Protein AF-0000000086684488 (afdb_homodimer)

Secondary structure (DSSP, 8-state):
-------------------------EEETTEEE--TT---S--S-TTSHHHHS-----TTBPPGGGSGGG--SEEEEEEESSHHHHHHHHHHHH-PEE-GGG-EE-TTS-EEEEEEEETTEEEEEEEPPTTPPPBPPEEEEEBS-HHHHHHHHHTTT-EEEEEEEEETTTEEEEEEE-TTS-EEEEEEE-TTPPPPPPGGGT---HHHHHHHHHHHHH-/--------------------------EETTEE---TT---S--S-TTTHHHHS-----TTBPPGGGSGGG--SEEEEEEESSHHHHHHHHHHHH-PEE-GGG-EE-TTS-EEEEEEEETTEEEEEEEPPTTPPPB--EEEEEBS-HHHHHHHHHTTT-EEEEEEEEETTTEEEEEEE-TTS-EEEEEEE-TTPPPPPPGGGT---HHHHHHHHHHHHH-

Organism: NCBI:txid175570

Nearest PDB structures (foldseek):
  3itw-assembly1_A-2  TM=7.359E-01  e=4.565E-08  Micromonospora sp. ML1
  3itw-assembly1_B-2  TM=7.477E-01  e=3.648E-07  Micromonospora sp. ML1
  2i7r-assembly1_B  TM=7.520E-01  e=1.519E-05  Streptococcus pneumoniae
  2zw7-assembly1_B  TM=7.590E-01  e=3.574E-05  Streptomyces verticillus
  3oxh-assembly1_A  TM=4.473E-01  e=1.862E-04  Mycobacterium tuberculosis

InterPro domains:
  IPR004360 Glyoxalase/fosfomycin resistance/dioxygenase domain [PF00903] (78-185)
  IPR029068 Glyoxalase/Bleomycin resistance protein/Dihydroxybiphenyl dioxygenase [G3DSA:3.10.180.10] (68-190)
  IPR029068 Glyoxalase/Bleomycin resistance protein/Dihydroxybiphenyl dioxygenase [SSF54593] (75-188)

Sequence (438 aa):
MRVLGECLEDGNDRPVPQGSRQYATISVLGFDIQPPGTAAVLGQELTAVDGMILSMTSDILLSPEAVPFGGAVLNPFVIVDDAARFVDFVAEVFGAAETVEARTPMPDGKLIHAQLRLGTVDLMVADRLDGWPARPGLLQVWVTDAGAVLERAGAVGATTVTEPTPFYGETTLARMLDPWQNIWWLYQLAPGQADPVPSWEGGSDTVFATLDKALKSLGMRVLGECLEDGNDRPVPQGSRQYATISVLGFDIQPPGTAAVLGQELTAVDGMILSMTSDILLSPEAVPFGGAVLNPFVIVDDAARFVDFVAEVFGAAETVEARTPMPDGKLIHAQLRLGTVDLMVADRLDGWPARPGLLQVWVTDAGAVLERAGAVGATTVTEPTPFYGETTLARMLDPWQNIWWLYQLAPGQADPVPSWEGGSDTVFATLDKALKSLG

Structure (mmCIF, N/CA/C/O backbone):
data_AF-0000000086684488-model_v1
#
loop_
_entity.id
_entity.type
_entity.pdbx_description
1 polymer 'Glyoxalase/fosfomycin resistance/dioxygenase domain-containing protein'
#
loop_
_atom_site.group_PDB
_atom_site.id
_atom_site.type_symbol
_atom_site.label_atom_id
_atom_site.label_alt_id
_atom_site.label_comp_id
_atom_site.label_asym_id
_atom_site.label_entity_id
_atom_site.label_seq_id
_atom_site.pdbx_PDB_ins_code
_atom_site.Cartn_x
_atom_site.Cartn_y
_atom_site.Cartn_z
_atom_site.occupancy
_atom_site.B_iso_or_equiv
_atom_site.auth_seq_id
_atom_site.auth_comp_id
_atom_site.auth_asym_id
_atom_site.auth_atom_id
_atom_site.pdbx_PDB_model_num
ATOM 1 N N . MET A 1 1 ? 34.719 -87.75 2.645 1 25.56 1 MET A N 1
ATOM 2 C CA . MET A 1 1 ? 35.594 -86.875 1.875 1 25.56 1 MET A CA 1
ATOM 3 C C . MET A 1 1 ? 34.844 -85.625 1.49 1 25.56 1 MET A C 1
ATOM 5 O O . MET A 1 1 ? 33.812 -85.625 0.798 1 25.56 1 MET A O 1
ATOM 9 N N . ARG A 1 2 ? 34.938 -84.5 2.428 1 23.89 2 ARG A N 1
ATOM 10 C CA . ARG A 1 2 ? 34.281 -83.25 2.889 1 23.89 2 ARG A CA 1
ATOM 11 C C . ARG A 1 2 ? 34.469 -82.125 1.888 1 23.89 2 ARG A C 1
ATOM 13 O O . ARG A 1 2 ? 35.562 -81.562 1.759 1 23.89 2 ARG A O 1
ATOM 20 N N . VAL A 1 3 ? 33.906 -82.25 0.681 1 25.3 3 VAL A N 1
ATOM 21 C CA . VAL A 1 3 ? 34.094 -81.375 -0.458 1 25.3 3 VAL A CA 1
ATOM 22 C C . VAL A 1 3 ? 33.719 -79.938 -0.068 1 25.3 3 VAL A C 1
ATOM 24 O O . VAL A 1 3 ? 32.562 -79.625 0.196 1 25.3 3 VAL A O 1
ATOM 27 N N . LEU A 1 4 ? 34.5 -79.188 0.877 1 24.42 4 LEU A N 1
ATOM 28 C CA . LEU A 1 4 ? 34.438 -77.875 1.457 1 24.42 4 LEU A CA 1
ATOM 29 C C . LEU A 1 4 ? 34.562 -76.812 0.377 1 24.42 4 LEU A C 1
ATOM 31 O O . LEU A 1 4 ? 35.594 -76.75 -0.32 1 24.42 4 LEU A O 1
ATOM 35 N N . GLY A 1 5 ? 33.438 -76.5 -0.332 1 23.94 5 GLY A N 1
ATOM 36 C CA . GLY A 1 5 ? 33.281 -75.562 -1.435 1 23.94 5 GLY A CA 1
ATOM 37 C C . GLY A 1 5 ? 33.812 -74.125 -1.112 1 23.94 5 GLY A C 1
ATOM 38 O O . GLY A 1 5 ? 33.469 -73.562 -0.059 1 23.94 5 GLY A O 1
ATOM 39 N N . GLU A 1 6 ? 35.062 -73.688 -1.475 1 24.44 6 GLU A N 1
ATOM 40 C CA . GLU A 1 6 ? 35.875 -72.5 -1.308 1 24.44 6 GLU A CA 1
ATOM 41 C C . GLU A 1 6 ? 35.219 -71.312 -1.965 1 24.44 6 GLU A C 1
ATOM 43 O O . GLU A 1 6 ? 35.031 -71.25 -3.186 1 24.44 6 GLU A O 1
ATOM 48 N N . CYS A 1 7 ? 34.062 -70.75 -1.425 1 26.58 7 CYS A N 1
ATOM 49 C CA . CYS A 1 7 ? 33.312 -69.625 -1.954 1 26.58 7 CYS A CA 1
ATOM 50 C C . CYS A 1 7 ? 34.188 -68.438 -2.111 1 26.58 7 CYS A C 1
ATOM 52 O O . CYS A 1 7 ? 34.875 -68 -1.161 1 26.58 7 CYS A O 1
ATOM 54 N N . LEU A 1 8 ? 34.719 -68.125 -3.326 1 23.73 8 LEU A N 1
ATOM 55 C CA . LEU A 1 8 ? 35.594 -67.062 -3.848 1 23.73 8 LEU A CA 1
ATOM 56 C C . LEU A 1 8 ? 35.031 -65.688 -3.537 1 23.73 8 LEU A C 1
ATOM 58 O O . LEU A 1 8 ? 33.875 -65.375 -3.855 1 23.73 8 LEU A O 1
ATOM 62 N N . GLU A 1 9 ? 35.531 -64.938 -2.451 1 24.44 9 GLU A N 1
ATOM 63 C CA . GLU A 1 9 ? 35.25 -63.625 -1.902 1 24.44 9 GLU A CA 1
ATOM 64 C C . GLU A 1 9 ? 35.688 -62.531 -2.871 1 24.44 9 GLU A C 1
ATO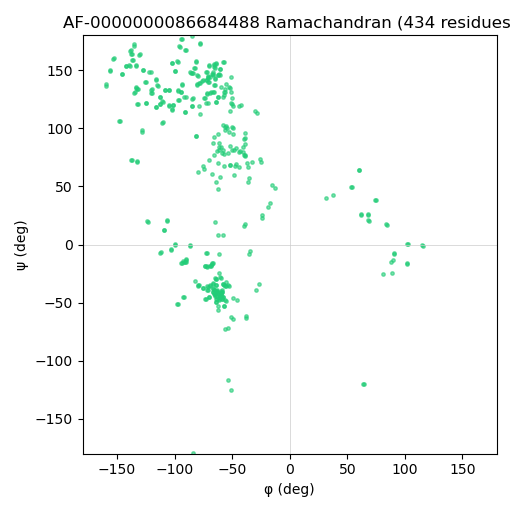M 66 O O . GLU A 1 9 ? 36.875 -62.312 -3.102 1 24.44 9 GLU A O 1
ATOM 71 N N . ASP A 1 10 ? 35.156 -62.438 -4.109 1 25.73 10 ASP A N 1
ATOM 72 C CA . ASP A 1 10 ? 35.625 -61.438 -5.066 1 25.73 10 ASP A CA 1
ATOM 73 C C . ASP A 1 10 ? 35.438 -60.031 -4.535 1 25.73 10 ASP A C 1
ATOM 75 O O . ASP A 1 10 ? 34.312 -59.594 -4.293 1 25.73 10 ASP A O 1
ATOM 79 N N . GLY A 1 11 ? 36.312 -59.406 -3.721 1 24.58 11 GLY A N 1
ATOM 80 C CA . GLY A 1 11 ? 36.375 -58.125 -3.018 1 24.58 11 GLY A CA 1
ATOM 81 C C . GLY A 1 11 ? 36.438 -56.938 -3.951 1 24.58 11 GLY A C 1
ATOM 82 O O . GLY A 1 11 ? 36.875 -55.875 -3.555 1 24.58 11 GLY A O 1
ATOM 83 N N . ASN A 1 12 ? 36.062 -57 -5.277 1 27.95 12 ASN A N 1
ATOM 84 C CA . ASN A 1 12 ? 36.531 -55.875 -6.082 1 27.95 12 ASN A CA 1
ATOM 85 C C . ASN A 1 12 ? 35.875 -54.562 -5.629 1 27.95 12 ASN A C 1
ATOM 87 O O . ASN A 1 12 ? 34.656 -54.344 -5.812 1 27.95 12 ASN A O 1
ATOM 91 N N . ASP A 1 13 ? 36.25 -53.906 -4.535 1 26.41 13 ASP A N 1
ATOM 92 C CA . ASP A 1 13 ? 35.781 -52.625 -3.973 1 26.41 13 ASP A CA 1
ATOM 93 C C . ASP A 1 13 ? 36.094 -51.469 -4.922 1 26.41 13 ASP A C 1
ATOM 95 O O . ASP A 1 13 ? 37.219 -51 -4.996 1 26.41 13 ASP A O 1
ATOM 99 N N . ARG A 1 14 ? 35.719 -51.469 -6.207 1 30.58 14 ARG A N 1
ATOM 100 C CA . ARG A 1 14 ? 36.062 -50.281 -7.016 1 30.58 14 ARG A CA 1
ATOM 101 C C . ARG A 1 14 ? 35.656 -49 -6.324 1 30.58 14 ARG A C 1
ATOM 103 O O . ARG A 1 14 ? 34.562 -48.906 -5.742 1 30.58 14 ARG A O 1
ATOM 110 N N . PRO A 1 15 ? 36.656 -48.156 -6.047 1 30.61 15 PRO A N 1
ATOM 111 C CA . PRO A 1 15 ? 36.375 -46.875 -5.402 1 30.61 15 PRO A CA 1
ATOM 112 C C . PRO A 1 15 ? 35.406 -46.031 -6.207 1 30.61 15 PRO A C 1
ATOM 114 O O . PRO A 1 15 ? 35.438 -46 -7.438 1 30.61 15 PRO A O 1
ATOM 117 N N . VAL A 1 16 ? 34.156 -45.969 -5.816 1 30.22 16 VAL A N 1
ATOM 118 C CA . VAL A 1 16 ? 33.156 -45.125 -6.414 1 30.22 16 VAL A CA 1
ATOM 119 C C . VAL A 1 16 ? 33.688 -43.688 -6.531 1 30.22 16 VAL A C 1
ATOM 121 O O . VAL A 1 16 ? 34.219 -43.156 -5.57 1 30.22 16 VAL A O 1
ATOM 124 N N . PRO A 1 17 ? 34.125 -43.375 -7.793 1 28.59 17 PRO A N 1
ATOM 125 C CA . PRO A 1 17 ? 34.594 -42.031 -8 1 28.59 17 PRO A CA 1
ATOM 126 C C . PRO A 1 17 ? 33.719 -40.969 -7.34 1 28.59 17 PRO A C 1
ATOM 128 O O . PRO A 1 17 ? 32.531 -41.188 -7.18 1 28.59 17 PRO A O 1
ATOM 131 N N . GLN A 1 18 ? 34.344 -40.219 -6.438 1 26.17 18 GLN A N 1
ATOM 132 C CA . GLN A 1 18 ? 33.812 -39.062 -5.777 1 26.17 18 GLN A CA 1
ATOM 133 C C . GLN A 1 18 ? 33.156 -38.125 -6.781 1 26.17 18 GLN A C 1
ATOM 135 O O . GLN A 1 18 ? 33.812 -37.531 -7.645 1 26.17 18 GLN A O 1
ATOM 140 N N . GLY A 1 19 ? 32.031 -38.562 -7.383 1 26.03 19 GLY A N 1
ATOM 141 C CA . GLY A 1 19 ? 31.281 -37.688 -8.273 1 26.03 19 GLY A CA 1
ATOM 142 C C . GLY A 1 19 ? 31.234 -36.25 -7.785 1 26.03 19 GLY A C 1
ATOM 143 O O . GLY A 1 19 ? 30.906 -35.969 -6.625 1 26.03 19 GLY A O 1
ATOM 144 N N . SER A 1 20 ? 32.156 -35.344 -8.281 1 27.22 20 SER A N 1
ATOM 145 C CA . SER A 1 20 ? 32.125 -33.906 -8.109 1 27.22 20 SER A CA 1
ATOM 146 C C . SER A 1 20 ? 30.703 -33.375 -8.227 1 27.22 20 SER A C 1
ATOM 148 O O . SER A 1 20 ? 30.031 -33.562 -9.234 1 27.22 20 SER A O 1
ATOM 150 N N . ARG A 1 21 ? 30.109 -33.344 -7.094 1 26.7 21 ARG A N 1
ATOM 151 C CA . ARG A 1 21 ? 28.828 -32.656 -7.008 1 26.7 21 ARG A CA 1
ATOM 152 C C . ARG A 1 21 ? 28.875 -31.328 -7.758 1 26.7 21 ARG A C 1
ATOM 154 O O . ARG A 1 21 ? 29.562 -30.406 -7.332 1 26.7 21 ARG A O 1
ATOM 161 N N . GLN A 1 22 ? 29.016 -31.484 -9.086 1 24.36 22 GLN A N 1
ATOM 162 C CA . GLN A 1 22 ? 28.75 -30.234 -9.781 1 24.36 22 GLN A CA 1
ATOM 163 C C . GLN A 1 22 ? 27.5 -29.547 -9.227 1 24.36 22 GLN A C 1
ATOM 165 O O . GLN A 1 22 ? 26.406 -30.125 -9.266 1 24.36 22 GLN A O 1
ATOM 170 N N . TYR A 1 23 ? 27.781 -28.938 -8.141 1 26.22 23 TYR A N 1
ATOM 171 C CA . TYR A 1 23 ? 26.703 -28.094 -7.641 1 26.22 23 TYR A CA 1
ATOM 172 C C . TYR A 1 23 ? 26.125 -27.234 -8.758 1 26.22 23 TYR A C 1
ATOM 174 O O . TYR A 1 23 ? 26.844 -26.516 -9.438 1 26.22 23 TYR A O 1
ATOM 182 N N . ALA A 1 24 ? 25.234 -27.859 -9.469 1 26.92 24 ALA A N 1
ATOM 183 C CA . ALA A 1 24 ? 24.438 -27 -10.328 1 26.92 24 ALA A CA 1
ATOM 184 C C . ALA A 1 24 ? 24.094 -25.688 -9.617 1 26.92 24 ALA A C 1
ATOM 186 O O . ALA A 1 24 ? 23.5 -25.703 -8.531 1 26.92 24 ALA A O 1
ATOM 187 N N . THR A 1 25 ? 25.047 -24.75 -9.75 1 26.66 25 THR A N 1
ATOM 188 C CA . THR A 1 25 ? 24.672 -23.375 -9.43 1 26.66 25 THR A CA 1
ATOM 189 C C . THR A 1 25 ? 23.266 -23.078 -9.906 1 26.66 25 THR A C 1
ATOM 191 O O . THR A 1 25 ? 22.953 -23.219 -11.094 1 26.66 25 THR A O 1
ATOM 194 N N . ILE A 1 26 ? 22.422 -23.562 -9.156 1 25.48 26 ILE A N 1
ATOM 195 C CA . ILE A 1 26 ? 21.047 -23.25 -9.492 1 25.48 26 ILE A CA 1
ATOM 196 C C . ILE A 1 26 ? 20.891 -21.734 -9.703 1 25.48 26 ILE A C 1
ATOM 198 O O . ILE A 1 26 ? 21.156 -20.953 -8.797 1 25.48 26 ILE A O 1
ATOM 202 N N . SER A 1 27 ? 21.312 -21.359 -10.992 1 25.38 27 SER A N 1
ATOM 203 C CA . SER A 1 27 ? 20.922 -20.031 -11.453 1 25.38 27 SER A CA 1
ATOM 204 C C . SER A 1 27 ? 19.422 -19.812 -11.289 1 25.38 27 SER A C 1
ATOM 206 O O . SER A 1 27 ? 18.609 -20.391 -12.023 1 25.38 27 SER A O 1
ATOM 208 N N . VAL A 1 28 ? 18.969 -19.734 -10.141 1 25.45 28 VAL A N 1
ATOM 209 C CA . VAL A 1 28 ? 17.578 -19.375 -9.906 1 25.45 28 VAL A CA 1
ATOM 210 C C . VAL A 1 28 ? 17.375 -17.891 -10.25 1 25.45 28 VAL A C 1
ATOM 212 O O . VAL A 1 28 ? 18.031 -17.016 -9.68 1 25.45 28 VAL A O 1
ATOM 215 N N . LEU A 1 29 ? 16.453 -17.406 -11.211 1 29.28 29 LEU A N 1
ATOM 216 C CA . LEU A 1 29 ? 16.312 -16.141 -11.922 1 29.28 29 LEU A CA 1
ATOM 217 C C . LEU A 1 29 ? 17.672 -15.562 -12.305 1 29.28 29 LEU A C 1
ATOM 219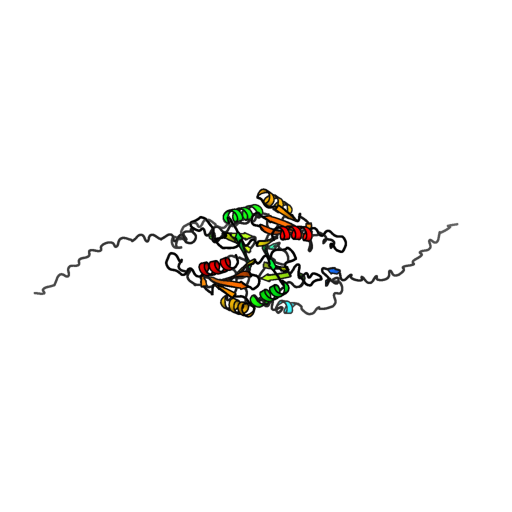 O O . LEU A 1 29 ? 17.922 -14.375 -12.109 1 29.28 29 LEU A O 1
ATOM 223 N N . GLY A 1 30 ? 18.75 -16.5 -12.859 1 28.25 30 GLY A N 1
ATOM 224 C CA . GLY A 1 30 ? 20.094 -16.453 -13.391 1 28.25 30 GLY A CA 1
ATOM 225 C C . GLY A 1 30 ? 21.172 -16.578 -12.328 1 28.25 30 GLY A C 1
ATOM 226 O O . GLY A 1 30 ? 22.359 -16.5 -12.625 1 28.25 30 GLY A O 1
ATOM 227 N N . PHE A 1 31 ? 20.875 -16.203 -11.016 1 27.48 31 PHE A N 1
ATOM 228 C CA . PHE A 1 31 ? 21.953 -16.297 -10.039 1 27.48 31 PHE A CA 1
ATOM 229 C C . PHE A 1 31 ? 22.156 -17.75 -9.586 1 27.48 31 PHE A C 1
ATOM 231 O O . PHE A 1 31 ? 21.188 -18.5 -9.484 1 27.48 31 PHE A O 1
ATOM 238 N N . ASP A 1 32 ? 23.359 -18.375 -9.797 1 29.22 32 ASP A N 1
ATOM 239 C CA . ASP A 1 32 ? 23.922 -19.641 -9.359 1 29.22 32 ASP A CA 1
ATOM 240 C C . ASP A 1 32 ? 23.922 -19.734 -7.832 1 29.22 32 ASP A C 1
ATOM 242 O O . ASP A 1 32 ? 24.641 -19 -7.156 1 29.22 32 ASP A O 1
ATOM 246 N N . ILE A 1 33 ? 22.859 -20 -7.18 1 29.12 33 ILE A N 1
ATOM 247 C CA . ILE A 1 33 ? 22.922 -20.266 -5.746 1 29.12 33 ILE A CA 1
ATOM 248 C C . ILE A 1 33 ? 23.688 -21.562 -5.492 1 29.12 33 ILE A C 1
ATOM 250 O O . ILE A 1 33 ? 23.328 -22.625 -6.031 1 29.12 33 ILE A O 1
ATOM 254 N N . GLN A 1 34 ? 25.016 -21.469 -5.266 1 29.25 34 GLN A N 1
ATOM 255 C CA . GLN A 1 34 ? 25.906 -22.562 -4.902 1 29.25 34 GLN A CA 1
ATOM 256 C C . GLN A 1 34 ? 25.469 -23.219 -3.598 1 29.25 34 GLN A C 1
ATOM 258 O O . GLN A 1 34 ? 24.875 -22.562 -2.736 1 29.25 34 GLN A O 1
ATOM 263 N N . PRO A 1 35 ? 25.469 -24.547 -3.566 1 27.09 35 PRO A N 1
ATOM 264 C CA . PRO A 1 35 ? 25.109 -25.344 -2.393 1 27.09 35 PRO A CA 1
ATOM 265 C C . PRO A 1 35 ? 25.938 -24.984 -1.163 1 27.09 35 PRO A C 1
ATOM 267 O O . PRO A 1 35 ? 27.078 -24.531 -1.297 1 27.09 35 PRO A O 1
ATOM 270 N N . PRO A 1 36 ? 25.406 -24.859 0.135 1 28.53 36 PRO A N 1
ATOM 271 C CA . PRO A 1 36 ? 26.109 -24.531 1.376 1 28.53 36 PRO A CA 1
ATOM 272 C C . PRO A 1 36 ? 27.234 -25.516 1.7 1 28.53 36 PRO A C 1
ATOM 274 O O . PRO A 1 36 ? 27.812 -25.469 2.791 1 28.53 36 PRO A O 1
ATOM 277 N N . GLY A 1 37 ? 27.703 -26.453 0.964 1 28.59 37 GLY A N 1
ATOM 278 C CA . GLY A 1 37 ? 28.703 -27.328 1.56 1 28.59 37 GLY A CA 1
ATOM 279 C C . GLY A 1 37 ? 29.891 -26.578 2.102 1 28.59 37 GLY A C 1
ATOM 280 O O . GLY A 1 37 ? 30.625 -27.094 2.949 1 28.59 37 GLY A O 1
ATOM 281 N N . THR A 1 38 ? 30.734 -26.062 1.295 1 25.92 38 THR A N 1
ATOM 282 C CA . THR A 1 38 ? 32.094 -25.781 1.741 1 25.92 38 THR A CA 1
ATOM 283 C C . THR A 1 38 ? 32.094 -24.75 2.871 1 25.92 38 THR A C 1
ATOM 285 O O . THR A 1 38 ? 31.703 -23.609 2.672 1 25.92 38 THR A O 1
ATOM 288 N N . ALA A 1 39 ? 32.125 -25.234 4.098 1 26.62 39 ALA A N 1
ATOM 289 C CA . ALA A 1 39 ? 32.219 -24.719 5.461 1 26.62 39 ALA A CA 1
ATOM 290 C C . ALA A 1 39 ? 33.375 -23.719 5.582 1 26.62 39 ALA A C 1
ATOM 292 O O . ALA A 1 39 ? 33.531 -23.062 6.617 1 26.62 39 ALA A O 1
ATOM 293 N N . ALA A 1 40 ? 34.531 -24.109 5.016 1 26.44 40 ALA A N 1
ATOM 294 C CA . ALA A 1 40 ? 35.656 -23.438 5.645 1 26.44 40 ALA A CA 1
ATOM 295 C C . ALA A 1 40 ? 35.5 -21.922 5.605 1 26.44 40 ALA A C 1
ATOM 297 O O . ALA A 1 40 ? 36.375 -21.172 6.035 1 26.44 40 ALA A O 1
ATOM 298 N N . VAL A 1 41 ? 34.938 -21.453 4.547 1 23 41 VAL A N 1
ATOM 299 C CA . VAL A 1 41 ? 35.469 -20.094 4.449 1 23 41 VAL A CA 1
ATOM 300 C C . VAL A 1 41 ? 35.219 -19.359 5.766 1 23 41 VAL A C 1
ATOM 302 O O . VAL A 1 41 ? 36.156 -18.797 6.344 1 23 41 VAL A O 1
ATOM 305 N N . LEU A 1 42 ? 34.281 -18.094 5.805 1 25.7 42 LEU A N 1
ATOM 306 C CA . LEU A 1 42 ? 34.5 -16.938 6.652 1 25.7 42 LEU A CA 1
ATOM 307 C C . LEU A 1 42 ? 34.125 -17.234 8.094 1 25.7 42 LEU A C 1
ATOM 309 O O . LEU A 1 42 ? 32.938 -17.438 8.398 1 25.7 42 LEU A O 1
ATOM 313 N N . GLY A 1 43 ? 34.719 -18.016 8.859 1 26.78 43 GLY A N 1
ATOM 314 C CA . GLY A 1 43 ? 34.781 -17.984 10.305 1 26.78 43 GLY A CA 1
ATOM 315 C C . GLY A 1 43 ? 34.656 -16.578 10.875 1 26.78 43 GLY A C 1
ATOM 316 O O . GLY A 1 43 ? 34.875 -16.375 12.07 1 26.78 43 GLY A O 1
ATOM 317 N N . GLN A 1 44 ? 35.344 -15.633 10.117 1 27.52 44 GLN A N 1
ATOM 318 C CA . GLN A 1 44 ? 35.469 -14.352 10.82 1 27.52 44 GLN A CA 1
ATOM 319 C C . GLN A 1 44 ? 34.125 -13.883 11.336 1 27.52 44 GLN A C 1
ATOM 321 O O . GLN A 1 44 ? 33.094 -14.172 10.727 1 27.52 44 GLN A O 1
ATOM 326 N N . GLU A 1 45 ? 34.125 -13.508 12.617 1 27.5 45 GLU A N 1
ATOM 327 C CA . GLU A 1 45 ? 33.062 -13.031 13.5 1 27.5 45 GLU A CA 1
ATOM 328 C C . GLU A 1 45 ? 32.062 -12.141 12.742 1 27.5 45 GLU A C 1
ATOM 330 O O . GLU A 1 45 ? 32.406 -11.023 12.352 1 27.5 45 GLU A O 1
ATOM 335 N N . LEU A 1 46 ? 31.344 -12.539 11.898 1 27.05 46 LEU A N 1
ATOM 336 C CA . LEU A 1 46 ? 30.141 -11.938 11.344 1 27.05 46 LEU A CA 1
ATOM 337 C C . LEU A 1 46 ? 29.359 -11.188 12.414 1 27.05 46 LEU A C 1
ATOM 339 O O . LEU A 1 46 ? 28.234 -10.742 12.18 1 27.05 46 LEU A O 1
ATOM 343 N N . THR A 1 47 ? 29.75 -11.305 13.672 1 29.09 47 THR A N 1
ATOM 344 C CA . THR A 1 47 ? 29.156 -10.633 14.812 1 29.09 47 THR A CA 1
ATOM 345 C C . THR A 1 47 ? 29.031 -9.133 14.555 1 29.09 47 THR A C 1
ATOM 347 O O . THR A 1 47 ? 28.031 -8.508 14.898 1 29.09 47 THR A O 1
ATOM 350 N N . ALA A 1 48 ? 30.297 -8.438 14.344 1 27.3 48 ALA A N 1
ATOM 351 C CA . ALA A 1 48 ? 30.422 -6.992 14.188 1 27.3 48 ALA A CA 1
ATOM 352 C C . ALA A 1 48 ? 29.766 -6.523 12.891 1 27.3 48 ALA A C 1
ATOM 354 O O . ALA A 1 48 ? 29.719 -5.32 12.609 1 27.3 48 ALA A O 1
ATOM 355 N N . VAL A 1 49 ? 29.812 -7.375 11.836 1 28.61 49 VAL A N 1
ATOM 356 C CA . VAL A 1 49 ? 29.062 -6.887 10.68 1 28.61 49 VAL A CA 1
ATOM 357 C C . VAL A 1 49 ? 27.578 -6.82 11.023 1 28.61 49 VAL A C 1
ATOM 359 O O . VAL A 1 49 ? 26.75 -6.516 10.164 1 28.61 49 VAL A O 1
ATOM 362 N N . ASP A 1 50 ? 27.125 -7.629 11.875 1 30.42 50 ASP A N 1
ATOM 363 C CA . ASP A 1 50 ? 25.781 -7.457 12.414 1 30.42 50 ASP A CA 1
ATOM 364 C C . ASP A 1 50 ? 25.453 -5.977 12.617 1 30.42 50 ASP A C 1
ATOM 366 O O . ASP A 1 50 ? 24.344 -5.531 12.32 1 30.42 50 ASP A O 1
ATOM 370 N N . GLY A 1 51 ? 26.266 -5.395 13.492 1 28.94 51 GLY A N 1
ATOM 371 C CA . GLY A 1 51 ? 26.094 -4.023 13.938 1 28.94 51 GLY A CA 1
ATOM 372 C C . GLY A 1 51 ? 26.219 -3.012 12.812 1 28.94 51 GLY A C 1
ATOM 373 O O . GLY A 1 51 ? 25.562 -1.975 12.828 1 28.94 51 GLY A O 1
ATOM 374 N N . MET A 1 52 ? 27.422 -3.111 12.023 1 28.97 52 MET A N 1
ATOM 375 C CA . MET A 1 52 ? 27.703 -2.094 11.016 1 28.97 52 MET A CA 1
ATOM 376 C C . MET A 1 52 ? 26.906 -2.355 9.742 1 28.97 52 MET A C 1
ATOM 378 O O . MET A 1 52 ? 27.156 -1.725 8.711 1 28.97 52 MET A O 1
ATOM 382 N N . ILE A 1 53 ? 26.703 -3.695 9.367 1 32.62 53 ILE A N 1
ATOM 383 C CA . ILE A 1 53 ? 25.734 -3.34 8.336 1 32.62 53 ILE A CA 1
ATOM 384 C C . ILE A 1 53 ? 24.891 -2.16 8.812 1 32.62 53 ILE A C 1
ATOM 386 O O . ILE A 1 53 ? 24.109 -2.289 9.758 1 32.62 53 ILE A O 1
ATOM 390 N N . LEU A 1 54 ? 25.547 -1.178 9.172 1 31.38 54 LEU A N 1
ATOM 391 C CA . LEU A 1 54 ? 24.844 0.097 9.289 1 31.38 54 LEU A CA 1
ATOM 392 C C . LEU A 1 54 ? 23.516 0.055 8.547 1 31.38 54 LEU A C 1
ATOM 394 O O . LEU A 1 54 ? 23.484 0.093 7.312 1 31.38 54 LEU A O 1
ATOM 398 N N . SER A 1 55 ? 22.875 -1.15 8.594 1 35.91 55 SER A N 1
ATOM 399 C CA . SER A 1 55 ? 21.469 -0.88 8.25 1 35.91 55 SER A CA 1
ATOM 400 C C . SER A 1 55 ? 21.172 0.615 8.281 1 35.91 55 SER A C 1
ATOM 402 O O . SER A 1 55 ? 21.141 1.219 9.359 1 35.91 55 SER A O 1
ATOM 404 N N . MET A 1 56 ? 22.031 1.303 7.637 1 37.38 56 MET A N 1
ATOM 405 C CA . MET A 1 56 ? 21.656 2.705 7.449 1 37.38 56 MET A CA 1
ATOM 406 C C . MET A 1 56 ? 20.156 2.893 7.523 1 37.38 56 MET A C 1
ATOM 408 O O . MET A 1 56 ? 19.484 2.953 6.492 1 37.38 56 MET A O 1
ATOM 412 N N . THR A 1 57 ? 19.531 1.961 8.172 1 47.72 57 THR A N 1
ATOM 413 C CA . THR A 1 57 ? 18.234 2.547 8.523 1 47.72 57 THR A CA 1
ATOM 414 C C . THR A 1 57 ? 18.328 4.066 8.586 1 47.72 57 THR A C 1
ATOM 416 O O . THR A 1 57 ? 19.141 4.613 9.344 1 47.72 57 THR A O 1
ATOM 419 N N . SER A 1 58 ? 18.469 4.582 7.438 1 59.38 58 SER A N 1
ATOM 420 C CA . SER A 1 58 ? 18.516 6.039 7.371 1 59.38 58 SER A CA 1
ATOM 421 C C . SER A 1 58 ? 17.734 6.672 8.508 1 59.38 58 SER A C 1
ATOM 423 O O . SER A 1 58 ? 16.812 6.051 9.062 1 59.38 58 SER A O 1
ATOM 425 N N . ASP A 1 59 ? 18.375 7.328 9.406 1 85 59 ASP A N 1
ATOM 426 C CA . ASP A 1 59 ? 17.719 8.203 10.383 1 85 59 ASP A CA 1
ATOM 427 C C . ASP A 1 59 ? 16.562 8.969 9.742 1 85 59 ASP A C 1
ATOM 429 O O . ASP A 1 59 ? 16.078 9.945 10.305 1 85 59 ASP A O 1
ATOM 433 N N . ILE A 1 60 ? 16.25 8.281 8.531 1 95.88 60 ILE A N 1
ATOM 434 C CA . ILE A 1 60 ? 15.227 9.039 7.82 1 95.88 60 ILE A CA 1
ATOM 435 C C . ILE A 1 60 ? 13.836 8.547 8.219 1 95.88 60 ILE A C 1
ATOM 437 O O . ILE A 1 60 ? 12.953 9.344 8.523 1 95.88 60 ILE A O 1
ATOM 441 N N . LEU A 1 61 ? 13.711 7.168 8.25 1 97.44 61 LEU A N 1
ATOM 442 C CA . LEU A 1 61 ? 12.438 6.562 8.648 1 97.44 61 LEU A CA 1
ATOM 443 C C . LEU A 1 61 ? 12.344 6.449 10.164 1 97.44 61 LEU A C 1
ATOM 445 O O . LEU A 1 61 ? 13.344 6.207 10.836 1 97.44 61 LEU A O 1
ATOM 449 N N . LEU A 1 62 ? 11.172 6.562 10.641 1 96.69 62 LEU A N 1
ATOM 450 C CA . LEU A 1 62 ? 10.969 6.207 12.039 1 96.69 62 LEU A CA 1
ATOM 451 C C . LEU A 1 62 ? 11.219 4.719 12.266 1 96.69 62 LEU A C 1
ATOM 453 O O . LEU A 1 62 ? 10.875 3.893 11.414 1 96.69 62 LEU A O 1
ATOM 457 N N . SER A 1 63 ? 11.805 4.465 13.398 1 93.31 63 SER A N 1
ATOM 458 C CA . SER A 1 63 ? 11.93 3.055 13.75 1 93.31 63 SER A CA 1
ATOM 459 C C . SER A 1 63 ? 10.57 2.426 14.008 1 93.31 63 SER A C 1
ATOM 461 O O . SER A 1 63 ? 9.648 3.094 14.5 1 93.31 63 SER A O 1
ATOM 463 N N . PRO A 1 64 ? 10.461 1.171 13.664 1 92.38 64 PRO A N 1
ATOM 464 C CA . PRO A 1 64 ? 9.164 0.52 13.844 1 92.38 64 PRO A CA 1
ATOM 465 C C . PRO A 1 64 ? 8.625 0.655 15.266 1 92.38 64 PRO A C 1
ATOM 467 O O . PRO A 1 64 ? 7.422 0.843 15.461 1 92.38 64 PRO A O 1
ATOM 470 N N . GLU A 1 65 ? 9.5 0.645 16.266 1 92.19 65 GLU A N 1
ATOM 471 C CA . GLU A 1 65 ? 9.086 0.705 17.672 1 92.19 65 GLU A CA 1
ATOM 472 C C . GLU A 1 65 ? 8.578 2.098 18.031 1 92.19 65 GLU A C 1
ATOM 474 O O . GLU A 1 65 ? 7.863 2.264 19.031 1 92.19 65 GLU A O 1
ATOM 479 N N . ALA A 1 66 ? 8.922 3.082 17.25 1 94.75 66 ALA A N 1
ATOM 480 C CA . ALA A 1 66 ? 8.57 4.465 17.547 1 94.75 66 ALA A CA 1
ATOM 481 C C . ALA A 1 66 ? 7.246 4.852 16.906 1 94.75 66 ALA A C 1
ATOM 483 O O . ALA A 1 66 ? 6.668 5.891 17.219 1 94.75 66 ALA A O 1
ATOM 484 N N . VAL A 1 67 ? 6.77 4.031 15.953 1 96.25 67 VAL A N 1
ATOM 485 C CA . VAL A 1 67 ? 5.516 4.34 15.273 1 96.25 67 VAL A CA 1
ATOM 486 C C . VAL A 1 67 ? 4.355 4.254 16.266 1 96.25 67 VAL A C 1
ATOM 488 O O . VAL A 1 67 ? 4.238 3.279 17.016 1 96.25 67 VAL A O 1
ATOM 491 N N . PRO A 1 68 ? 3.492 5.238 16.312 1 94.06 68 PRO A N 1
ATOM 492 C CA . PRO A 1 68 ? 2.402 5.25 17.297 1 94.06 68 PRO A CA 1
ATOM 493 C C . PRO A 1 68 ? 1.455 4.062 17.141 1 94.06 68 PRO A C 1
ATOM 495 O O . PRO A 1 68 ? 1.266 3.564 16.016 1 94.06 68 PRO A O 1
ATOM 498 N N . PHE A 1 69 ? 0.917 3.582 18.297 1 91.62 69 PHE A N 1
ATOM 499 C CA . PHE A 1 69 ? -0.162 2.605 18.375 1 91.62 69 PHE A CA 1
ATOM 500 C C . PHE A 1 69 ? 0.254 1.283 17.734 1 91.62 69 PHE A C 1
ATOM 502 O O . PHE A 1 69 ? -0.576 0.576 17.156 1 91.62 69 PHE A O 1
ATOM 509 N N . GLY A 1 70 ? 1.556 1.037 17.734 1 92.5 70 GLY A N 1
ATOM 510 C CA . GLY A 1 70 ? 2.035 -0.229 17.203 1 92.5 70 GLY A CA 1
ATOM 511 C C . GLY A 1 70 ? 1.83 -0.364 15.703 1 92.5 70 GLY A C 1
ATOM 512 O O . GLY A 1 70 ? 1.679 -1.475 15.188 1 92.5 70 GLY A O 1
ATOM 513 N N . GLY A 1 71 ? 1.773 0.743 14.984 1 96.25 71 GLY A N 1
ATOM 514 C CA . GLY A 1 71 ? 1.519 0.75 13.555 1 96.25 71 GLY A CA 1
ATOM 515 C C . GLY A 1 71 ? 2.771 0.537 12.727 1 96.25 71 GLY A C 1
ATOM 516 O O . GLY A 1 71 ? 3.857 0.335 13.266 1 96.25 71 GLY A O 1
ATOM 517 N N . ALA A 1 72 ? 2.611 0.522 11.453 1 98.06 72 ALA A N 1
ATOM 518 C CA . ALA A 1 72 ? 3.699 0.267 10.508 1 98.06 72 ALA A CA 1
ATOM 519 C C . ALA A 1 72 ? 4.273 1.572 9.969 1 98.06 72 ALA A C 1
ATOM 521 O O . ALA A 1 72 ? 3.58 2.59 9.914 1 98.06 72 ALA A O 1
ATOM 522 N N . VAL A 1 73 ? 5.473 1.501 9.523 1 98 73 VAL A N 1
ATOM 523 C CA . VAL A 1 73 ? 6.195 2.65 8.984 1 98 73 VAL A CA 1
ATOM 524 C C . VAL A 1 73 ? 5.598 3.055 7.641 1 98 73 VAL A C 1
ATOM 526 O O . VAL A 1 73 ? 5.57 4.238 7.297 1 98 73 VAL A O 1
ATOM 529 N N . LEU A 1 74 ? 5.191 2.135 6.898 1 98.75 74 LEU A N 1
ATOM 530 C CA . LEU A 1 74 ? 4.598 2.332 5.582 1 98.75 74 LEU A CA 1
ATOM 531 C C . LEU A 1 74 ? 3.18 1.776 5.535 1 98.75 74 LEU A C 1
ATOM 533 O O . LEU A 1 74 ? 2.934 0.653 5.98 1 98.75 74 LEU A O 1
ATOM 537 N N . ASN A 1 75 ? 2.27 2.609 5.051 1 98.88 75 ASN A N 1
ATOM 538 C CA . ASN A 1 75 ? 0.869 2.229 4.91 1 98.88 75 ASN A CA 1
ATOM 539 C C . ASN A 1 75 ? 0.317 2.619 3.541 1 98.88 75 ASN A C 1
ATOM 541 O O . ASN A 1 75 ? 0.582 3.719 3.051 1 98.88 75 ASN A O 1
ATOM 545 N N . PRO A 1 76 ? -0.412 1.727 2.92 1 98.94 76 PRO A N 1
ATOM 546 C CA . PRO A 1 76 ? -1.032 2.078 1.642 1 98.94 76 PRO A CA 1
ATOM 547 C C . PRO A 1 76 ? -2.35 2.832 1.812 1 98.94 76 PRO A C 1
ATOM 549 O O . PRO A 1 76 ? -3.035 2.662 2.824 1 98.94 76 PRO A O 1
ATOM 552 N N . PHE A 1 77 ? -2.633 3.641 0.839 1 98.56 77 PHE A N 1
ATOM 553 C CA . PHE A 1 77 ? -3.861 4.414 0.705 1 98.56 77 PHE A CA 1
ATOM 554 C C . PHE A 1 77 ? -4.535 4.133 -0.632 1 98.56 77 PHE A C 1
ATOM 556 O O . PHE A 1 77 ? -3.861 3.953 -1.648 1 98.56 77 PHE A O 1
ATOM 563 N N . VAL A 1 78 ? -5.879 4.027 -0.656 1 98.88 78 VAL A N 1
ATOM 564 C CA . VAL A 1 78 ? -6.598 3.914 -1.92 1 98.88 78 VAL A CA 1
ATOM 565 C C . VAL A 1 78 ? -7.699 4.969 -1.984 1 98.88 78 VAL A C 1
ATOM 567 O O . VAL A 1 78 ? -8.211 5.406 -0.95 1 98.88 78 VAL A O 1
ATOM 570 N N . ILE A 1 79 ? -8.039 5.418 -3.115 1 98.81 79 ILE A N 1
ATOM 571 C CA . ILE A 1 79 ? -9.18 6.277 -3.414 1 98.81 79 ILE A CA 1
ATOM 572 C C . ILE A 1 79 ? -10.148 5.539 -4.332 1 98.81 79 ILE A C 1
ATOM 574 O O . ILE A 1 79 ? -9.797 5.168 -5.453 1 98.81 79 ILE A O 1
ATOM 578 N N . VAL A 1 80 ? -11.336 5.32 -3.871 1 98.75 80 VAL A N 1
ATOM 579 C CA . VAL A 1 80 ? -12.32 4.512 -4.582 1 98.75 80 VAL A CA 1
ATOM 580 C C . VAL A 1 80 ? -13.688 5.172 -4.496 1 98.75 80 VAL A C 1
ATOM 582 O O . VAL A 1 80 ? -13.891 6.113 -3.725 1 98.75 80 VAL A O 1
ATOM 585 N N . ASP A 1 81 ? -14.609 4.664 -5.336 1 98.31 81 ASP A N 1
ATOM 586 C CA . ASP A 1 81 ? -16.016 5.043 -5.172 1 98.31 81 ASP A CA 1
ATOM 587 C C . ASP A 1 81 ? -16.672 4.227 -4.059 1 98.31 81 ASP A C 1
ATOM 589 O O . ASP A 1 81 ? -16.422 3.027 -3.934 1 98.31 81 ASP A O 1
ATOM 593 N N . ASP A 1 82 ? -17.469 4.918 -3.227 1 98.19 82 ASP A N 1
ATOM 594 C CA . ASP A 1 82 ? -18.188 4.254 -2.146 1 98.19 82 ASP A CA 1
ATOM 595 C C . ASP A 1 82 ? -17.234 3.584 -1.171 1 98.19 82 ASP A C 1
ATOM 597 O O . ASP A 1 82 ? -17.266 2.367 -0.989 1 98.19 82 ASP A O 1
ATOM 601 N N . ALA A 1 83 ? -16.422 4.398 -0.507 1 98.69 83 ALA A N 1
ATOM 602 C CA . ALA A 1 83 ? -15.383 3.941 0.42 1 98.69 83 ALA A CA 1
ATOM 603 C C . ALA A 1 83 ? -15.984 3.104 1.544 1 98.69 83 ALA A C 1
ATOM 605 O O . ALA A 1 83 ? -15.359 2.156 2.023 1 98.69 83 ALA A O 1
ATOM 606 N N . ALA A 1 84 ? -17.172 3.438 1.949 1 98.38 84 ALA A N 1
ATOM 607 C CA . ALA A 1 84 ? -17.828 2.691 3.02 1 98.38 84 ALA A CA 1
ATOM 608 C C . ALA A 1 84 ? -18.016 1.229 2.627 1 98.38 84 ALA A C 1
ATOM 610 O O . ALA A 1 84 ? -17.75 0.325 3.42 1 98.38 84 ALA A O 1
ATOM 611 N N . ARG A 1 85 ? -18.469 0.992 1.427 1 98.31 85 ARG A N 1
ATOM 612 C CA . ARG A 1 85 ? -18.672 -0.372 0.946 1 98.31 85 ARG A CA 1
ATOM 613 C C . ARG A 1 85 ? -17.344 -1.099 0.805 1 98.31 85 ARG A C 1
ATOM 615 O O . ARG A 1 85 ? -17.25 -2.305 1.047 1 98.31 85 ARG A O 1
ATOM 622 N N . PHE A 1 86 ? -16.312 -0.417 0.373 1 98.69 86 PHE A N 1
ATOM 623 C CA . PHE A 1 86 ? -14.984 -0.999 0.283 1 98.69 86 PHE A CA 1
ATOM 624 C C . PHE A 1 86 ? -14.492 -1.445 1.656 1 98.69 86 PHE A C 1
ATOM 626 O O . PHE A 1 86 ? -13.922 -2.527 1.795 1 98.69 86 PHE A O 1
ATOM 633 N N . VAL A 1 87 ? -14.695 -0.595 2.662 1 98.44 87 VAL A N 1
ATOM 634 C CA . VAL A 1 87 ? -14.32 -0.934 4.031 1 98.44 87 VAL A CA 1
ATOM 635 C C . VAL A 1 87 ? -15.039 -2.209 4.465 1 98.44 87 VAL A C 1
ATOM 637 O O . VAL A 1 87 ? -14.422 -3.117 5.027 1 98.44 87 VAL A O 1
ATOM 640 N N . ASP A 1 88 ? -16.328 -2.311 4.176 1 97.94 88 ASP A N 1
ATOM 641 C CA . ASP A 1 88 ? -17.109 -3.504 4.5 1 97.94 88 ASP A CA 1
ATOM 642 C C . ASP A 1 88 ? -16.547 -4.734 3.793 1 97.94 88 ASP A C 1
ATOM 644 O O . ASP A 1 88 ? -16.453 -5.812 4.387 1 97.94 88 ASP A O 1
ATOM 648 N N . PHE A 1 89 ? -16.219 -4.574 2.553 1 98.62 89 PHE A N 1
ATOM 649 C CA . PHE A 1 89 ? -15.641 -5.652 1.76 1 98.62 89 PHE A CA 1
ATOM 650 C C . PHE A 1 89 ? -14.367 -6.188 2.408 1 98.62 89 PHE A C 1
ATOM 652 O O . PHE A 1 89 ? -14.234 -7.395 2.621 1 98.62 89 PHE A O 1
ATOM 659 N N . VAL A 1 90 ? -13.422 -5.273 2.713 1 98.62 90 VAL A N 1
ATOM 660 C CA . VAL A 1 90 ? -12.133 -5.68 3.27 1 98.62 90 VAL A CA 1
ATOM 661 C C . VAL A 1 90 ? -12.344 -6.336 4.633 1 98.62 90 VAL A C 1
ATOM 663 O O . VAL A 1 90 ? -11.711 -7.352 4.941 1 98.62 90 VAL A O 1
ATOM 666 N N . ALA A 1 91 ? -13.234 -5.777 5.43 1 97.44 91 ALA A N 1
ATOM 667 C CA . ALA A 1 91 ? -13.547 -6.355 6.734 1 97.44 91 ALA A CA 1
ATOM 668 C C . ALA A 1 91 ? -14.086 -7.773 6.59 1 97.44 91 ALA A C 1
ATOM 670 O O . ALA A 1 91 ? -13.672 -8.68 7.312 1 97.44 91 ALA A O 1
ATOM 671 N N . GLU A 1 92 ? -14.953 -7.957 5.676 1 96.44 92 GLU A N 1
ATOM 672 C CA . GLU A 1 92 ? -15.602 -9.25 5.469 1 96.44 92 GLU A CA 1
ATOM 673 C C . GLU A 1 92 ? -14.617 -10.273 4.902 1 96.44 92 GLU A C 1
ATOM 675 O O . GLU A 1 92 ? -14.57 -11.422 5.355 1 96.44 92 GLU A O 1
ATOM 680 N N . VAL A 1 93 ? -13.859 -9.898 3.957 1 98.38 93 VAL A N 1
ATOM 681 C CA . VAL A 1 93 ? -13.008 -10.812 3.205 1 98.38 93 VAL A CA 1
ATOM 682 C C . VAL A 1 93 ? -11.797 -11.203 4.043 1 98.38 93 VAL A C 1
ATOM 684 O O . VAL A 1 93 ? -11.375 -12.359 4.047 1 98.38 93 VAL A O 1
ATOM 687 N N . PHE A 1 94 ? -11.281 -10.211 4.805 1 98.12 94 PHE A N 1
ATOM 688 C CA . PHE A 1 94 ? -10.008 -10.469 5.469 1 98.12 94 PHE A CA 1
ATOM 689 C C . PHE A 1 94 ? -10.195 -10.539 6.98 1 98.12 94 PHE A C 1
ATOM 691 O O . PHE A 1 94 ? -9.242 -10.828 7.715 1 98.12 94 PHE A O 1
ATOM 698 N N . GLY A 1 95 ? -11.359 -10.234 7.43 1 95.94 95 GLY A N 1
ATOM 699 C CA . GLY A 1 95 ? -11.578 -10.195 8.867 1 95.94 95 GLY A CA 1
ATOM 700 C C . GLY A 1 95 ? -10.844 -9.055 9.547 1 95.94 95 GLY A C 1
ATOM 701 O O . GLY A 1 95 ? -10.5 -9.148 10.727 1 95.94 95 GLY A O 1
ATOM 702 N N . ALA A 1 96 ? -10.492 -8.086 8.82 1 94.31 96 ALA A N 1
ATOM 703 C CA . ALA A 1 96 ? -9.781 -6.93 9.352 1 94.31 96 ALA A CA 1
ATOM 704 C C . ALA A 1 96 ? -10.742 -5.957 10.031 1 94.31 96 ALA A C 1
ATOM 706 O O . ALA A 1 96 ? -11.836 -5.711 9.531 1 94.31 96 ALA A O 1
ATOM 707 N N . ALA A 1 97 ? -10.281 -5.391 11 1 88.44 97 ALA A N 1
ATOM 708 C CA . ALA A 1 97 ? -11.102 -4.449 11.758 1 88.44 97 ALA A CA 1
ATOM 709 C C . ALA A 1 97 ? -10.891 -3.021 11.266 1 88.44 97 ALA A C 1
ATOM 711 O O . ALA A 1 97 ? -9.758 -2.602 11.023 1 88.44 97 ALA A O 1
ATOM 712 N N . GLU A 1 98 ? -12.023 -2.326 11.164 1 95.12 98 GLU A N 1
ATOM 713 C CA . GLU A 1 98 ? -11.922 -0.89 10.922 1 95.12 98 GLU A CA 1
ATOM 714 C C . GLU A 1 98 ? -11.508 -0.151 12.195 1 95.12 98 GLU A C 1
ATOM 716 O O . GLU A 1 98 ? -11.93 -0.508 13.297 1 95.12 98 GLU A O 1
ATOM 721 N N . THR A 1 99 ? -10.695 0.803 12 1 95.06 99 THR A N 1
ATOM 722 C CA . THR A 1 99 ? -10.453 1.761 13.07 1 95.06 99 THR A CA 1
ATOM 723 C C . THR A 1 99 ? -11.555 2.818 13.109 1 95.06 99 THR A C 1
ATOM 725 O O . THR A 1 99 ? -11.422 3.877 12.492 1 95.06 99 THR A O 1
ATOM 728 N N . VAL A 1 100 ? -12.508 2.602 13.875 1 92.94 100 VAL A N 1
ATOM 729 C CA . VAL A 1 100 ? -13.758 3.357 13.828 1 92.94 100 VAL A CA 1
ATOM 730 C C . VAL A 1 100 ? -13.484 4.82 14.18 1 92.94 100 VAL A C 1
ATOM 732 O O . VAL A 1 100 ? -14.086 5.723 13.594 1 92.94 100 VAL A O 1
ATOM 735 N N . GLU A 1 101 ? -12.57 5.043 15.047 1 90.44 101 GLU A N 1
ATOM 736 C CA . GLU A 1 101 ? -12.273 6.395 15.516 1 90.44 101 GLU A CA 1
ATOM 737 C C . GLU A 1 101 ? -11.648 7.238 14.406 1 90.44 101 GLU A C 1
ATOM 739 O O . GLU A 1 101 ? -11.656 8.469 14.477 1 90.44 101 GLU A O 1
ATOM 744 N N . ALA A 1 102 ? -11.141 6.594 13.414 1 92.81 102 ALA A N 1
ATOM 745 C CA . ALA A 1 102 ? -10.461 7.316 12.344 1 92.81 102 ALA A CA 1
ATOM 746 C C . ALA A 1 102 ? -11.438 7.676 11.219 1 92.81 102 ALA A C 1
ATOM 748 O O . ALA A 1 102 ? -11.117 8.484 10.352 1 92.81 102 ALA A O 1
ATOM 749 N N . ARG A 1 103 ? -12.609 7.074 11.18 1 95.25 103 ARG A N 1
ATOM 750 C CA . ARG A 1 103 ? -13.578 7.316 10.117 1 95.25 103 ARG A CA 1
ATOM 751 C C . ARG A 1 103 ? -14.023 8.773 10.102 1 95.25 103 ARG A C 1
ATOM 753 O O . ARG A 1 103 ? -14.453 9.312 11.125 1 95.25 103 ARG A O 1
ATOM 760 N N . THR A 1 104 ? -13.906 9.406 8.93 1 93.88 104 THR A N 1
ATOM 761 C CA . THR A 1 104 ? -14.188 10.836 8.812 1 93.88 104 THR A CA 1
ATOM 762 C C . THR A 1 104 ? -15.172 11.102 7.676 1 93.88 104 THR A C 1
ATOM 764 O O . THR A 1 104 ? -14.758 11.281 6.527 1 93.88 104 THR A O 1
ATOM 767 N N . PRO A 1 105 ? -16.406 11.234 7.973 1 94.25 105 PRO A N 1
ATOM 768 C CA . PRO A 1 105 ? -17.422 11.5 6.941 1 94.25 105 PRO A CA 1
ATOM 769 C C . PRO A 1 105 ? -17.562 12.992 6.633 1 94.25 105 PRO A C 1
ATOM 771 O O . PRO A 1 105 ? -17.375 13.828 7.516 1 94.25 105 PRO A O 1
ATOM 774 N N . MET A 1 106 ? -17.875 13.227 5.414 1 91.69 106 MET A N 1
ATOM 775 C CA . MET A 1 106 ? -18.328 14.547 4.984 1 91.69 106 MET A CA 1
ATOM 776 C C . MET A 1 106 ? -19.844 14.664 5.094 1 91.69 106 MET A C 1
ATOM 778 O O . MET A 1 106 ? -20.531 13.664 5.27 1 91.69 106 MET A O 1
ATOM 782 N N . PRO A 1 107 ? -20.281 15.844 4.984 1 89.94 107 PRO A N 1
ATOM 783 C CA . PRO A 1 107 ? -21.734 16.047 5.113 1 89.94 107 PRO A CA 1
ATOM 784 C C . PRO A 1 107 ? -22.531 15.273 4.062 1 89.94 107 PRO A C 1
ATOM 786 O O . PRO A 1 107 ? -23.656 14.859 4.32 1 89.94 107 PRO A O 1
ATOM 789 N N . ASP A 1 108 ? -21.984 15.031 2.941 1 93.06 108 ASP A N 1
ATOM 790 C CA . ASP A 1 108 ? -22.703 14.359 1.871 1 93.06 108 ASP A CA 1
ATOM 791 C C . ASP A 1 108 ? -22.594 12.836 1.999 1 93.06 108 ASP A C 1
ATOM 793 O O . ASP A 1 108 ? -23.047 12.102 1.127 1 93.06 108 ASP A O 1
ATOM 797 N N . GLY A 1 109 ? -21.875 12.43 2.998 1 94.44 109 GLY A N 1
ATOM 798 C CA . GLY A 1 109 ? -21.797 11 3.27 1 94.44 109 GLY A CA 1
ATOM 799 C C . GLY A 1 109 ? -20.5 10.367 2.775 1 94.44 109 GLY A C 1
ATOM 800 O O . GLY A 1 109 ? -20.172 9.25 3.164 1 94.44 109 GLY A O 1
ATOM 801 N N . LYS A 1 110 ? -19.844 11.055 1.944 1 97 110 LYS A N 1
ATOM 802 C CA . LYS A 1 110 ? -18.547 10.547 1.473 1 97 110 LYS A CA 1
ATOM 803 C C . LYS A 1 110 ? -17.516 10.523 2.6 1 97 110 LYS A C 1
ATOM 805 O O . LYS A 1 110 ? -17.594 11.32 3.535 1 97 110 LYS A O 1
ATOM 810 N N . LEU A 1 111 ? -16.641 9.609 2.555 1 97.38 111 LEU A N 1
ATOM 811 C CA . LEU A 1 111 ? -15.57 9.5 3.539 1 97.38 111 LEU A CA 1
ATOM 812 C C . LEU A 1 111 ? -14.289 10.133 3.02 1 97.38 111 LEU A C 1
ATOM 814 O O . LEU A 1 111 ? -13.789 9.758 1.956 1 97.38 111 LEU A O 1
ATOM 818 N N . ILE A 1 112 ? -13.766 11.07 3.793 1 95 112 ILE A N 1
ATOM 819 C CA . ILE A 1 112 ? -12.477 11.625 3.4 1 95 112 ILE A CA 1
ATOM 820 C C . ILE A 1 112 ? -11.352 10.82 4.039 1 95 112 ILE A C 1
ATOM 822 O O . ILE A 1 112 ? -10.18 10.992 3.695 1 95 112 ILE A O 1
ATOM 826 N N . HIS A 1 113 ? -11.734 9.945 5.035 1 96.75 113 HIS A N 1
ATOM 827 C CA . HIS A 1 113 ? -10.766 9.031 5.629 1 96.75 113 HIS A CA 1
ATOM 828 C C . HIS A 1 113 ? -11.461 7.855 6.309 1 96.75 113 HIS A C 1
ATOM 830 O O . HIS A 1 113 ? -12.469 8.031 6.992 1 96.75 113 HIS A O 1
ATOM 836 N N . ALA A 1 114 ? -10.969 6.73 6.145 1 98.12 114 ALA A N 1
ATOM 837 C CA . ALA A 1 114 ? -11.211 5.496 6.887 1 98.12 114 ALA A CA 1
ATOM 838 C C . ALA A 1 114 ? -10.008 4.566 6.816 1 98.12 114 ALA A C 1
ATOM 840 O O . ALA A 1 114 ? -9.117 4.75 5.984 1 98.12 114 ALA A O 1
ATOM 841 N N . GLN A 1 115 ? -9.938 3.658 7.734 1 97.88 115 GLN A N 1
ATOM 842 C CA . GLN A 1 115 ? -8.797 2.748 7.676 1 97.88 115 GLN A CA 1
ATOM 843 C C . GLN A 1 115 ? -9.109 1.428 8.375 1 97.88 115 GLN A C 1
ATOM 845 O O . GLN A 1 115 ? -9.961 1.377 9.266 1 97.88 115 GLN A O 1
ATOM 850 N N . LEU A 1 116 ? -8.492 0.407 7.898 1 98 116 LEU A N 1
ATOM 851 C CA . LEU A 1 116 ? -8.5 -0.93 8.484 1 98 116 LEU A CA 1
ATOM 852 C C . LEU A 1 116 ? -7.082 -1.393 8.789 1 98 116 LEU A C 1
ATOM 854 O O . LEU A 1 116 ? -6.145 -1.083 8.047 1 98 116 LEU A O 1
ATOM 858 N N . ARG A 1 117 ? -7.027 -2.168 9.82 1 96.44 117 ARG A N 1
ATOM 859 C CA . ARG A 1 117 ? -5.711 -2.668 10.211 1 96.44 117 ARG A CA 1
ATOM 860 C C . ARG A 1 117 ? -5.551 -4.137 9.828 1 96.44 117 ARG A C 1
ATOM 862 O O . ARG A 1 117 ? -6.336 -4.984 10.266 1 96.44 117 ARG A O 1
ATOM 869 N N . LEU A 1 118 ? -4.598 -4.457 9.016 1 97.38 118 LEU A N 1
ATOM 870 C CA . LEU A 1 118 ? -4.164 -5.809 8.688 1 97.38 118 LEU A CA 1
ATOM 871 C C . LEU A 1 118 ? -2.779 -6.094 9.258 1 97.38 118 LEU A C 1
ATOM 873 O O . LEU A 1 118 ? -1.773 -5.617 8.727 1 97.38 118 LEU A O 1
ATOM 877 N N . GLY A 1 119 ? -2.729 -6.883 10.352 1 95.5 119 GLY A N 1
ATOM 878 C CA . GLY A 1 119 ? -1.506 -6.918 11.133 1 95.5 119 GLY A CA 1
ATOM 879 C C . GLY A 1 119 ? -1.177 -5.59 11.781 1 95.5 119 GLY A C 1
ATOM 880 O O . GLY A 1 119 ? -1.988 -5.043 12.539 1 95.5 119 GLY A O 1
ATOM 881 N N . THR A 1 120 ? -0.034 -5.062 11.43 1 95.88 120 THR A N 1
ATOM 882 C CA . THR A 1 120 ? 0.342 -3.76 11.969 1 95.88 120 THR A CA 1
ATOM 883 C C . THR A 1 120 ? 0.138 -2.664 10.93 1 95.88 120 THR A C 1
ATOM 885 O O . THR A 1 120 ? 0.366 -1.484 11.203 1 95.88 120 THR A O 1
ATOM 888 N N . VAL A 1 121 ? -0.249 -3.025 9.727 1 98.12 121 VAL A N 1
ATOM 889 C CA . VAL A 1 1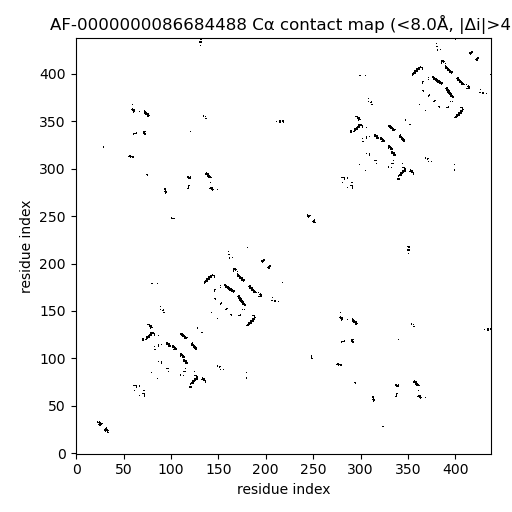21 ? -0.319 -2.098 8.602 1 98.12 121 VAL A CA 1
ATOM 890 C C . VAL A 1 121 ? -1.749 -1.588 8.445 1 98.12 121 VAL A C 1
ATOM 892 O O . VAL A 1 121 ? -2.701 -2.373 8.461 1 98.12 121 VAL A O 1
ATOM 895 N N . ASP A 1 122 ? -1.872 -0.306 8.289 1 98.06 122 ASP A N 1
ATOM 896 C CA . ASP A 1 122 ? -3.174 0.291 8.008 1 98.06 122 ASP A CA 1
ATOM 897 C C . ASP A 1 122 ? -3.412 0.403 6.504 1 98.06 122 ASP A C 1
ATOM 899 O O . ASP A 1 122 ? -2.551 0.893 5.77 1 98.06 122 ASP A O 1
ATOM 903 N N . LEU A 1 123 ? -4.523 -0.109 6.051 1 98.88 123 LEU A N 1
ATOM 904 C CA . LEU A 1 123 ? -5.055 0.252 4.738 1 98.88 123 LEU A CA 1
ATOM 905 C C . LEU A 1 123 ? -6.008 1.438 4.848 1 98.88 123 LEU A C 1
ATOM 907 O O . LEU A 1 123 ? -7.074 1.333 5.461 1 98.88 123 LEU A O 1
ATOM 911 N N . MET A 1 124 ? -5.609 2.527 4.27 1 98.75 124 MET A N 1
ATOM 912 C CA . MET A 1 124 ? -6.406 3.748 4.344 1 98.75 124 MET A CA 1
ATOM 913 C C . MET A 1 124 ? -7.215 3.951 3.066 1 98.75 124 MET A C 1
ATOM 915 O O . MET A 1 124 ? -6.801 3.516 1.99 1 98.75 124 MET A O 1
ATOM 919 N N . VAL A 1 125 ? -8.359 4.574 3.248 1 98.75 125 VAL A N 1
ATOM 920 C CA . VAL A 1 125 ? -9.234 4.719 2.092 1 98.75 125 VAL A CA 1
ATOM 921 C C . VAL A 1 125 ? -9.992 6.043 2.174 1 98.75 125 VAL A C 1
ATOM 923 O O . VAL A 1 125 ? -10.312 6.512 3.268 1 98.75 125 VAL A O 1
ATOM 926 N N . ALA A 1 126 ? -10.266 6.629 1.101 1 98.56 126 ALA A N 1
ATOM 927 C CA . ALA A 1 126 ? -11.164 7.77 0.948 1 98.56 126 ALA A CA 1
ATOM 928 C C . ALA A 1 126 ? -12.062 7.602 -0.272 1 98.56 126 ALA A C 1
ATOM 930 O O . ALA A 1 126 ? -11.727 6.867 -1.204 1 98.56 126 ALA A O 1
ATOM 931 N N . ASP A 1 127 ? -13.117 8.289 -0.25 1 98.75 127 ASP A N 1
ATOM 932 C CA . ASP A 1 127 ? -13.969 8.383 -1.433 1 98.75 127 ASP A CA 1
ATOM 933 C C . ASP A 1 127 ? -13.32 9.25 -2.508 1 98.75 127 ASP A C 1
ATOM 935 O O . ASP A 1 127 ? -12.688 10.266 -2.197 1 98.75 127 ASP A O 1
ATOM 939 N N . ARG A 1 128 ? -13.508 8.797 -3.711 1 98.31 128 ARG A N 1
ATOM 940 C CA . ARG A 1 128 ? -13.164 9.633 -4.855 1 98.31 128 ARG A CA 1
ATOM 941 C C . ARG A 1 128 ? -14.031 10.891 -4.895 1 98.31 128 ARG A C 1
ATOM 943 O O . ARG A 1 128 ? -15.258 10.805 -4.902 1 98.31 128 ARG A O 1
ATOM 950 N N . LEU A 1 129 ? -13.422 12.07 -4.887 1 97.44 129 LEU A N 1
ATOM 951 C CA . LEU A 1 129 ? -14.156 13.32 -5.004 1 97.44 129 LEU A CA 1
ATOM 952 C C . LEU A 1 129 ? -14.18 13.805 -6.449 1 97.44 129 LEU A C 1
ATOM 954 O O . LEU A 1 129 ? -13.531 13.211 -7.316 1 97.44 129 LEU A O 1
ATOM 958 N N . ASP A 1 130 ? -14.984 14.844 -6.723 1 96 130 ASP A N 1
ATOM 959 C CA . ASP A 1 130 ? -15.133 15.352 -8.078 1 96 130 ASP A CA 1
ATOM 960 C C . ASP A 1 130 ? -13.781 15.789 -8.656 1 96 130 ASP A C 1
ATOM 962 O O . ASP A 1 130 ? -13.047 16.547 -8.023 1 96 130 ASP A O 1
ATOM 966 N N . GLY A 1 131 ? -13.492 15.273 -9.789 1 97.44 131 GLY A N 1
ATOM 967 C CA . GLY A 1 131 ? -12.258 15.633 -10.469 1 97.44 131 GLY A CA 1
ATOM 968 C C . GLY A 1 131 ? -11.086 14.742 -10.086 1 97.44 131 GLY A C 1
ATOM 969 O O . GLY A 1 131 ? -10.047 14.766 -10.742 1 97.44 131 GLY A O 1
ATOM 970 N N . TRP A 1 132 ? -11.266 13.984 -9.023 1 98.06 132 TRP A N 1
ATOM 971 C CA . TRP A 1 132 ? -10.195 13.086 -8.586 1 98.06 132 TRP A CA 1
ATOM 972 C C . TRP A 1 132 ? -10.164 11.82 -9.445 1 98.06 132 TRP A C 1
ATOM 974 O O . TRP A 1 132 ? -11.211 11.281 -9.797 1 98.06 132 TRP A O 1
ATOM 984 N N . PRO A 1 133 ? -9.016 11.367 -9.797 1 97.81 133 PRO A N 1
ATOM 985 C CA . PRO A 1 133 ? -8.969 10.008 -10.352 1 97.81 133 PRO A CA 1
ATOM 986 C C . PRO A 1 133 ? -9.188 8.938 -9.289 1 97.81 133 PRO A C 1
ATOM 988 O O . PRO A 1 133 ? -8.859 9.141 -8.117 1 97.81 133 PRO A O 1
ATOM 991 N N . ALA A 1 134 ? -9.805 7.793 -9.68 1 97.94 134 ALA A N 1
ATOM 992 C CA . ALA A 1 134 ? -9.703 6.621 -8.812 1 97.94 134 ALA A CA 1
ATOM 993 C C . ALA A 1 134 ? -8.25 6.176 -8.672 1 97.94 134 ALA A C 1
ATOM 995 O O . ALA A 1 134 ? -7.465 6.281 -9.617 1 97.94 134 ALA A O 1
ATOM 996 N N . ARG A 1 135 ? -7.898 5.684 -7.527 1 98.38 135 ARG A N 1
ATOM 997 C CA . ARG A 1 135 ? -6.57 5.145 -7.25 1 98.38 135 ARG A CA 1
ATOM 998 C C . ARG A 1 135 ? -6.664 3.795 -6.551 1 98.38 135 ARG A C 1
ATOM 1000 O O . ARG A 1 135 ? -6.312 3.674 -5.375 1 98.38 135 ARG A O 1
ATOM 1007 N N . PRO A 1 136 ? -7.098 2.771 -7.344 1 98.5 136 PRO A N 1
ATOM 1008 C CA . PRO A 1 136 ? -7.102 1.43 -6.762 1 98.5 136 PRO A CA 1
ATOM 1009 C C . PRO A 1 136 ? -5.699 0.917 -6.445 1 98.5 136 PRO A C 1
ATOM 1011 O O . PRO A 1 136 ? -4.73 1.323 -7.09 1 98.5 136 PRO A O 1
ATOM 1014 N N . GLY A 1 137 ? -5.594 0.023 -5.504 1 98.62 137 GLY A N 1
ATOM 1015 C CA . GLY A 1 137 ? -4.301 -0.443 -5.031 1 98.62 137 GLY A CA 1
ATOM 1016 C C . GLY A 1 137 ? -3.918 -1.803 -5.582 1 98.62 137 GLY A C 1
ATOM 1017 O O . GLY A 1 137 ? -4.762 -2.521 -6.117 1 98.62 137 GLY A O 1
ATOM 1018 N N . LEU A 1 138 ? -2.68 -2.074 -5.625 1 98.88 138 LEU A N 1
ATOM 1019 C CA . LEU A 1 138 ? -2.086 -3.404 -5.684 1 98.88 138 LEU A CA 1
ATOM 1020 C C . LEU A 1 138 ? -1.552 -3.822 -4.316 1 98.88 138 LEU A C 1
ATOM 1022 O O . LEU A 1 138 ? -0.661 -3.168 -3.77 1 98.88 138 LEU A O 1
ATOM 1026 N N . LEU A 1 139 ? -2.141 -4.891 -3.77 1 98.94 139 LEU A N 1
ATOM 1027 C CA . LEU A 1 139 ? -1.938 -5.191 -2.357 1 98.94 139 LEU A CA 1
ATOM 1028 C C . LEU A 1 139 ? -1.596 -6.668 -2.16 1 98.94 139 LEU A C 1
ATOM 1030 O O . LEU A 1 139 ? -2.371 -7.543 -2.545 1 98.94 139 LEU A O 1
ATOM 1034 N N . GLN A 1 140 ? -0.465 -6.934 -1.591 1 98.81 140 GLN A N 1
ATOM 1035 C CA . GLN A 1 140 ? -0.095 -8.289 -1.192 1 98.81 140 GLN A CA 1
ATOM 1036 C C . GLN A 1 140 ? -0.449 -8.547 0.269 1 98.81 140 GLN A C 1
ATOM 1038 O O . GLN A 1 140 ? -0.147 -7.73 1.141 1 98.81 140 GLN A O 1
ATOM 1043 N N . VAL A 1 141 ? -1.094 -9.648 0.552 1 98.81 141 VAL A N 1
ATOM 1044 C CA . VAL A 1 141 ? -1.538 -9.977 1.902 1 98.81 141 VAL A CA 1
ATOM 1045 C C . VAL A 1 141 ? -1.162 -11.414 2.238 1 98.81 141 VAL A C 1
ATOM 1047 O O . VAL A 1 141 ? -1.379 -12.328 1.433 1 98.81 141 VAL A O 1
ATOM 1050 N N . TRP A 1 142 ? -0.621 -11.617 3.387 1 98.75 142 TRP A N 1
ATOM 1051 C CA . TRP A 1 142 ? -0.393 -12.961 3.91 1 98.75 142 TRP A CA 1
ATOM 1052 C C . TRP A 1 142 ? -1.645 -13.5 4.598 1 98.75 142 TRP A C 1
ATOM 1054 O O . TRP A 1 142 ? -2.156 -12.883 5.535 1 98.75 142 TRP A O 1
ATOM 1064 N N . VAL A 1 143 ? -2.09 -14.648 4.188 1 98.69 143 VAL A N 1
ATOM 1065 C CA . VAL A 1 143 ? -3.328 -15.227 4.699 1 98.69 143 VAL A CA 1
ATOM 1066 C C . VAL A 1 143 ? -3.088 -16.688 5.109 1 98.69 143 VAL A C 1
ATOM 1068 O O . VAL A 1 143 ? -2.092 -17.281 4.711 1 98.69 143 VAL A O 1
ATOM 1071 N N . THR A 1 144 ? -3.971 -17.219 5.883 1 98.25 144 THR A N 1
ATOM 1072 C CA . THR A 1 144 ? -3.85 -18.578 6.375 1 98.25 144 THR A CA 1
ATOM 1073 C C . THR A 1 144 ? -4.27 -19.578 5.301 1 98.25 144 THR A C 1
ATOM 1075 O O . THR A 1 144 ? -3.684 -20.656 5.184 1 98.25 144 THR A O 1
ATOM 1078 N N . ASP A 1 145 ? -5.285 -19.219 4.473 1 98.31 145 ASP A N 1
ATOM 1079 C CA . ASP A 1 145 ? -5.844 -20.078 3.434 1 98.31 145 ASP A CA 1
ATOM 1080 C C . ASP A 1 145 ? -6.316 -19.25 2.234 1 98.31 145 ASP A C 1
ATOM 1082 O O . ASP A 1 145 ? -7.41 -18.672 2.262 1 98.31 145 ASP A O 1
ATOM 1086 N N . ALA A 1 146 ? -5.578 -19.312 1.188 1 98.75 146 ALA A N 1
ATOM 1087 C CA . ALA A 1 146 ? -5.848 -18.484 0.014 1 98.75 146 ALA A CA 1
ATOM 1088 C C . ALA A 1 146 ? -7.16 -18.875 -0.653 1 98.75 146 ALA A C 1
ATOM 1090 O O . ALA A 1 146 ? -7.926 -18.016 -1.098 1 98.75 146 ALA A O 1
ATOM 1091 N N . GLY A 1 147 ? -7.359 -20.141 -0.706 1 98.75 147 GLY A N 1
ATOM 1092 C CA . GLY A 1 147 ? -8.602 -20.625 -1.294 1 98.75 147 GLY A CA 1
ATOM 1093 C C . GLY A 1 147 ? -9.836 -20.141 -0.554 1 98.75 147 GLY A C 1
ATOM 1094 O O . GLY A 1 147 ? -10.82 -19.734 -1.176 1 98.75 147 GLY A O 1
ATOM 1095 N N . ALA A 1 148 ? -9.789 -20.188 0.719 1 98.31 148 ALA A N 1
ATOM 1096 C CA . ALA A 1 148 ? -10.906 -19.719 1.54 1 98.31 148 ALA A CA 1
ATOM 1097 C C . ALA A 1 148 ? -11.148 -18.234 1.339 1 98.31 148 ALA A C 1
ATOM 1099 O O . ALA A 1 148 ? -12.297 -17.781 1.296 1 98.31 148 ALA A O 1
ATOM 1100 N N . VAL A 1 149 ? -10.117 -17.484 1.232 1 98.69 149 VAL A N 1
ATOM 1101 C CA . VAL A 1 149 ? -10.25 -16.047 1.021 1 98.69 149 VAL A CA 1
ATOM 1102 C C . VAL A 1 149 ? -10.891 -15.781 -0.342 1 98.69 149 VAL A C 1
ATOM 1104 O O . VAL A 1 149 ? -11.758 -14.914 -0.47 1 98.69 149 VAL A O 1
ATOM 1107 N N . LEU A 1 150 ? -10.445 -16.531 -1.344 1 98.88 150 LEU A N 1
ATOM 1108 C CA . LEU A 1 150 ? -11.031 -16.375 -2.668 1 98.88 150 LEU A CA 1
ATOM 1109 C C . LEU A 1 150 ? -12.531 -16.656 -2.631 1 98.88 150 LEU A C 1
ATOM 1111 O O . LEU A 1 150 ? -13.32 -15.961 -3.271 1 98.88 150 LEU A O 1
ATOM 1115 N N . GLU A 1 151 ? -12.883 -17.641 -1.908 1 98.5 151 GLU A N 1
ATOM 1116 C CA . GLU A 1 151 ? -14.297 -17.984 -1.79 1 98.5 151 GLU A CA 1
ATOM 1117 C C . GLU A 1 151 ? -15.086 -16.859 -1.11 1 98.5 151 GLU A C 1
ATOM 1119 O O . GLU A 1 151 ? -16.141 -16.453 -1.593 1 98.5 151 GLU A O 1
ATOM 1124 N N . ARG A 1 152 ? -14.609 -16.359 -0.066 1 97.94 152 ARG A N 1
ATOM 1125 C CA . ARG A 1 152 ? -15.242 -15.25 0.643 1 97.94 152 ARG A CA 1
ATOM 1126 C C . ARG A 1 152 ? -15.383 -14.031 -0.263 1 97.94 152 ARG A C 1
ATOM 1128 O O . ARG A 1 152 ? -16.438 -13.391 -0.289 1 97.94 152 ARG A O 1
ATOM 1135 N N . ALA A 1 153 ? -14.328 -13.742 -0.917 1 98.75 153 ALA A N 1
ATOM 1136 C CA . ALA A 1 153 ? -14.305 -12.562 -1.779 1 98.75 153 ALA A CA 1
ATOM 1137 C C . ALA A 1 153 ? -15.273 -12.711 -2.943 1 98.75 153 ALA A C 1
ATOM 1139 O O . ALA A 1 153 ? -15.938 -11.75 -3.338 1 98.75 153 ALA A O 1
ATOM 1140 N N . GLY A 1 154 ? -15.242 -13.898 -3.484 1 98.69 154 GLY A N 1
ATOM 1141 C CA . GLY A 1 154 ? -16.172 -14.164 -4.566 1 98.69 154 GLY A CA 1
ATOM 1142 C C . GLY A 1 154 ? -17.625 -13.938 -4.176 1 98.69 154 GLY A C 1
ATOM 1143 O O . GLY A 1 154 ? -18.422 -13.453 -4.98 1 98.69 154 GLY A O 1
ATOM 1144 N N . ALA A 1 155 ? -17.984 -14.203 -3.01 1 98.12 155 ALA A N 1
ATOM 1145 C CA . ALA A 1 155 ? -19.344 -14.078 -2.502 1 98.12 155 ALA A CA 1
ATOM 1146 C C . ALA A 1 155 ? -19.766 -12.617 -2.424 1 98.12 155 ALA A C 1
ATOM 1148 O O . ALA A 1 155 ? -20.953 -12.312 -2.357 1 98.12 155 ALA A O 1
ATOM 1149 N N . VAL A 1 156 ? -18.75 -11.773 -2.465 1 97.69 156 VAL A N 1
ATOM 1150 C CA . VAL A 1 156 ? -19.094 -10.367 -2.318 1 97.69 156 VAL A CA 1
ATOM 1151 C C . VAL A 1 156 ? -18.594 -9.578 -3.525 1 97.69 156 VAL A C 1
ATOM 1153 O O . VAL A 1 156 ? -18.359 -8.367 -3.436 1 97.69 156 VAL A O 1
ATOM 1156 N N . GLY A 1 157 ? -18.312 -10.203 -4.637 1 98.12 157 GLY A N 1
ATOM 1157 C CA . GLY A 1 157 ? -18.234 -9.5 -5.906 1 98.12 157 GLY A CA 1
ATOM 1158 C C . GLY A 1 157 ? -16.844 -9.492 -6.512 1 98.12 157 GLY A C 1
ATOM 1159 O O . GLY A 1 157 ? -16.656 -9 -7.625 1 98.12 157 GLY A O 1
ATOM 1160 N N . ALA A 1 158 ? -15.859 -10.102 -5.828 1 98.81 158 ALA A N 1
ATOM 1161 C CA . ALA A 1 158 ? -14.523 -10.18 -6.414 1 98.81 158 ALA A CA 1
ATOM 1162 C C . ALA A 1 158 ? -14.422 -11.336 -7.406 1 98.81 158 ALA A C 1
ATOM 1164 O O . ALA A 1 158 ? -15.219 -12.281 -7.348 1 98.81 158 ALA A O 1
ATOM 1165 N N . THR A 1 159 ? -13.477 -11.211 -8.305 1 98.75 159 THR A N 1
ATOM 1166 C CA . THR A 1 159 ? -13.195 -12.273 -9.258 1 98.75 159 THR A CA 1
ATOM 1167 C C . THR A 1 159 ? -11.789 -12.836 -9.047 1 98.75 159 THR A C 1
ATOM 1169 O O . THR A 1 159 ? -10.852 -12.086 -8.766 1 98.75 159 THR A O 1
ATOM 1172 N N . THR A 1 160 ? -11.711 -14.172 -9.203 1 98.88 160 THR A N 1
ATOM 1173 C CA . THR A 1 160 ? -10.398 -14.805 -9.102 1 98.88 160 THR A CA 1
ATOM 1174 C C . THR A 1 160 ? -9.547 -14.484 -10.328 1 98.88 160 THR A C 1
ATOM 1176 O O . THR A 1 160 ? -10.008 -14.625 -11.461 1 98.88 160 THR A O 1
ATOM 1179 N N . VAL A 1 161 ? -8.359 -14.047 -10.141 1 98.94 161 VAL A N 1
ATOM 1180 C CA . VAL A 1 161 ? -7.395 -13.773 -11.203 1 98.94 161 VAL A CA 1
ATOM 1181 C C . VAL A 1 161 ? -6.461 -14.969 -11.367 1 98.94 161 VAL A C 1
ATOM 1183 O O . VAL A 1 161 ? -6.242 -15.453 -12.484 1 98.94 161 VAL A O 1
ATOM 1186 N N . THR A 1 162 ? -5.887 -15.406 -10.266 1 98.88 162 THR A N 1
ATOM 1187 C CA . THR A 1 162 ? -5.023 -16.578 -10.195 1 98.88 162 THR A CA 1
ATOM 1188 C C . THR A 1 162 ? -5.535 -17.562 -9.148 1 98.88 162 THR A C 1
ATOM 1190 O O . THR A 1 162 ? -5.73 -17.203 -7.988 1 98.88 162 THR A O 1
ATOM 1193 N N . GLU A 1 163 ? -5.82 -18.766 -9.562 1 98.81 163 GLU A N 1
ATOM 1194 C CA . GLU A 1 163 ? -6.148 -19.812 -8.594 1 98.81 163 GLU A CA 1
ATOM 1195 C C . GLU A 1 163 ? -4.957 -20.125 -7.695 1 98.81 163 GLU A C 1
ATOM 1197 O O . GLU A 1 163 ? -3.811 -19.859 -8.062 1 98.81 163 GLU A O 1
ATOM 1202 N N . PRO A 1 164 ? -5.285 -20.656 -6.492 1 98.75 164 PRO A N 1
ATOM 1203 C CA . PRO A 1 164 ? -4.141 -21.047 -5.66 1 98.75 164 PRO A CA 1
ATOM 1204 C C . PRO A 1 164 ? -3.131 -21.906 -6.41 1 98.75 164 PRO A C 1
ATOM 1206 O O . PRO A 1 164 ? -3.486 -22.969 -6.93 1 98.75 164 PRO A O 1
ATOM 1209 N N . THR A 1 165 ? -1.887 -21.422 -6.477 1 98.5 165 THR A N 1
ATOM 1210 C CA . THR A 1 165 ? -0.823 -22.016 -7.277 1 98.5 165 THR A CA 1
ATOM 1211 C C . THR A 1 165 ? 0.473 -22.109 -6.477 1 98.5 165 THR A C 1
ATOM 1213 O O . THR A 1 165 ? 0.868 -21.141 -5.816 1 98.5 165 THR A O 1
ATOM 1216 N N . PRO A 1 166 ? 1.117 -23.359 -6.504 1 97.5 166 PRO A N 1
ATOM 1217 C CA . PRO A 1 166 ? 2.434 -23.406 -5.863 1 97.5 166 PRO A CA 1
ATOM 1218 C C . PRO A 1 166 ? 3.385 -22.328 -6.383 1 97.5 166 PRO A C 1
ATOM 1220 O O . PRO A 1 166 ? 3.465 -22.109 -7.594 1 97.5 166 PRO A O 1
ATOM 1223 N N . PHE A 1 167 ? 4.055 -21.703 -5.441 1 96.5 167 PHE A N 1
ATOM 1224 C CA . PHE A 1 167 ? 4.934 -20.578 -5.762 1 96.5 167 PHE A CA 1
ATOM 1225 C C . PHE A 1 167 ? 6.262 -20.719 -5.027 1 96.5 167 PHE A C 1
ATOM 1227 O O . PHE A 1 167 ? 6.461 -21.656 -4.254 1 96.5 167 PHE A O 1
ATOM 1234 N N . TYR A 1 168 ? 7.133 -19.859 -5.363 1 92.44 168 TYR A N 1
ATOM 1235 C CA . TYR A 1 168 ? 8.484 -19.953 -4.828 1 92.44 168 TYR A CA 1
ATOM 1236 C C . TYR A 1 168 ? 8.492 -19.719 -3.32 1 92.44 168 TYR A C 1
ATOM 1238 O O . TYR A 1 168 ? 7.621 -19.016 -2.791 1 92.44 168 TYR A O 1
ATOM 1246 N N . GLY A 1 169 ? 9.461 -20.297 -2.648 1 92.75 169 GLY A N 1
ATOM 1247 C CA . GLY A 1 169 ? 9.68 -20.016 -1.236 1 92.75 169 GLY A CA 1
ATOM 1248 C C . GLY A 1 169 ? 8.648 -20.672 -0.336 1 92.75 169 GLY A C 1
ATOM 1249 O O . GLY A 1 169 ? 8.195 -20.078 0.636 1 92.75 169 GLY A O 1
ATOM 1250 N N . GLU A 1 170 ? 8.289 -21.906 -0.734 1 96.81 170 GLU A N 1
ATOM 1251 C CA . GLU A 1 170 ? 7.344 -22.656 0.08 1 96.81 170 GLU A CA 1
ATOM 1252 C C . GLU A 1 170 ? 6.078 -21.844 0.35 1 96.81 170 GLU A C 1
ATOM 1254 O O . GLU A 1 170 ? 5.648 -21.719 1.499 1 96.81 170 GLU A O 1
ATOM 1259 N N . THR A 1 171 ? 5.527 -21.297 -0.7 1 97.94 171 THR A N 1
ATOM 1260 C CA . THR A 1 171 ? 4.277 -20.547 -0.598 1 97.94 171 THR A CA 1
ATOM 1261 C C . THR A 1 171 ? 3.305 -20.969 -1.695 1 97.94 171 THR A C 1
ATOM 1263 O O . THR A 1 171 ? 3.709 -21.562 -2.701 1 97.94 171 THR A O 1
ATOM 1266 N N . THR A 1 172 ? 2.121 -20.797 -1.434 1 98.56 172 THR A N 1
ATOM 1267 C CA . THR A 1 172 ? 1.046 -20.812 -2.42 1 98.56 172 THR A CA 1
ATOM 1268 C C . THR A 1 172 ? 0.558 -19.391 -2.701 1 98.56 172 THR A C 1
ATOM 1270 O O . THR A 1 172 ? 0.365 -18.594 -1.773 1 98.56 172 THR A O 1
ATOM 1273 N N . LEU A 1 173 ? 0.403 -19.031 -3.967 1 98.62 173 LEU A N 1
ATOM 1274 C CA . LEU A 1 173 ? -0.016 -17.703 -4.395 1 98.62 173 LEU A CA 1
ATOM 1275 C C . LEU A 1 173 ? -1.374 -17.766 -5.086 1 98.62 173 LEU A C 1
ATOM 1277 O O . LEU A 1 173 ? -1.629 -18.656 -5.895 1 98.62 173 LEU A O 1
ATOM 1281 N N . ALA A 1 174 ? -2.221 -16.875 -4.805 1 98.94 174 ALA A N 1
ATOM 1282 C CA . ALA A 1 174 ? -3.473 -16.609 -5.512 1 98.94 174 ALA A CA 1
ATOM 1283 C C . ALA A 1 174 ? -3.709 -15.109 -5.672 1 98.94 174 ALA A C 1
ATOM 1285 O O . ALA A 1 174 ? -3.039 -14.297 -5.027 1 98.94 174 ALA A O 1
ATOM 1286 N N . ARG A 1 175 ? -4.617 -14.766 -6.559 1 98.94 175 ARG A N 1
ATOM 1287 C CA . ARG A 1 175 ? -4.938 -13.352 -6.742 1 98.94 175 ARG A CA 1
ATOM 1288 C C . ARG A 1 175 ? -6.426 -13.156 -6.992 1 98.94 175 ARG A C 1
ATOM 1290 O O . ARG A 1 175 ? -7.078 -14.008 -7.602 1 98.94 175 ARG A O 1
ATOM 1297 N N . MET A 1 176 ? -6.898 -12.023 -6.652 1 98.94 176 MET A N 1
ATOM 1298 C CA . MET A 1 176 ? -8.273 -11.633 -6.941 1 98.94 176 MET A CA 1
ATOM 1299 C C . MET A 1 176 ? -8.336 -10.172 -7.367 1 98.94 176 MET A C 1
ATOM 1301 O O . MET A 1 176 ? -7.441 -9.383 -7.055 1 98.94 176 MET A O 1
ATOM 1305 N N . LEU A 1 177 ? -9.312 -9.836 -8.102 1 98.94 177 LEU A N 1
ATOM 1306 C CA . LEU A 1 177 ? -9.719 -8.492 -8.508 1 98.94 177 LEU A CA 1
ATOM 1307 C C . LEU A 1 177 ? -11.039 -8.102 -7.848 1 98.94 177 LEU A C 1
ATOM 1309 O O . LEU A 1 177 ? -12.039 -8.805 -7.992 1 98.94 177 LEU A O 1
ATOM 1313 N N . ASP A 1 178 ? -11.023 -7.004 -7.137 1 98.88 178 ASP A N 1
ATOM 1314 C CA . ASP A 1 178 ? -12.258 -6.613 -6.465 1 98.88 178 ASP A CA 1
ATOM 1315 C C . ASP A 1 178 ? -13.055 -5.633 -7.316 1 98.88 178 ASP A C 1
ATOM 1317 O O . ASP A 1 178 ? -12.609 -5.227 -8.391 1 98.88 178 ASP A O 1
ATOM 1321 N N . PRO A 1 179 ? -14.25 -5.18 -6.93 1 98.5 179 PRO A N 1
ATOM 1322 C CA . PRO A 1 179 ? -15.133 -4.336 -7.746 1 98.5 179 PRO A CA 1
ATOM 1323 C C . PRO A 1 179 ? -14.555 -2.941 -7.984 1 98.5 179 PRO A C 1
ATOM 1325 O O . PRO A 1 179 ? -15.047 -2.201 -8.836 1 98.5 179 PRO A O 1
ATOM 1328 N N . TRP A 1 180 ? -13.578 -2.525 -7.25 1 98.62 180 TRP A N 1
ATOM 1329 C CA . TRP A 1 180 ? -12.984 -1.197 -7.367 1 98.62 180 TRP A CA 1
ATOM 1330 C C . TRP A 1 180 ? -11.688 -1.245 -8.172 1 98.62 180 TRP A C 1
ATOM 1332 O O . TRP A 1 180 ? -10.945 -0.263 -8.219 1 98.62 180 TRP A O 1
ATOM 1342 N N . GLN A 1 181 ? -11.344 -2.436 -8.617 1 98.44 181 GLN A N 1
ATOM 1343 C CA . GLN A 1 181 ? -10.195 -2.668 -9.484 1 98.44 181 GLN A CA 1
ATOM 1344 C C . GLN A 1 181 ? -8.906 -2.785 -8.672 1 98.44 181 GLN A C 1
ATOM 1346 O O . GLN A 1 181 ? -7.812 -2.568 -9.195 1 98.44 181 GLN A O 1
ATOM 1351 N N . ASN A 1 182 ? -8.977 -3.016 -7.398 1 98.81 182 ASN A N 1
ATOM 1352 C CA . ASN A 1 182 ? -7.805 -3.48 -6.664 1 98.81 182 ASN A CA 1
ATOM 1353 C C . ASN A 1 182 ? -7.449 -4.918 -7.027 1 98.81 182 ASN A C 1
ATOM 1355 O O . ASN A 1 182 ? -8.328 -5.762 -7.18 1 98.81 182 ASN A O 1
ATOM 1359 N N . ILE A 1 183 ? -6.219 -5.148 -7.148 1 98.94 183 ILE A N 1
ATOM 1360 C CA . ILE A 1 183 ? -5.766 -6.531 -7.238 1 98.94 183 ILE A CA 1
ATOM 1361 C C . ILE A 1 183 ? -5.062 -6.926 -5.941 1 98.94 183 ILE A C 1
ATOM 1363 O O . ILE A 1 183 ? -4.25 -6.164 -5.41 1 98.94 183 ILE A O 1
ATOM 1367 N N . TRP A 1 184 ? -5.43 -8.047 -5.465 1 98.94 184 TRP A N 1
ATOM 1368 C CA . TRP A 1 184 ? -4.883 -8.578 -4.223 1 98.94 184 TRP A CA 1
ATOM 1369 C C . TRP A 1 184 ? -4.039 -9.82 -4.488 1 98.94 184 TRP A C 1
ATOM 1371 O O . TRP A 1 184 ? -4.512 -10.781 -5.109 1 98.94 184 TRP A O 1
ATOM 1381 N N . TRP A 1 185 ? -2.797 -9.781 -4.121 1 98.88 185 TRP A N 1
ATOM 1382 C CA . TRP A 1 185 ? -1.972 -10.977 -4.043 1 98.88 185 TRP A CA 1
ATOM 1383 C C . TRP A 1 185 ? -2.148 -11.672 -2.697 1 98.88 185 TRP A C 1
ATOM 1385 O O . TRP A 1 185 ? -1.844 -11.102 -1.65 1 98.88 185 TRP A O 1
ATOM 1395 N N . LEU A 1 186 ? -2.604 -12.867 -2.721 1 98.88 186 LEU A N 1
ATOM 1396 C CA . LEU A 1 186 ? -2.762 -13.68 -1.518 1 98.88 186 LEU A CA 1
ATOM 1397 C C . LEU A 1 186 ? -1.625 -14.688 -1.389 1 98.88 186 LEU A C 1
ATOM 1399 O O . LEU A 1 186 ? -1.425 -15.523 -2.273 1 98.88 186 LEU A O 1
ATOM 1403 N N . TYR A 1 187 ? -0.911 -14.586 -0.334 1 98.81 187 TYR A N 1
ATOM 1404 C CA . TYR A 1 187 ? 0.199 -15.492 -0.058 1 98.81 187 TYR A CA 1
ATOM 1405 C C . TYR A 1 187 ? -0.103 -16.375 1.148 1 98.81 187 TYR A C 1
ATOM 1407 O O . TYR A 1 187 ? -0.452 -15.867 2.221 1 98.81 187 TYR A O 1
ATOM 1415 N N . GLN A 1 188 ? 0.026 -17.594 0.946 1 98.69 188 GLN A N 1
ATOM 1416 C CA . GLN A 1 188 ? -0.145 -18.609 1.979 1 98.69 188 GLN A CA 1
ATOM 1417 C C . GLN A 1 188 ? 1.129 -19.422 2.162 1 98.69 188 GLN A C 1
ATOM 1419 O O . GLN A 1 188 ? 1.753 -19.844 1.184 1 98.69 188 GLN A O 1
ATOM 1424 N N . LEU A 1 189 ? 1.55 -19.625 3.438 1 98.44 189 LEU A N 1
ATOM 1425 C CA . LEU A 1 189 ? 2.68 -20.516 3.691 1 98.44 189 LEU A CA 1
ATOM 1426 C C . LEU A 1 189 ? 2.342 -21.953 3.307 1 98.44 189 LEU A C 1
ATOM 1428 O O . LEU A 1 189 ? 1.225 -22.422 3.545 1 98.44 189 LEU A O 1
ATOM 1432 N N . ALA A 1 190 ? 3.283 -22.578 2.68 1 98.25 190 ALA A N 1
ATOM 1433 C CA . ALA A 1 190 ? 3.168 -23.984 2.289 1 98.25 190 ALA A CA 1
ATOM 1434 C C . ALA A 1 190 ? 4.469 -24.734 2.555 1 98.25 190 ALA A C 1
ATOM 1436 O O . ALA A 1 190 ? 5.145 -25.172 1.618 1 98.25 190 ALA A O 1
ATOM 1437 N N . PRO A 1 191 ? 4.738 -24.984 3.832 1 97 191 PRO A N 1
ATOM 1438 C CA . PRO A 1 191 ? 6.012 -25.625 4.168 1 97 191 PRO A CA 1
ATOM 1439 C C . PRO A 1 191 ? 6.203 -26.969 3.467 1 97 191 PRO A C 1
ATOM 1441 O O . PRO A 1 191 ? 5.301 -27.797 3.48 1 97 191 PRO A O 1
ATOM 1444 N N . GLY A 1 192 ? 7.312 -27.172 2.863 1 96.88 192 GLY A N 1
ATOM 1445 C CA . GLY A 1 192 ? 7.66 -28.422 2.203 1 96.88 192 GLY A CA 1
ATOM 1446 C C . GLY A 1 192 ? 7.254 -28.453 0.742 1 96.88 192 GLY A C 1
ATOM 1447 O O . GLY A 1 192 ? 7.617 -29.375 0.015 1 96.88 192 GLY A O 1
ATOM 1448 N N . GLN A 1 193 ? 6.527 -27.453 0.385 1 97.5 193 GLN A N 1
ATOM 1449 C CA . GLN A 1 193 ? 6.102 -27.375 -1.009 1 97.5 193 GLN A CA 1
ATOM 1450 C C . GLN A 1 193 ? 7.285 -27.109 -1.934 1 97.5 193 GLN A C 1
ATOM 1452 O O . GLN A 1 193 ? 8.078 -26.203 -1.688 1 97.5 193 GLN A O 1
ATOM 1457 N N . ALA A 1 194 ? 7.375 -27.891 -2.977 1 95.44 194 ALA A N 1
ATOM 1458 C CA . ALA A 1 194 ? 8.445 -27.688 -3.953 1 95.44 194 ALA A CA 1
ATOM 1459 C C . ALA A 1 194 ? 8.219 -26.422 -4.762 1 95.44 194 ALA A C 1
ATOM 1461 O O . ALA A 1 194 ? 7.074 -26.047 -5.047 1 95.44 194 ALA A O 1
ATOM 1462 N N . ASP A 1 195 ? 9.273 -25.75 -5.102 1 94.12 195 ASP A N 1
ATOM 1463 C CA . ASP A 1 195 ? 9.172 -24.625 -6.016 1 94.12 195 ASP A CA 1
ATOM 1464 C C . ASP A 1 195 ? 8.617 -25.062 -7.367 1 94.12 195 ASP A C 1
ATOM 1466 O O . ASP A 1 195 ? 8.828 -26.188 -7.793 1 94.12 195 ASP A O 1
ATOM 1470 N N . PRO A 1 196 ? 7.957 -24.156 -8.016 1 94 196 PRO A N 1
ATOM 1471 C CA . PRO A 1 196 ? 7.434 -24.516 -9.336 1 94 196 PRO A CA 1
ATOM 1472 C C . PRO A 1 196 ? 8.531 -24.672 -10.383 1 94 196 PRO A C 1
ATOM 1474 O O . PRO A 1 196 ? 9.602 -24.062 -10.25 1 94 196 PRO A O 1
ATOM 1477 N N . VAL A 1 197 ? 8.219 -25.5 -11.391 1 92.38 197 VAL A N 1
ATOM 1478 C CA . VAL A 1 197 ? 9.086 -25.578 -12.562 1 92.38 197 VAL A CA 1
ATOM 1479 C C . VAL A 1 197 ? 8.906 -24.312 -13.414 1 92.38 197 VAL A C 1
ATOM 1481 O O . VAL A 1 197 ? 7.785 -23.938 -13.75 1 92.38 197 VAL A O 1
ATOM 1484 N N . PRO A 1 198 ? 10.023 -23.625 -13.711 1 88.44 198 PRO A N 1
ATOM 1485 C CA . PRO A 1 198 ? 9.883 -22.438 -14.547 1 88.44 198 PRO A CA 1
ATOM 1486 C C . PRO A 1 198 ? 9.227 -22.734 -15.891 1 88.44 198 PRO A C 1
ATOM 1488 O O . PRO A 1 198 ? 9.352 -23.844 -16.422 1 88.44 198 PRO A O 1
ATOM 1491 N N . SER A 1 199 ? 8.672 -21.734 -16.469 1 86.75 199 SER A N 1
ATOM 1492 C CA . SER A 1 199 ? 7.926 -21.922 -17.703 1 86.75 199 SER A CA 1
ATOM 1493 C C . SER A 1 199 ? 8.852 -22.281 -18.859 1 86.75 199 SER A C 1
ATOM 1495 O O . SER A 1 199 ? 8.469 -23.031 -19.766 1 86.75 199 SER A O 1
ATOM 1497 N N . TRP A 1 200 ? 10.07 -21.703 -18.891 1 84.88 200 TRP A N 1
ATOM 1498 C CA . TRP A 1 200 ? 11.008 -21.969 -19.984 1 84.88 200 TRP A CA 1
ATOM 1499 C C . TRP A 1 200 ? 11.586 -23.375 -19.891 1 84.88 200 TRP A C 1
ATOM 1501 O O . TRP A 1 200 ? 12.195 -23.859 -20.844 1 84.88 200 TRP A O 1
ATOM 1511 N N . GLU A 1 201 ? 11.289 -24.078 -18.781 1 91 201 GLU A N 1
ATOM 1512 C CA . GLU A 1 201 ? 11.68 -25.484 -18.625 1 91 201 GLU A CA 1
ATOM 1513 C C . GLU A 1 201 ? 10.469 -26.406 -18.703 1 91 201 GLU A C 1
ATOM 1515 O O . GLU A 1 201 ? 10.523 -27.547 -18.266 1 91 201 GLU A O 1
ATOM 1520 N N . GLY A 1 202 ? 9.352 -25.828 -19.141 1 91.62 202 GLY A N 1
ATOM 1521 C CA . GLY A 1 202 ? 8.164 -26.641 -19.359 1 91.62 202 GLY A CA 1
ATOM 1522 C C . GLY A 1 202 ? 7.129 -26.5 -18.25 1 91.62 202 GLY A C 1
ATOM 1523 O O . GLY A 1 202 ? 6.094 -27.156 -18.281 1 91.62 202 GLY A O 1
ATOM 1524 N N . GLY A 1 203 ? 7.449 -25.703 -17.328 1 92.12 203 GLY A N 1
ATOM 1525 C CA . GLY A 1 203 ? 6.488 -25.484 -16.25 1 92.12 203 GLY A CA 1
ATOM 1526 C C . GLY A 1 203 ? 5.359 -24.547 -16.656 1 92.12 203 GLY A C 1
ATOM 1527 O O . GLY A 1 203 ? 5.352 -24.016 -17.766 1 92.12 203 GLY A O 1
ATOM 1528 N N . SER A 1 204 ? 4.422 -24.438 -15.805 1 93.31 204 SER A N 1
ATOM 1529 C CA . SER A 1 204 ? 3.254 -23.594 -16.031 1 93.31 204 SER A CA 1
ATOM 1530 C C . SER A 1 204 ? 3.621 -22.125 -15.969 1 93.31 204 SER A C 1
ATOM 1532 O O . SER A 1 204 ? 4.441 -21.719 -15.148 1 93.31 204 SER A O 1
ATOM 1534 N N . ASP A 1 205 ? 3.018 -21.266 -16.797 1 94.5 205 ASP A N 1
ATOM 1535 C CA . ASP A 1 205 ? 3.172 -19.812 -16.734 1 94.5 205 ASP A CA 1
ATOM 1536 C C . ASP A 1 205 ? 1.917 -19.156 -16.172 1 94.5 205 ASP A C 1
ATOM 1538 O O . ASP A 1 205 ? 1.688 -17.969 -16.391 1 94.5 205 ASP A O 1
ATOM 1542 N N . THR A 1 206 ? 1.138 -19.906 -15.492 1 96.88 206 THR A N 1
ATOM 1543 C CA . THR A 1 206 ? -0.195 -19.484 -15.07 1 96.88 206 THR A CA 1
ATOM 1544 C C . THR A 1 206 ? -0.12 -18.234 -14.203 1 96.88 206 THR A C 1
ATOM 1546 O O . THR A 1 206 ? -0.97 -17.344 -14.312 1 96.88 206 THR A O 1
ATOM 1549 N N . VAL A 1 207 ? 0.843 -18.109 -13.344 1 96.81 207 VAL A N 1
ATOM 1550 C CA . VAL A 1 207 ? 0.97 -16.984 -12.438 1 96.81 207 VAL A CA 1
ATOM 1551 C C . VAL A 1 207 ? 1.141 -15.695 -13.242 1 96.81 207 VAL A C 1
ATOM 1553 O O . VAL A 1 207 ? 0.435 -14.711 -13.008 1 96.81 207 VAL A O 1
ATOM 1556 N N . PHE A 1 208 ? 2.008 -15.703 -14.188 1 95.69 208 PHE A N 1
ATOM 1557 C CA . PHE A 1 208 ? 2.232 -14.531 -15.023 1 95.69 208 PHE A CA 1
ATOM 1558 C C . PHE A 1 208 ? 1.068 -14.32 -15.984 1 95.69 208 PHE A C 1
ATOM 1560 O O . PHE A 1 208 ? 0.568 -13.203 -16.125 1 95.69 208 PHE A O 1
ATOM 1567 N N . ALA A 1 209 ? 0.626 -15.398 -16.672 1 97 209 ALA A N 1
ATOM 1568 C CA . ALA A 1 209 ? -0.378 -15.305 -17.734 1 97 209 ALA A CA 1
ATOM 1569 C C . ALA A 1 209 ? -1.686 -14.727 -17.188 1 97 209 ALA A C 1
ATOM 1571 O O . ALA A 1 209 ? -2.326 -13.914 -17.859 1 97 209 ALA A O 1
ATOM 1572 N N . THR A 1 210 ? -2.084 -15.125 -16.062 1 98.56 210 THR A N 1
ATOM 1573 C CA . THR A 1 210 ? -3.348 -14.648 -15.508 1 98.56 210 THR A CA 1
ATOM 1574 C C . THR A 1 210 ? -3.238 -13.188 -15.078 1 98.56 210 THR A C 1
ATOM 1576 O O . THR A 1 210 ? -4.18 -12.414 -15.25 1 98.56 210 THR A O 1
ATOM 1579 N N . LEU A 1 211 ? -2.111 -12.789 -14.508 1 98.19 211 LEU A N 1
ATOM 1580 C CA . LEU A 1 211 ? -1.908 -11.391 -14.148 1 98.19 211 LEU A CA 1
ATOM 1581 C C . LEU A 1 211 ? -1.88 -10.516 -15.391 1 98.19 211 LEU A C 1
ATOM 1583 O O . LEU A 1 211 ? -2.484 -9.438 -15.414 1 98.19 211 LEU A O 1
ATOM 1587 N N . ASP A 1 212 ? -1.16 -11.008 -16.359 1 97.62 212 ASP A N 1
ATOM 1588 C CA . ASP A 1 212 ? -1.059 -10.289 -17.625 1 97.62 212 ASP A CA 1
ATOM 1589 C C . ASP A 1 212 ? -2.441 -10.023 -18.219 1 97.62 212 ASP A C 1
ATOM 1591 O O . ASP A 1 212 ? -2.746 -8.898 -18.625 1 97.62 212 ASP A O 1
ATOM 1595 N N . LYS A 1 213 ? -3.23 -11.039 -18.266 1 98.31 213 LYS A N 1
ATOM 1596 C CA . LYS A 1 213 ? -4.59 -10.914 -18.781 1 98.31 213 LYS A CA 1
ATOM 1597 C C . LYS A 1 213 ? -5.395 -9.906 -17.969 1 98.31 213 LYS A C 1
ATOM 1599 O O . LYS A 1 213 ? -6.086 -9.055 -18.531 1 98.31 213 LYS A O 1
ATOM 1604 N N . ALA A 1 214 ? -5.301 -9.977 -16.672 1 98.62 214 ALA A N 1
ATOM 1605 C CA . ALA A 1 214 ? -6.051 -9.094 -15.789 1 98.62 214 ALA A CA 1
ATOM 1606 C C . ALA A 1 214 ? -5.629 -7.641 -15.977 1 98.62 214 ALA A C 1
ATOM 1608 O O . ALA A 1 214 ? -6.477 -6.758 -16.141 1 98.62 214 ALA A O 1
ATOM 1609 N N . LEU A 1 215 ? -4.336 -7.383 -15.961 1 98.25 215 LEU A N 1
ATOM 1610 C CA . LEU A 1 215 ? -3.842 -6.016 -16.062 1 98.25 215 LEU A CA 1
ATOM 1611 C C . LEU A 1 215 ? -4.164 -5.418 -17.438 1 98.25 215 LEU A C 1
ATOM 1613 O O . LEU A 1 215 ? -4.527 -4.246 -17.531 1 98.25 215 LEU A O 1
ATOM 1617 N N . LYS A 1 216 ? -4.051 -6.203 -18.484 1 98.06 216 LYS A N 1
ATOM 1618 C CA . LYS A 1 216 ? -4.379 -5.711 -19.828 1 98.06 216 LYS A CA 1
ATOM 1619 C C . LYS A 1 216 ? -5.859 -5.363 -19.938 1 98.06 216 LYS A C 1
ATOM 1621 O O . LYS A 1 216 ? -6.234 -4.449 -20.672 1 98.06 216 LYS A O 1
ATOM 1626 N N . SER A 1 217 ? -6.652 -6.031 -19.188 1 97.38 217 SER A N 1
ATOM 1627 C CA . SER A 1 217 ? -8.086 -5.758 -19.219 1 97.38 217 SER A CA 1
ATOM 1628 C C . SER A 1 217 ? -8.414 -4.453 -18.516 1 97.38 217 SER A C 1
ATOM 1630 O O . SER A 1 217 ? -9.508 -3.908 -18.672 1 97.38 217 SER A O 1
ATOM 1632 N N . LEU A 1 218 ? -7.551 -3.934 -17.688 1 95.5 218 LEU A N 1
ATOM 1633 C CA . LEU A 1 218 ? -7.77 -2.727 -16.906 1 95.5 218 LEU A CA 1
ATOM 1634 C C . LEU A 1 218 ? -7.227 -1.497 -17.625 1 95.5 218 LEU A C 1
ATOM 1636 O O . LEU A 1 218 ? -7.406 -0.37 -17.156 1 95.5 218 LEU A O 1
ATOM 1640 N N . GLY A 1 219 ? -6.41 -1.663 -18.609 1 83.38 219 GLY A N 1
ATOM 1641 C CA . GLY A 1 219 ? -5.836 -0.569 -19.375 1 83.38 219 GLY A CA 1
ATOM 1642 C C . GLY A 1 219 ? -6.684 -0.176 -20.578 1 83.38 219 GLY A C 1
ATOM 1643 O O . GLY A 1 219 ? -7.582 -0.918 -20.969 1 83.38 219 GLY A O 1
ATOM 1644 N N . MET B 1 1 ? -16.109 64.188 71.188 1 25.48 1 MET B N 1
ATOM 1645 C CA . MET B 1 1 ? -17.281 63.406 70.75 1 25.48 1 MET B CA 1
ATOM 1646 C C . MET B 1 1 ? -17.125 62.938 69.312 1 25.48 1 MET B C 1
ATOM 1648 O O . MET B 1 1 ? -17 63.781 68.375 1 25.48 1 MET B O 1
ATOM 1652 N N . ARG B 1 2 ? -16.406 61.688 69.125 1 24.19 2 ARG B N 1
ATOM 1653 C CA . ARG B 1 2 ? -15.656 60.875 68.188 1 24.19 2 ARG B CA 1
ATOM 1654 C C . ARG B 1 2 ? -16.562 60.281 67.062 1 24.19 2 ARG B C 1
ATOM 1656 O O . ARG B 1 2 ? -17.484 59.531 67.375 1 24.19 2 ARG B O 1
ATOM 1663 N N . VAL B 1 3 ? -17 61.125 66.125 1 25.62 3 VAL B N 1
ATOM 1664 C CA . VAL B 1 3 ? -17.938 60.844 65.062 1 25.62 3 VAL B CA 1
ATOM 1665 C C . VAL B 1 3 ? -17.484 59.625 64.312 1 25.62 3 VAL B C 1
ATOM 1667 O O . VAL B 1 3 ? -16.453 59.656 63.625 1 25.62 3 VAL B O 1
ATOM 1670 N N . LEU B 1 4 ? -17.516 58.344 64.938 1 23.92 4 LEU B N 1
ATOM 1671 C CA . LEU B 1 4 ? -17.188 56.969 64.5 1 23.92 4 LEU B CA 1
ATOM 1672 C C . LEU B 1 4 ? -18.031 56.562 63.312 1 23.92 4 LEU B C 1
ATOM 1674 O O . LEU B 1 4 ? -19.25 56.5 63.406 1 23.92 4 LEU B O 1
ATOM 1678 N N . GLY B 1 5 ? -17.625 57.062 62.125 1 24.66 5 GLY B N 1
ATOM 1679 C CA . GLY B 1 5 ? -18.25 56.812 60.812 1 24.66 5 GLY B CA 1
ATOM 1680 C C . GLY B 1 5 ? -18.5 55.344 60.531 1 24.66 5 GLY B C 1
ATOM 1681 O O . GLY B 1 5 ? -17.609 54.5 60.719 1 24.66 5 GLY B O 1
ATOM 1682 N N . GLU B 1 6 ? -19.688 54.75 60.781 1 24.12 6 GLU B N 1
ATOM 1683 C CA . GLU B 1 6 ? -20.281 53.406 60.688 1 24.12 6 GLU B CA 1
ATOM 1684 C C . GLU B 1 6 ? -20.203 52.875 59.25 1 24.12 6 GLU B C 1
ATOM 1686 O O . GLU B 1 6 ? -20.703 53.5 58.312 1 24.12 6 GLU B O 1
ATOM 1691 N N . CYS B 1 7 ? -19.031 52.312 58.812 1 26.14 7 CYS B N 1
ATOM 1692 C CA . CYS B 1 7 ? -18.656 51.656 57.562 1 26.14 7 CYS B CA 1
ATOM 1693 C C . CYS B 1 7 ? -19.656 50.562 57.219 1 26.14 7 CYS B C 1
ATOM 1695 O O . CYS B 1 7 ? -19.875 49.625 57.969 1 26.14 7 CYS B O 1
ATOM 1697 N N . LEU B 1 8 ? -20.766 50.906 56.562 1 24.02 8 LEU B N 1
ATOM 1698 C CA . LEU B 1 8 ? -21.859 50.031 56.156 1 24.02 8 LEU B CA 1
ATOM 1699 C C . LEU B 1 8 ? -21.344 48.875 55.312 1 24.02 8 LEU B C 1
ATOM 1701 O O . LEU B 1 8 ? -20.609 49.094 54.344 1 24.02 8 LEU B O 1
ATOM 1705 N N . GLU B 1 9 ? -21.188 47.625 55.844 1 24.56 9 GLU B N 1
ATOM 1706 C CA . GLU B 1 9 ? -20.766 46.312 55.438 1 24.56 9 GLU B CA 1
ATOM 1707 C C . GLU B 1 9 ? -21.688 45.75 54.344 1 24.56 9 GLU B C 1
ATOM 1709 O O . GLU B 1 9 ? -22.828 45.375 54.625 1 24.56 9 GLU B O 1
ATOM 1714 N N . ASP B 1 10 ? -22.031 46.469 53.281 1 26.52 10 ASP B N 1
ATOM 1715 C CA . ASP B 1 10 ? -23.047 45.906 52.406 1 26.52 10 ASP B CA 1
ATOM 1716 C C . ASP B 1 10 ? -22.578 44.562 51.812 1 26.52 10 ASP B C 1
ATOM 1718 O O . ASP B 1 10 ? -21.578 44.5 51.094 1 26.52 10 ASP B O 1
ATOM 1722 N N . GLY B 1 11 ? -22.703 43.375 52.469 1 24.52 11 GLY B N 1
ATOM 1723 C CA . GLY B 1 11 ? -22.312 42 52.25 1 24.52 11 GLY B CA 1
ATOM 1724 C C . GLY B 1 11 ? -22.938 41.375 51.031 1 24.52 11 GLY B C 1
ATOM 1725 O O . GLY B 1 11 ? -22.984 40.156 50.875 1 24.52 11 GLY B O 1
ATOM 1726 N N . ASN B 1 12 ? -23.672 42.094 50.125 1 28.73 12 ASN B N 1
ATOM 1727 C CA . ASN B 1 12 ? -24.547 41.281 49.281 1 28.73 12 ASN B CA 1
ATOM 1728 C C . ASN B 1 12 ? -23.75 40.312 48.406 1 28.73 12 ASN B C 1
ATOM 1730 O O . ASN B 1 12 ? -23.031 40.719 47.5 1 28.73 12 ASN B O 1
ATOM 1734 N N . ASP B 1 13 ? -23.281 39.156 48.906 1 28.2 13 ASP B N 1
ATOM 1735 C CA . ASP B 1 13 ? -22.547 38.062 48.281 1 28.2 13 ASP B CA 1
ATOM 1736 C C . ASP B 1 13 ? -23.375 37.438 47.156 1 28.2 13 ASP B C 1
ATOM 1738 O O . ASP B 1 13 ? -24.328 36.688 47.406 1 28.2 13 ASP B O 1
ATOM 1742 N N . ARG B 1 14 ? -23.828 38.094 46.125 1 31.61 14 ARG B N 1
ATOM 1743 C CA . ARG B 1 14 ? -24.609 37.406 45.125 1 31.61 14 ARG B CA 1
ATOM 1744 C C . ARG B 1 14 ? -23.891 36.156 44.625 1 31.61 14 ARG B C 1
ATOM 1746 O O . ARG B 1 14 ? -22.688 36.188 44.344 1 31.61 14 ARG B O 1
ATOM 1753 N N . PRO B 1 15 ? -24.453 34.938 44.875 1 31.17 15 PRO B N 1
ATOM 1754 C CA . PRO B 1 15 ? -23.844 33.688 44.438 1 31.17 15 PRO B CA 1
ATOM 1755 C C . PRO B 1 15 ? -23.609 33.656 42.938 1 31.17 15 PRO B C 1
ATOM 1757 O O . PRO B 1 15 ? -24.438 34.125 42.156 1 31.17 15 PRO B O 1
ATOM 1760 N N . VAL B 1 16 ? -22.406 33.875 42.469 1 30.23 16 VAL B N 1
ATOM 1761 C CA . VAL B 1 16 ? -22.047 33.719 41.062 1 30.23 16 VAL B CA 1
ATOM 1762 C C . VAL B 1 16 ? -22.547 32.375 40.562 1 30.23 16 VAL B C 1
ATOM 1764 O O . VAL B 1 16 ? -22.312 31.344 41.188 1 30.23 16 VAL B O 1
ATOM 1767 N N . PRO B 1 17 ? -23.703 32.438 39.844 1 28.47 17 PRO B N 1
ATOM 1768 C CA . PRO B 1 17 ? -24.203 31.156 39.312 1 28.47 17 PRO B CA 1
ATOM 1769 C C . PRO B 1 17 ? -23.094 30.312 38.688 1 28.47 17 PRO B C 1
ATOM 1771 O O . PRO B 1 17 ? -22.109 30.844 38.188 1 28.47 17 PRO B O 1
ATOM 1774 N N . GLN B 1 18 ? -22.891 29.109 39.25 1 26.59 18 GLN B N 1
ATOM 1775 C CA . GLN B 1 18 ? -22.016 28.047 38.75 1 26.59 18 GLN B CA 1
ATOM 1776 C C . GLN B 1 18 ? -22.219 27.828 37.25 1 26.59 18 GLN B C 1
ATOM 1778 O O . GLN B 1 18 ? -23.297 27.391 36.812 1 26.59 18 GLN B O 1
ATOM 1783 N N . GLY B 1 19 ? -21.797 28.797 36.406 1 26.23 19 GLY B N 1
ATOM 1784 C CA . GLY B 1 19 ? -21.875 28.578 34.969 1 26.23 19 GLY B CA 1
ATOM 1785 C C . GLY B 1 19 ? -21.516 27.156 34.562 1 26.23 19 GLY B C 1
ATOM 1786 O O . GLY B 1 19 ? -20.469 26.641 34.938 1 26.23 19 GLY B O 1
ATOM 1787 N N . SER B 1 20 ? -22.531 26.234 34.469 1 27.72 20 SER B N 1
ATOM 1788 C CA . SER B 1 20 ? -22.375 24.906 33.875 1 27.72 20 SER B CA 1
ATOM 1789 C C . SER B 1 20 ? -21.5 24.953 32.625 1 27.72 20 SER B C 1
ATOM 1791 O O . SER B 1 20 ? -21.844 25.609 31.656 1 27.72 20 SER B O 1
ATOM 1793 N N . ARG B 1 21 ? -20.25 25.047 32.906 1 26.42 21 ARG B N 1
ATOM 1794 C CA . ARG B 1 21 ? -19.375 24.828 31.75 1 26.42 21 ARG B CA 1
ATOM 1795 C C . ARG B 1 21 ? -19.906 23.719 30.859 1 26.42 21 ARG B C 1
ATOM 1797 O O . ARG B 1 21 ? -20 22.562 31.281 1 26.42 21 ARG B O 1
ATOM 1804 N N . GLN B 1 22 ? -20.953 24.062 30.094 1 25.84 22 GLN B N 1
ATOM 1805 C CA . GLN B 1 22 ? -21.281 23.125 29.016 1 25.84 22 GLN B CA 1
ATOM 1806 C C . GLN B 1 22 ? -20.016 22.594 28.344 1 25.84 22 GLN B C 1
ATOM 1808 O O . GLN B 1 22 ? -19.219 23.375 27.828 1 25.84 22 GLN B O 1
ATOM 1813 N N . TYR B 1 23 ? -19.469 21.641 29.047 1 25.44 23 TYR B N 1
ATOM 1814 C CA . TYR B 1 23 ? -18.406 20.906 28.344 1 25.44 23 TYR B CA 1
ATOM 1815 C C . TYR B 1 23 ? -18.812 20.609 26.906 1 25.44 23 TYR B C 1
ATOM 1817 O O . TYR B 1 23 ? -19.859 20 26.656 1 25.44 23 TYR B O 1
ATOM 1825 N N . ALA B 1 24 ? -18.625 21.641 26.125 1 26.36 24 ALA B N 1
ATOM 1826 C CA . ALA B 1 24 ? -18.703 21.266 24.719 1 26.36 24 ALA B CA 1
ATOM 1827 C C . ALA B 1 24 ? -18 19.922 24.484 1 26.36 24 ALA B C 1
ATOM 1829 O O . ALA B 1 24 ? -16.812 19.781 24.781 1 26.36 24 ALA B O 1
ATOM 1830 N N . THR B 1 25 ? -18.766 18.859 24.75 1 26.56 25 THR B N 1
ATOM 1831 C CA . THR B 1 25 ? -18.328 17.578 24.234 1 26.56 25 THR B CA 1
ATOM 1832 C C . THR B 1 25 ? -17.688 17.75 22.844 1 26.56 25 THR B C 1
ATOM 1834 O O . THR B 1 25 ? -18.344 18.234 21.922 1 26.56 25 THR B O 1
ATOM 1837 N N . ILE B 1 26 ? -16.594 18.328 22.938 1 25.09 26 ILE B N 1
ATOM 1838 C CA . ILE B 1 26 ? -15.914 18.375 21.656 1 25.09 26 ILE B CA 1
ATOM 1839 C C . ILE B 1 26 ? -15.914 17 21 1 25.09 26 ILE B C 1
ATOM 1841 O O . ILE B 1 26 ? -15.375 16.047 21.562 1 25.09 26 ILE B O 1
ATOM 1845 N N . SER B 1 27 ? -17.094 16.734 20.359 1 25.53 27 SER B N 1
ATOM 1846 C CA . SER B 1 27 ? -17.125 15.617 19.422 1 25.53 27 SER B CA 1
ATOM 1847 C C . SER B 1 27 ? -15.953 15.672 18.453 1 25.53 27 SER B C 1
ATOM 1849 O O . SER B 1 27 ? -15.945 16.469 17.516 1 25.53 27 SER B O 1
ATOM 1851 N N . VAL B 1 28 ? -14.812 15.641 18.969 1 25.36 28 VAL B N 1
ATOM 1852 C CA . VAL B 1 28 ? -13.68 15.539 18.062 1 25.36 28 VAL B CA 1
ATOM 1853 C C . VAL B 1 28 ? -13.609 14.133 17.469 1 25.36 28 VAL B C 1
ATOM 1855 O O . VAL B 1 28 ? -13.508 13.148 18.203 1 25.36 28 VAL B O 1
ATOM 1858 N N . LEU B 1 29 ? -13.656 13.93 16.109 1 28.83 29 LEU B N 1
ATOM 1859 C CA . LEU B 1 29 ? -13.93 12.734 15.32 1 28.83 29 LEU B CA 1
ATOM 1860 C C . LEU B 1 29 ? -14.898 11.812 16.047 1 28.83 29 LEU B C 1
ATOM 1862 O O . LEU B 1 29 ? -14.664 10.602 16.125 1 28.83 29 LEU B O 1
ATOM 1866 N N . GLY B 1 30 ? -16.078 12.414 16.797 1 27.72 30 GLY B N 1
ATOM 1867 C CA . GLY B 1 30 ? -17.312 12.016 17.469 1 27.72 30 GLY B CA 1
ATOM 1868 C C . GLY B 1 30 ? -17.094 11.523 18.875 1 27.72 30 GLY B C 1
ATOM 1869 O O . GLY B 1 30 ? -18.031 11.102 19.547 1 27.72 30 GLY B O 1
ATOM 1870 N N . PHE B 1 31 ? -15.844 10.984 19.234 1 27.75 31 PHE B N 1
ATOM 1871 C CA . PHE B 1 31 ? -15.734 10.492 20.594 1 27.75 31 PHE B CA 1
ATOM 1872 C C . PHE B 1 31 ? -15.547 11.648 21.578 1 27.75 31 PHE B C 1
ATOM 1874 O O . PHE B 1 31 ? -14.844 12.617 21.281 1 27.75 31 PHE B O 1
ATOM 1881 N N . ASP B 1 32 ? -16.484 11.945 22.438 1 28.47 32 ASP B N 1
ATOM 1882 C CA . ASP B 1 32 ? -16.469 12.812 23.625 1 28.47 32 ASP B CA 1
ATOM 1883 C C . ASP B 1 32 ? -15.344 12.43 24.578 1 28.47 32 ASP B C 1
ATOM 1885 O O . ASP B 1 32 ? -15.375 11.359 25.188 1 28.47 32 ASP B O 1
ATOM 1889 N N . ILE B 1 33 ? -14.141 12.789 24.359 1 28.84 33 ILE B N 1
ATOM 1890 C CA . ILE B 1 33 ? -13.117 12.547 25.375 1 28.84 33 ILE B CA 1
ATOM 1891 C C . ILE B 1 33 ? -13.391 13.398 26.609 1 28.84 33 ILE B C 1
ATOM 1893 O O . ILE B 1 33 ? -13.469 14.625 26.516 1 28.84 33 ILE B O 1
ATOM 1897 N N . GLN B 1 34 ? -14.188 12.914 27.547 1 28.8 34 GLN B N 1
ATOM 1898 C CA . GLN B 1 34 ? -14.445 13.508 28.859 1 28.8 34 GLN B CA 1
ATOM 1899 C C . GLN B 1 34 ? -13.141 13.727 29.641 1 28.8 34 GLN B C 1
ATOM 1901 O O . GLN B 1 34 ? -12.172 12.992 29.438 1 28.8 34 GLN B O 1
ATOM 1906 N N . PRO B 1 35 ? -12.961 14.875 30.234 1 26.11 35 PRO B N 1
ATOM 1907 C CA . PRO B 1 35 ? -11.789 15.188 31.062 1 26.11 35 PRO B CA 1
ATOM 1908 C C . PRO B 1 35 ? -11.523 14.133 32.125 1 26.11 35 PRO B C 1
ATOM 1910 O O . PRO B 1 35 ? -12.453 13.438 32.562 1 26.11 35 PRO B O 1
ATOM 1913 N N . PRO B 1 36 ? -10.258 13.719 32.562 1 28.41 36 PRO B N 1
ATOM 1914 C CA . PRO B 1 36 ? -9.875 12.711 33.531 1 28.41 36 PRO B CA 1
ATOM 1915 C C . PRO B 1 36 ? -10.406 13.016 34.938 1 28.41 36 PRO B C 1
ATOM 1917 O O . PRO B 1 36 ? -10.07 12.312 35.906 1 28.41 36 PRO B O 1
ATOM 1920 N N . GLY B 1 37 ? -10.984 14.07 35.375 1 28.47 37 GLY B N 1
ATOM 1921 C CA . GLY B 1 37 ? -11.195 14.18 36.812 1 28.47 37 GLY B CA 1
ATOM 1922 C C . GLY B 1 37 ? -11.922 12.984 37.406 1 28.47 37 GLY B C 1
ATOM 1923 O O . GLY B 1 37 ? -11.828 12.727 38.625 1 28.47 37 GLY B O 1
ATOM 1924 N N . THR B 1 38 ? -13.172 12.828 37.156 1 27.89 38 THR B N 1
ATOM 1925 C CA . THR B 1 38 ? -13.945 11.922 38 1 27.89 38 THR B CA 1
ATOM 1926 C C . THR B 1 38 ? -13.398 10.508 37.906 1 27.89 38 THR B C 1
ATOM 1928 O O . THR B 1 38 ? -13.477 9.867 36.875 1 27.89 38 THR B O 1
ATOM 1931 N N . ALA B 1 39 ? -12.391 10.109 38.719 1 27.92 39 ALA B N 1
ATOM 1932 C CA . ALA B 1 39 ? -11.555 8.961 39.062 1 27.92 39 ALA B CA 1
ATOM 1933 C C . ALA B 1 39 ? -12.398 7.699 39.219 1 27.92 39 ALA B C 1
ATOM 1935 O O . ALA B 1 39 ? -11.859 6.598 39.344 1 27.92 39 ALA B O 1
ATOM 1936 N N . ALA B 1 40 ? -13.477 7.832 39.969 1 25.62 40 ALA B N 1
ATOM 1937 C CA . ALA B 1 40 ? -13.992 6.625 40.594 1 25.62 40 ALA B CA 1
ATOM 1938 C C . ALA B 1 40 ? -14.273 5.535 39.562 1 25.62 40 ALA B C 1
ATOM 1940 O O . ALA B 1 40 ? -14.766 4.457 39.906 1 25.62 40 ALA B O 1
ATOM 1941 N N . VAL B 1 41 ? -14.625 5.984 38.469 1 23.02 41 VAL B N 1
ATOM 1942 C CA . VAL B 1 41 ? -15.445 4.949 37.844 1 23.02 41 VAL B CA 1
ATOM 1943 C C . VAL B 1 41 ? -14.688 3.621 37.875 1 23.02 41 VAL B C 1
ATOM 1945 O O . VAL B 1 41 ? -15.195 2.611 38.344 1 23.02 41 VAL B O 1
ATOM 1948 N N . LEU B 1 42 ? -14.508 2.936 36.562 1 24.83 42 LEU B N 1
ATOM 1949 C CA . LEU B 1 42 ? -14.57 1.514 36.25 1 24.83 42 LEU B CA 1
ATOM 1950 C C . LEU B 1 42 ? -13.266 0.812 36.625 1 24.83 42 LEU B C 1
ATOM 1952 O O . LEU B 1 42 ? -12.227 1.042 36 1 24.83 42 LEU B O 1
ATOM 1956 N N . GLY B 1 43 ? -12.82 0.747 37.812 1 27.19 43 GLY B N 1
ATOM 1957 C CA . GLY B 1 43 ? -11.922 -0.242 38.375 1 27.19 43 GLY B CA 1
ATOM 1958 C C . GLY B 1 43 ? -11.992 -1.59 37.688 1 27.19 43 GLY B C 1
ATOM 1959 O O . GLY B 1 43 ? -11.469 -2.584 38.188 1 27.19 43 GLY B O 1
ATOM 1960 N N . GLN B 1 44 ? -13.234 -1.909 37.25 1 26.98 44 GLN B N 1
ATOM 1961 C CA . GLN B 1 44 ? -13.336 -3.312 36.875 1 26.98 44 GLN B CA 1
ATOM 1962 C C . GLN B 1 44 ? -12.195 -3.707 35.938 1 26.98 44 GLN B C 1
ATOM 1964 O O . GLN B 1 44 ? -11.727 -2.889 35.125 1 26.98 44 GLN B O 1
ATOM 1969 N N . GLU B 1 45 ? -11.469 -4.766 36.312 1 27.33 45 GLU B N 1
ATOM 1970 C CA . GLU B 1 45 ? -10.352 -5.48 35.719 1 27.33 45 GLU B CA 1
ATOM 1971 C C . GLU B 1 45 ? -10.445 -5.465 34.188 1 27.33 45 GLU B C 1
ATOM 1973 O O . GLU B 1 45 ? -11.344 -6.082 33.625 1 27.33 45 GLU B O 1
ATOM 1978 N N . LEU B 1 46 ? -10.25 -4.457 33.531 1 26.7 46 LEU B N 1
ATOM 1979 C CA . LEU B 1 46 ? -9.891 -4.371 32.125 1 26.7 46 LEU B CA 1
ATOM 1980 C C . LEU B 1 46 ? -8.984 -5.531 31.719 1 26.7 46 LEU B C 1
ATOM 1982 O O . LEU B 1 46 ? -8.414 -5.527 30.625 1 26.7 46 LEU B O 1
ATOM 1986 N N . THR B 1 47 ? -8.555 -6.375 32.719 1 29.72 47 THR B N 1
ATOM 1987 C CA . THR B 1 47 ? -7.734 -7.543 32.438 1 29.72 47 THR B CA 1
ATOM 1988 C C . THR B 1 47 ? -8.328 -8.367 31.297 1 29.72 47 THR B C 1
ATOM 1990 O O . THR B 1 47 ? -7.602 -8.875 30.438 1 29.72 47 THR B O 1
ATOM 1993 N N . ALA B 1 48 ? -9.617 -8.945 31.594 1 27.61 48 ALA B N 1
ATOM 1994 C CA . ALA B 1 48 ? -10.266 -9.984 30.797 1 27.61 48 ALA B CA 1
ATOM 1995 C C . ALA B 1 48 ? -10.656 -9.469 29.422 1 27.61 48 ALA B C 1
ATOM 1997 O O . ALA B 1 48 ? -11.18 -10.211 28.594 1 27.61 48 ALA B O 1
ATOM 1998 N N . VAL B 1 49 ? -11.039 -8.18 29.359 1 28.42 49 VAL B N 1
ATOM 1999 C CA . VAL B 1 49 ? -11.344 -7.77 28 1 28.42 49 VAL B CA 1
ATOM 2000 C C . VAL B 1 49 ? -10.094 -7.906 27.125 1 28.42 49 VAL B C 1
ATOM 2002 O O . VAL B 1 49 ? -10.078 -7.48 25.969 1 28.42 49 VAL B O 1
ATOM 2005 N N . ASP B 1 50 ? -8.977 -7.863 27.734 1 31.28 50 ASP B N 1
ATOM 2006 C CA . ASP B 1 50 ? -7.754 -8.164 26.984 1 31.28 50 ASP B CA 1
ATOM 2007 C C . ASP B 1 50 ? -7.988 -9.297 25.984 1 31.28 50 ASP B C 1
ATOM 2009 O O . ASP B 1 50 ? -7.516 -9.227 24.844 1 31.28 50 ASP B O 1
ATOM 2013 N N . GLY B 1 51 ? -8.312 -10.461 26.609 1 29.7 51 GLY B N 1
ATOM 2014 C CA . GLY B 1 51 ? -8.383 -11.719 25.891 1 29.7 51 GLY B CA 1
ATOM 2015 C C . GLY B 1 51 ? -9.453 -11.727 24.812 1 29.7 51 GLY B C 1
ATOM 2016 O O . GLY B 1 51 ? -9.25 -12.289 23.734 1 29.7 51 GLY B O 1
ATOM 2017 N N . MET B 1 52 ? -10.797 -11.414 25.281 1 29.56 52 MET B N 1
ATOM 2018 C CA . MET B 1 52 ? -11.914 -11.617 24.344 1 29.56 52 MET B CA 1
ATOM 2019 C C . MET B 1 52 ? -12.055 -10.43 23.406 1 29.56 52 MET B C 1
ATOM 2021 O O . MET B 1 52 ? -13.055 -10.305 22.703 1 29.56 52 MET B O 1
ATOM 2025 N N . ILE B 1 53 ? -11.711 -9.18 23.859 1 32.88 53 ILE B N 1
ATOM 2026 C CA . ILE B 1 53 ? -11.789 -8.586 22.531 1 32.88 53 ILE B CA 1
ATOM 2027 C C . ILE B 1 53 ? -11.312 -9.594 21.484 1 32.88 53 ILE B C 1
ATOM 2029 O O . ILE B 1 53 ? -10.133 -9.945 21.453 1 32.88 53 ILE B O 1
ATOM 2033 N N . LEU B 1 54 ? -11.93 -10.664 21.484 1 31.92 54 LEU B N 1
ATOM 2034 C CA . LEU B 1 54 ? -11.797 -11.508 20.312 1 31.92 54 LEU B CA 1
ATOM 2035 C C . LEU B 1 54 ? -11.289 -10.695 19.125 1 31.92 54 LEU B C 1
ATOM 2037 O O . LEU B 1 54 ? -12.055 -9.945 18.5 1 31.92 54 LEU B O 1
ATOM 2041 N N . SER B 1 55 ? -10.445 -9.672 19.422 1 36.91 55 SER B N 1
ATOM 2042 C CA . SER B 1 55 ? -9.742 -9.328 18.188 1 36.91 55 SER B CA 1
ATOM 2043 C C . SER B 1 55 ? -9.883 -10.43 17.141 1 36.91 55 SER B C 1
ATOM 2045 O O . SER B 1 55 ? -9.32 -11.516 17.297 1 36.91 55 SER B O 1
ATOM 2047 N N . MET B 1 56 ? -11.062 -10.812 16.922 1 38.03 56 MET B N 1
ATOM 2048 C CA . MET B 1 56 ? -11.281 -11.695 15.789 1 38.03 56 MET B CA 1
ATOM 2049 C C . MET B 1 56 ? -10.18 -11.523 14.75 1 38.03 56 MET B C 1
ATOM 2051 O O . MET B 1 56 ? -10.344 -10.781 13.773 1 38.03 56 MET B O 1
ATOM 2055 N N . THR B 1 57 ? -9.047 -11.094 15.195 1 48.38 57 THR B N 1
ATOM 2056 C CA . THR B 1 57 ? -8.039 -11.438 14.203 1 48.38 57 THR B CA 1
ATOM 2057 C C . THR B 1 57 ? -8.477 -12.648 13.383 1 48.38 57 THR B C 1
ATOM 2059 O O . THR B 1 57 ? -8.75 -13.711 13.945 1 48.38 57 THR B O 1
ATOM 2062 N N . SER B 1 58 ? -9.391 -12.391 12.562 1 59.56 58 SER B N 1
ATOM 2063 C CA . SER B 1 58 ? -9.852 -13.477 11.703 1 59.56 58 SER B CA 1
ATOM 2064 C C . SER B 1 58 ? -8.734 -14.469 11.406 1 59.56 58 SER B C 1
ATOM 2066 O O . SER B 1 58 ? -7.555 -14.117 11.469 1 59.56 58 SER B O 1
ATOM 2068 N N . ASP B 1 59 ? -8.828 -15.68 11.852 1 85.31 59 ASP B N 1
ATOM 2069 C CA . ASP B 1 59 ? -7.977 -16.781 11.422 1 85.31 59 ASP B CA 1
ATOM 2070 C C . ASP B 1 59 ? -7.707 -16.719 9.922 1 85.31 59 ASP B C 1
ATOM 2072 O O . ASP B 1 59 ? -7.227 -17.688 9.328 1 85.31 59 ASP B O 1
ATOM 2076 N N . ILE B 1 60 ? -8.047 -15.438 9.5 1 96.06 60 ILE B N 1
ATOM 2077 C CA . ILE B 1 60 ? -7.93 -15.359 8.047 1 96.06 60 ILE B CA 1
ATOM 2078 C C . ILE B 1 60 ? -6.535 -14.867 7.672 1 96.06 60 ILE B C 1
ATOM 2080 O O . ILE B 1 60 ? -5.875 -15.453 6.809 1 96.06 60 ILE B O 1
ATOM 2084 N N . LEU B 1 61 ? -6.082 -13.797 8.398 1 97.56 61 LEU B N 1
ATOM 2085 C CA . LEU B 1 61 ? -4.75 -13.25 8.156 1 97.56 61 LEU B CA 1
ATOM 2086 C C . LEU B 1 61 ? -3.693 -14.031 8.93 1 97.56 61 LEU B C 1
ATOM 2088 O O . LEU B 1 61 ? -3.949 -14.484 10.047 1 97.56 61 LEU B O 1
ATOM 2092 N N . LEU B 1 62 ? -2.561 -14.117 8.367 1 96.69 62 LEU B N 1
ATOM 2093 C CA . LEU B 1 62 ? -1.443 -14.617 9.164 1 96.69 62 LEU B CA 1
ATOM 2094 C C . LEU B 1 62 ? -1.121 -13.656 10.305 1 96.69 62 LEU B C 1
ATOM 2096 O O . LEU B 1 62 ? -1.198 -12.438 10.133 1 96.69 62 LEU B O 1
ATOM 2100 N N . SER B 1 63 ? -0.769 -14.258 11.406 1 93.44 63 SER B N 1
ATOM 2101 C C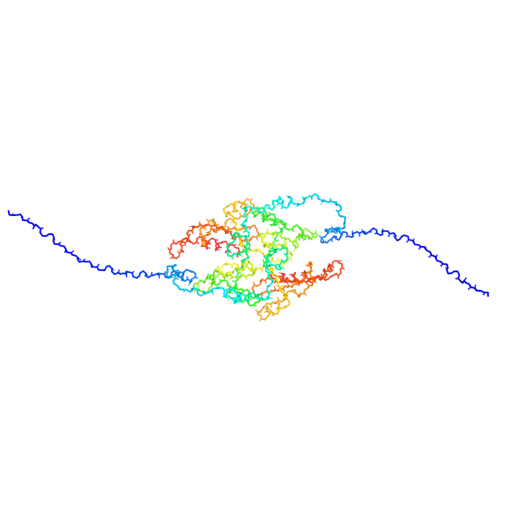A . SER B 1 63 ? -0.295 -13.406 12.492 1 93.44 63 SER B CA 1
ATOM 2102 C C . SER B 1 63 ? 1.029 -12.742 12.133 1 93.44 63 SER B C 1
ATOM 2104 O O . SER B 1 63 ? 1.847 -13.32 11.414 1 93.44 63 SER B O 1
ATOM 2106 N N . PRO B 1 64 ? 1.187 -11.531 12.609 1 92.56 64 PRO B N 1
ATOM 2107 C CA . PRO 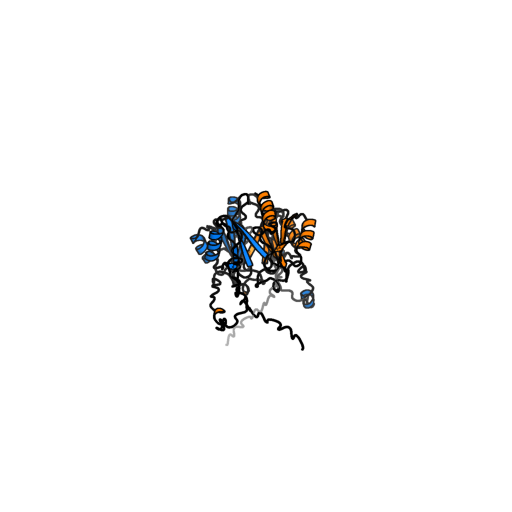B 1 64 ? 2.418 -10.82 12.258 1 92.56 64 PRO B CA 1
ATOM 2108 C C . PRO B 1 64 ? 3.676 -11.633 12.57 1 92.56 64 PRO B C 1
ATOM 2110 O O . PRO B 1 64 ? 4.641 -11.602 11.805 1 92.56 64 PRO B O 1
ATOM 2113 N N . GLU B 1 65 ? 3.678 -12.406 13.648 1 92.12 65 GLU B N 1
ATOM 2114 C CA . GLU B 1 65 ? 4.848 -13.172 14.07 1 92.12 65 GLU B CA 1
ATOM 2115 C C . GLU B 1 65 ? 5.105 -14.344 13.133 1 92.12 65 GLU B C 1
ATOM 2117 O O . GLU B 1 65 ? 6.215 -14.883 13.086 1 92.12 65 GLU B O 1
ATOM 2122 N N . ALA B 1 66 ? 4.117 -14.719 12.367 1 94.81 66 ALA B N 1
ATOM 2123 C CA . ALA B 1 66 ? 4.23 -15.891 11.492 1 94.81 66 ALA B CA 1
ATOM 2124 C C . ALA B 1 66 ? 4.703 -15.484 10.102 1 94.81 66 ALA B C 1
ATOM 2126 O O . ALA B 1 66 ? 5.078 -16.344 9.297 1 94.81 66 ALA B O 1
ATOM 2127 N N . VAL B 1 67 ? 4.664 -14.188 9.797 1 96.25 67 VAL B N 1
ATOM 2128 C CA . VAL B 1 67 ? 5.082 -13.727 8.477 1 96.25 67 VAL B CA 1
ATOM 2129 C C . VAL B 1 67 ? 6.578 -13.961 8.297 1 96.25 67 VAL B C 1
ATOM 2131 O O . VAL B 1 67 ? 7.375 -13.625 9.172 1 96.25 67 VAL B O 1
ATOM 2134 N N . PRO B 1 68 ? 7.012 -14.555 7.191 1 93.81 68 PRO B N 1
ATOM 2135 C CA . PRO B 1 68 ? 8.43 -14.875 6.992 1 93.81 68 PRO B CA 1
ATOM 2136 C C . PRO B 1 68 ? 9.32 -13.633 7.012 1 93.81 68 PRO B C 1
ATOM 2138 O O . PRO B 1 68 ? 8.883 -12.547 6.617 1 93.81 68 PRO B O 1
ATOM 2141 N N . PHE B 1 69 ? 10.555 -13.812 7.547 1 91.62 69 PHE B N 1
ATOM 2142 C CA . PHE B 1 69 ? 11.648 -12.844 7.48 1 91.62 69 PHE B CA 1
ATOM 2143 C C . PHE B 1 69 ? 11.266 -11.555 8.195 1 91.62 69 PHE B C 1
ATOM 2145 O O . PHE B 1 69 ? 11.688 -10.469 7.797 1 91.62 69 PHE B O 1
ATOM 2152 N N . GLY B 1 70 ? 10.344 -11.664 9.164 1 92.5 70 GLY B N 1
ATOM 2153 C CA . GLY B 1 70 ? 9.969 -10.492 9.938 1 92.5 70 GLY B CA 1
ATOM 2154 C C . GLY B 1 70 ? 9.211 -9.453 9.125 1 92.5 70 GLY B C 1
ATOM 2155 O O . GLY B 1 70 ? 9.266 -8.258 9.422 1 92.5 70 GLY B O 1
ATOM 2156 N N . GLY B 1 71 ? 8.539 -9.875 8.062 1 96.19 71 GLY B N 1
ATOM 2157 C CA . GLY B 1 71 ? 7.82 -8.977 7.164 1 96.19 71 GLY B CA 1
ATOM 2158 C C . GLY B 1 71 ? 6.426 -8.633 7.652 1 96.19 71 GLY B C 1
ATOM 2159 O O . GLY B 1 71 ? 6.016 -9.07 8.727 1 96.19 71 GLY B O 1
ATOM 2160 N N . ALA B 1 72 ? 5.75 -7.855 6.902 1 98.06 72 ALA B N 1
ATOM 2161 C CA . ALA B 1 72 ? 4.422 -7.371 7.262 1 98.06 72 ALA B CA 1
ATOM 2162 C C . ALA B 1 72 ? 3.332 -8.203 6.586 1 98.06 72 ALA B C 1
ATOM 2164 O O . ALA B 1 72 ? 3.557 -8.789 5.527 1 98.06 72 ALA B O 1
ATOM 2165 N N . VAL B 1 73 ? 2.189 -8.164 7.16 1 98 73 VAL B N 1
ATOM 2166 C CA . VAL B 1 73 ? 1.038 -8.922 6.672 1 98 73 VAL B CA 1
ATOM 2167 C C . VAL B 1 73 ? 0.53 -8.297 5.371 1 98 73 VAL B C 1
ATOM 2169 O O . VAL B 1 73 ? 0.043 -9.008 4.488 1 98 73 VAL B O 1
ATOM 2172 N N . LEU B 1 74 ? 0.579 -7.062 5.266 1 98.75 74 LEU B N 1
ATOM 2173 C CA . LEU B 1 74 ? 0.139 -6.293 4.105 1 98.75 74 LEU B CA 1
ATOM 2174 C C . LEU B 1 74 ? 1.294 -5.496 3.512 1 98.75 74 LEU B C 1
ATOM 2176 O O . LEU B 1 74 ? 2.039 -4.84 4.242 1 98.75 74 LEU B O 1
ATOM 2180 N N . ASN B 1 75 ? 1.455 -5.629 2.197 1 98.88 75 ASN B N 1
ATOM 2181 C CA . ASN B 1 75 ? 2.492 -4.91 1.464 1 98.88 75 ASN B CA 1
ATOM 2182 C C . ASN B 1 75 ? 1.94 -4.277 0.19 1 98.88 75 ASN B C 1
ATOM 2184 O O . ASN B 1 75 ? 1.168 -4.906 -0.537 1 98.88 75 ASN B O 1
ATOM 2188 N N . PRO B 1 76 ? 2.295 -3.061 -0.048 1 98.94 76 PRO B N 1
ATOM 2189 C CA . PRO B 1 76 ? 1.861 -2.43 -1.297 1 98.94 76 PRO B CA 1
ATOM 2190 C C . PRO B 1 76 ? 2.756 -2.787 -2.48 1 98.94 76 PRO B C 1
ATOM 2192 O O . PRO B 1 76 ? 3.939 -3.084 -2.299 1 98.94 76 PRO B O 1
ATOM 2195 N N . PHE B 1 77 ? 2.17 -2.768 -3.646 1 98.69 77 PHE B N 1
ATOM 2196 C CA . PHE B 1 77 ? 2.805 -2.988 -4.941 1 98.69 77 PHE B CA 1
ATOM 2197 C C . PHE B 1 77 ? 2.523 -1.828 -5.887 1 98.69 77 PHE B C 1
ATOM 2199 O O . PHE B 1 77 ? 1.426 -1.269 -5.883 1 98.69 77 PHE B O 1
ATOM 2206 N N . VAL B 1 78 ? 3.529 -1.406 -6.672 1 98.88 78 VAL B N 1
ATOM 2207 C CA . VAL B 1 78 ? 3.289 -0.402 -7.703 1 98.88 78 VAL B CA 1
ATOM 2208 C C . VAL B 1 78 ? 3.803 -0.909 -9.047 1 98.88 78 VAL B C 1
ATOM 2210 O O . VAL B 1 78 ? 4.727 -1.724 -9.102 1 98.88 78 VAL B O 1
ATOM 2213 N N . ILE B 1 79 ? 3.221 -0.512 -10.102 1 98.81 79 ILE B N 1
ATOM 2214 C CA . ILE B 1 79 ? 3.666 -0.721 -11.477 1 98.81 79 ILE B CA 1
ATOM 2215 C C . ILE B 1 79 ? 3.988 0.624 -12.125 1 98.81 79 ILE B C 1
ATOM 2217 O O . ILE B 1 79 ? 3.115 1.482 -12.258 1 98.81 79 ILE B O 1
ATOM 2221 N N . VAL B 1 80 ? 5.203 0.8 -12.516 1 98.75 80 VAL B N 1
ATOM 2222 C CA . VAL B 1 80 ? 5.68 2.082 -13.023 1 98.75 80 VAL B CA 1
ATOM 2223 C C . VAL B 1 80 ? 6.586 1.855 -14.234 1 98.75 80 VAL B C 1
ATOM 2225 O O . VAL B 1 80 ? 6.988 0.725 -14.508 1 98.75 80 VAL B O 1
ATOM 2228 N N . ASP B 1 81 ? 6.848 2.965 -14.938 1 98.31 81 ASP B N 1
ATOM 2229 C CA . ASP B 1 81 ? 7.891 2.92 -15.953 1 98.31 81 ASP B CA 1
ATOM 2230 C C . ASP B 1 81 ? 9.273 3.059 -15.328 1 98.31 81 ASP B C 1
ATOM 2232 O O . ASP B 1 81 ? 9.469 3.85 -14.406 1 98.31 81 ASP B O 1
ATOM 2236 N N . ASP B 1 82 ? 10.227 2.244 -15.82 1 98.19 82 ASP B N 1
ATOM 2237 C CA . ASP B 1 82 ? 11.602 2.303 -15.336 1 98.19 82 ASP B CA 1
ATOM 2238 C C . ASP B 1 82 ? 11.664 2.012 -13.836 1 98.19 82 ASP B C 1
ATOM 2240 O O . ASP B 1 82 ? 12.117 2.852 -13.055 1 98.19 82 ASP B O 1
ATOM 2244 N N . ALA B 1 83 ? 11.289 0.799 -13.461 1 98.69 83 ALA B N 1
ATOM 2245 C CA . ALA B 1 83 ? 11.227 0.356 -12.07 1 98.69 83 ALA B CA 1
ATOM 2246 C C . ALA B 1 83 ? 12.578 0.49 -11.383 1 98.69 83 ALA B C 1
ATOM 2248 O O . ALA B 1 83 ? 12.656 0.787 -10.188 1 98.69 83 ALA B O 1
ATOM 2249 N N . ALA B 1 84 ? 13.617 0.279 -12.117 1 98.31 84 ALA B N 1
ATOM 2250 C CA . ALA B 1 84 ? 14.961 0.388 -11.555 1 98.31 84 ALA B CA 1
ATOM 2251 C C . ALA B 1 84 ? 15.219 1.796 -11.023 1 98.31 84 ALA B C 1
ATOM 2253 O O . ALA B 1 84 ? 15.742 1.964 -9.914 1 98.31 84 ALA B O 1
ATOM 2254 N N . ARG B 1 85 ? 14.852 2.795 -11.773 1 98.31 85 ARG B N 1
ATOM 2255 C CA . ARG B 1 85 ? 15.023 4.18 -11.344 1 98.31 85 ARG B CA 1
ATOM 2256 C C . ARG B 1 85 ? 14.133 4.496 -10.148 1 98.31 85 ARG B C 1
ATOM 2258 O O . ARG B 1 85 ? 14.516 5.266 -9.266 1 98.31 85 ARG B O 1
ATOM 2265 N N . PHE B 1 86 ? 12.938 3.973 -10.125 1 98.69 86 PHE B N 1
ATOM 2266 C CA . PHE B 1 86 ? 12.039 4.148 -8.992 1 98.69 86 PHE B CA 1
ATOM 2267 C C . PHE B 1 86 ? 12.656 3.574 -7.719 1 98.69 86 PHE B C 1
ATOM 2269 O O . PHE B 1 86 ? 12.586 4.191 -6.656 1 98.69 86 PHE B O 1
ATOM 2276 N N . VAL B 1 87 ? 13.234 2.383 -7.848 1 98.44 87 VAL B N 1
ATOM 2277 C CA . VAL B 1 87 ? 13.906 1.753 -6.711 1 98.44 87 VAL B CA 1
ATOM 2278 C C . VAL B 1 87 ? 15.016 2.662 -6.195 1 98.44 87 VAL B C 1
ATOM 2280 O O . VAL B 1 87 ? 15.141 2.885 -4.992 1 98.44 87 VAL B O 1
ATOM 2283 N N . ASP B 1 88 ? 15.828 3.225 -7.09 1 97.94 88 ASP B N 1
ATOM 2284 C CA . ASP B 1 88 ? 16.891 4.148 -6.715 1 97.94 88 ASP B CA 1
ATOM 2285 C C . ASP B 1 88 ? 16.328 5.375 -6.004 1 97.94 88 ASP B C 1
ATOM 2287 O O . ASP B 1 88 ? 16.906 5.836 -5.012 1 97.94 88 ASP B O 1
ATOM 2291 N N . PHE B 1 89 ? 15.266 5.895 -6.527 1 98.62 89 PHE B N 1
ATOM 2292 C CA . PHE B 1 89 ? 14.609 7.055 -5.941 1 98.62 89 PHE B CA 1
ATOM 2293 C C . PHE B 1 89 ? 14.211 6.781 -4.496 1 98.62 89 PHE B C 1
ATOM 2295 O O . PHE B 1 89 ? 14.539 7.559 -3.596 1 98.62 89 PHE B O 1
ATOM 2302 N N . VAL B 1 90 ? 13.477 5.668 -4.281 1 98.62 90 VAL B N 1
ATOM 2303 C CA . VAL B 1 90 ? 12.977 5.348 -2.949 1 98.62 90 VAL B CA 1
ATOM 2304 C C . VAL B 1 90 ? 14.156 5.113 -2.002 1 98.62 90 VAL B C 1
ATOM 2306 O O . VAL B 1 90 ? 14.133 5.566 -0.854 1 98.62 90 VAL B O 1
ATOM 2309 N N . ALA B 1 91 ? 15.18 4.426 -2.488 1 97.44 91 ALA B N 1
ATOM 2310 C CA . ALA B 1 91 ? 16.359 4.188 -1.676 1 97.44 91 ALA B CA 1
ATOM 2311 C C . ALA B 1 91 ? 17.016 5.5 -1.263 1 97.44 91 ALA B C 1
ATOM 2313 O O . ALA B 1 91 ? 17.391 5.68 -0.1 1 97.44 91 ALA B O 1
ATOM 2314 N N . GLU B 1 92 ? 17.141 6.391 -2.158 1 96.44 92 GLU B N 1
ATOM 2315 C CA . GLU B 1 92 ? 17.797 7.668 -1.912 1 96.44 92 GLU B CA 1
ATOM 2316 C C . GLU B 1 92 ? 16.953 8.547 -0.984 1 96.44 92 GLU B C 1
ATOM 2318 O O . GLU B 1 92 ? 17.5 9.156 -0.055 1 96.44 92 GLU B O 1
ATOM 2323 N N . VAL B 1 93 ? 15.703 8.633 -1.21 1 98.38 93 VAL B N 1
ATOM 2324 C CA . VAL B 1 93 ? 14.828 9.578 -0.521 1 98.38 93 VAL B CA 1
ATOM 2325 C C . VAL B 1 93 ? 14.562 9.086 0.901 1 98.38 93 VAL B C 1
ATOM 2327 O O . VAL B 1 93 ? 14.539 9.883 1.844 1 98.38 93 VAL B O 1
ATOM 2330 N N . PHE B 1 94 ? 14.422 7.754 1.036 1 98.12 94 PHE B N 1
ATOM 2331 C CA . PHE B 1 94 ? 13.961 7.246 2.326 1 98.12 94 PHE B CA 1
ATOM 2332 C C . PHE B 1 94 ? 15.07 6.465 3.021 1 98.12 94 PHE B C 1
ATOM 2334 O O . PHE B 1 94 ? 14.906 6.023 4.16 1 98.12 94 PHE B O 1
ATOM 2341 N N . GLY B 1 95 ? 16.141 6.262 2.346 1 96 95 GLY B N 1
ATOM 2342 C CA . GLY B 1 95 ? 17.203 5.445 2.916 1 96 95 GLY B CA 1
ATOM 2343 C C . GLY B 1 95 ? 16.812 3.984 3.059 1 96 95 GLY B C 1
ATOM 2344 O O . GLY B 1 95 ? 17.328 3.283 3.93 1 96 95 GLY B O 1
ATOM 2345 N N . ALA B 1 96 ? 15.852 3.568 2.328 1 94.38 96 ALA B N 1
ATOM 2346 C CA . ALA B 1 96 ? 15.383 2.188 2.377 1 94.38 96 ALA B CA 1
ATOM 2347 C C . ALA B 1 96 ? 16.281 1.271 1.552 1 94.38 96 ALA B C 1
ATOM 2349 O O . ALA B 1 96 ? 16.734 1.644 0.466 1 94.38 96 ALA B O 1
ATOM 2350 N N . ALA B 1 97 ? 16.406 0.157 2.002 1 88.38 97 ALA B N 1
ATOM 2351 C CA . ALA B 1 97 ? 17.25 -0.813 1.32 1 88.38 97 ALA B CA 1
ATOM 2352 C C . ALA B 1 97 ? 16.438 -1.684 0.366 1 88.38 97 ALA B C 1
ATOM 2354 O O . ALA B 1 97 ? 15.352 -2.141 0.711 1 88.38 97 ALA B O 1
ATOM 2355 N N . GLU B 1 98 ? 17.062 -1.892 -0.792 1 95.19 98 GLU B N 1
ATOM 2356 C CA . GLU B 1 98 ? 16.484 -2.889 -1.69 1 95.19 98 GLU B CA 1
ATOM 2357 C C . GLU B 1 98 ? 16.797 -4.305 -1.216 1 95.19 98 GLU B C 1
ATOM 2359 O O . GLU B 1 98 ? 17.891 -4.566 -0.71 1 95.19 98 GLU B O 1
ATOM 2364 N N . THR B 1 99 ? 15.844 -5.141 -1.354 1 95.06 99 THR B N 1
ATOM 2365 C CA . THR B 1 99 ? 16.109 -6.57 -1.216 1 95.06 99 THR B CA 1
ATOM 2366 C C . THR B 1 99 ? 16.688 -7.141 -2.508 1 95.06 99 THR B C 1
ATOM 2368 O O . THR B 1 99 ? 15.938 -7.633 -3.359 1 95.06 99 THR B O 1
ATOM 2371 N N . VAL B 1 100 ? 17.938 -7.188 -2.594 1 92.88 100 VAL B N 1
ATOM 2372 C CA . VAL B 1 100 ? 18.641 -7.438 -3.846 1 92.88 100 VAL B CA 1
ATOM 2373 C C . VAL B 1 100 ? 18.297 -8.836 -4.355 1 92.88 100 VAL B C 1
ATOM 2375 O O . VAL B 1 100 ? 18.156 -9.047 -5.562 1 92.88 100 VAL B O 1
ATOM 2378 N N . GLU B 1 101 ? 18.109 -9.75 -3.467 1 90.44 101 GLU B N 1
ATOM 2379 C CA . GLU B 1 101 ? 17.859 -11.141 -3.832 1 90.44 101 GLU B CA 1
ATOM 2380 C C . GLU B 1 101 ? 16.484 -11.297 -4.496 1 90.44 101 GLU B C 1
ATOM 2382 O O . GLU B 1 101 ? 16.234 -12.289 -5.176 1 90.44 101 GLU B O 1
ATOM 2387 N N . ALA B 1 102 ? 15.664 -10.336 -4.285 1 93.06 102 ALA B N 1
ATOM 2388 C CA . ALA B 1 102 ? 14.305 -10.43 -4.828 1 93.06 102 ALA B CA 1
ATOM 2389 C C . ALA B 1 102 ? 14.227 -9.82 -6.223 1 93.06 102 ALA B C 1
ATOM 2391 O O . ALA B 1 102 ? 13.242 -10.016 -6.941 1 93.06 102 ALA B O 1
ATOM 2392 N N . ARG B 1 103 ? 15.219 -9.047 -6.637 1 95.31 103 ARG B N 1
ATOM 2393 C CA . ARG B 1 103 ? 15.195 -8.375 -7.934 1 95.31 103 ARG B CA 1
ATOM 2394 C C . ARG B 1 103 ? 15.156 -9.383 -9.078 1 95.31 103 ARG B C 1
ATOM 2396 O O . ARG B 1 103 ? 15.992 -10.289 -9.141 1 95.31 103 ARG B O 1
ATOM 2403 N N . THR B 1 104 ? 14.172 -9.219 -9.961 1 94.06 104 THR B N 1
ATOM 2404 C CA . THR B 1 104 ? 13.961 -10.188 -11.031 1 94.06 104 THR B CA 1
ATOM 2405 C C . THR B 1 104 ? 13.898 -9.492 -12.391 1 94.06 104 THR B C 1
ATOM 2407 O O . THR B 1 104 ? 12.828 -9.055 -12.82 1 94.06 104 THR B O 1
ATOM 2410 N N . PRO B 1 105 ? 14.961 -9.484 -13.102 1 94.31 105 PRO B N 1
ATOM 2411 C CA . PRO B 1 105 ? 14.992 -8.844 -14.414 1 94.31 105 PRO B CA 1
ATOM 2412 C C . PRO B 1 105 ? 14.531 -9.773 -15.539 1 94.31 105 PRO B C 1
ATOM 2414 O O . PRO B 1 105 ? 14.75 -10.984 -15.461 1 94.31 105 PRO B O 1
ATOM 2417 N N . MET B 1 106 ? 13.953 -9.156 -16.5 1 92.06 106 MET B N 1
ATOM 2418 C CA . MET B 1 106 ? 13.688 -9.812 -17.766 1 92.06 106 MET B CA 1
ATOM 2419 C C . MET B 1 106 ? 14.852 -9.602 -18.734 1 92.06 106 MET B C 1
ATOM 2421 O O . MET B 1 106 ? 15.719 -8.758 -18.5 1 92.06 106 MET B O 1
ATOM 2425 N N . PRO B 1 107 ? 14.812 -10.359 -19.781 1 90.25 107 PRO B N 1
ATOM 2426 C CA . PRO B 1 107 ? 15.914 -10.234 -20.734 1 90.25 107 PRO B CA 1
ATOM 2427 C C . PRO B 1 107 ? 16.031 -8.828 -21.328 1 90.25 107 PRO B C 1
ATOM 2429 O O . PRO B 1 107 ? 17.125 -8.383 -21.656 1 90.25 107 PRO B O 1
ATOM 2432 N N . ASP B 1 108 ? 14.969 -8.102 -21.422 1 93 108 ASP B N 1
ATOM 2433 C CA . ASP B 1 108 ? 15 -6.777 -22.016 1 93 108 ASP B CA 1
ATOM 2434 C C . ASP B 1 108 ? 15.359 -5.711 -20.984 1 93 108 ASP B C 1
ATOM 2436 O O . ASP B 1 108 ? 15.336 -4.516 -21.281 1 93 108 ASP B O 1
ATOM 2440 N N . GLY B 1 109 ? 15.562 -6.152 -19.781 1 94.25 109 GLY B N 1
ATOM 2441 C CA . GLY B 1 109 ? 16.031 -5.23 -18.766 1 94.25 109 GLY B CA 1
ATOM 2442 C C . GLY B 1 109 ? 14.922 -4.773 -17.828 1 94.25 109 GLY B C 1
ATOM 2443 O O . GLY B 1 109 ? 15.195 -4.223 -16.75 1 94.25 109 GLY B O 1
ATOM 2444 N N . LYS B 1 110 ? 13.727 -4.969 -18.234 1 97.06 110 LYS B N 1
ATOM 2445 C CA . LYS B 1 110 ? 12.609 -4.613 -17.375 1 97.06 110 LYS B CA 1
ATOM 2446 C C . LYS B 1 110 ? 12.562 -5.508 -16.141 1 97.06 110 LYS B C 1
ATOM 2448 O O . LYS B 1 110 ? 13.008 -6.656 -16.172 1 97.06 110 LYS B O 1
ATOM 2453 N N . LEU B 1 111 ? 12.133 -4.984 -15.07 1 97.44 111 LEU B N 1
ATOM 2454 C CA . LEU B 1 111 ? 11.992 -5.73 -13.828 1 97.44 111 LEU B CA 1
ATOM 2455 C C . LEU B 1 111 ? 10.562 -6.234 -13.648 1 97.44 111 LEU B C 1
ATOM 2457 O O . LEU B 1 111 ? 9.617 -5.441 -13.656 1 97.44 111 LEU B O 1
ATOM 2461 N N . ILE B 1 112 ? 10.43 -7.531 -13.469 1 95.25 112 ILE B N 1
ATOM 2462 C CA . ILE B 1 112 ? 9.094 -8.047 -13.188 1 95.25 112 ILE B CA 1
ATOM 2463 C C . ILE B 1 112 ? 8.859 -8.07 -11.68 1 95.25 112 ILE B C 1
ATOM 2465 O O . ILE B 1 112 ? 7.738 -8.305 -11.219 1 95.25 112 ILE B O 1
ATOM 2469 N N . HIS B 1 113 ? 9.984 -7.891 -10.914 1 96.81 113 HIS B N 1
ATOM 2470 C CA . HIS B 1 113 ? 9.867 -7.77 -9.469 1 96.81 113 HIS B CA 1
ATOM 2471 C C . HIS B 1 113 ? 11.094 -7.09 -8.867 1 96.81 113 HIS B C 1
ATOM 2473 O O . HIS B 1 113 ? 12.227 -7.383 -9.258 1 96.81 113 HIS B O 1
ATOM 2479 N N . ALA B 1 114 ? 10.906 -6.234 -8 1 98.12 114 ALA B N 1
ATOM 2480 C CA . ALA B 1 114 ? 11.859 -5.656 -7.055 1 98.12 114 ALA B CA 1
ATOM 2481 C C . ALA B 1 114 ? 11.156 -5.191 -5.781 1 98.12 114 ALA B C 1
ATOM 2483 O O . ALA B 1 114 ? 9.93 -5.062 -5.754 1 98.12 114 ALA B O 1
ATOM 2484 N N . GLN B 1 115 ? 11.898 -5.031 -4.727 1 97.94 115 GLN B N 1
ATOM 2485 C CA . GLN B 1 115 ? 11.242 -4.574 -3.506 1 97.94 115 GLN B CA 1
ATOM 2486 C C . GLN B 1 115 ? 12.234 -3.885 -2.576 1 97.94 115 GLN B C 1
ATOM 2488 O O . GLN B 1 115 ? 13.438 -4.168 -2.623 1 97.94 115 GLN B O 1
ATOM 2493 N N . LEU B 1 116 ? 11.727 -2.947 -1.847 1 98 116 LEU B N 1
ATOM 2494 C CA . LEU B 1 116 ? 12.43 -2.262 -0.767 1 98 116 LEU B CA 1
ATOM 2495 C C . LEU B 1 116 ? 11.695 -2.439 0.558 1 98 116 LEU B C 1
ATOM 2497 O O . LEU B 1 116 ? 10.461 -2.479 0.588 1 98 116 LEU B O 1
ATOM 2501 N N . ARG B 1 117 ? 12.492 -2.455 1.571 1 96.56 117 ARG B N 1
ATOM 2502 C CA . ARG B 1 117 ? 11.898 -2.617 2.893 1 96.56 117 ARG B CA 1
ATOM 2503 C C . ARG B 1 117 ? 11.898 -1.299 3.66 1 96.56 117 ARG B C 1
ATOM 2505 O O . ARG B 1 117 ? 12.953 -0.706 3.885 1 96.56 117 ARG B O 1
ATOM 2512 N N . LEU B 1 118 ? 10.75 -0.806 4.027 1 97.31 118 LEU B N 1
ATOM 2513 C CA . LEU B 1 118 ? 10.547 0.327 4.922 1 97.31 118 LEU B CA 1
ATOM 2514 C C . LEU B 1 118 ? 9.961 -0.13 6.254 1 97.31 118 LEU B C 1
ATOM 2516 O O . LEU B 1 118 ? 8.766 -0.433 6.336 1 97.31 118 LEU B O 1
ATOM 2520 N N . GLY B 1 119 ? 10.797 -0.153 7.312 1 95.5 119 GLY B N 1
ATOM 2521 C CA . GLY B 1 119 ? 10.398 -0.887 8.5 1 95.5 119 GLY B CA 1
ATOM 2522 C C . GLY B 1 119 ? 10.242 -2.377 8.258 1 95.5 119 GLY B C 1
ATOM 2523 O O . GLY B 1 119 ? 11.18 -3.039 7.809 1 95.5 119 GLY B O 1
ATOM 2524 N N . THR B 1 120 ? 9.047 -2.85 8.492 1 95.88 120 THR B N 1
ATOM 2525 C CA . THR B 1 120 ? 8.789 -4.266 8.242 1 95.88 120 THR B CA 1
ATOM 2526 C C . THR B 1 120 ? 8.023 -4.449 6.938 1 95.88 120 THR B C 1
ATOM 2528 O O . THR B 1 120 ? 7.742 -5.582 6.531 1 95.88 120 THR B O 1
ATOM 2531 N N . VAL B 1 121 ? 7.637 -3.387 6.297 1 98.06 121 VAL B N 1
ATOM 2532 C CA . VAL B 1 121 ? 6.754 -3.428 5.137 1 98.06 121 VAL B CA 1
ATOM 2533 C C . VAL B 1 121 ? 7.582 -3.381 3.854 1 98.06 121 VAL B C 1
ATOM 2535 O O . VAL B 1 121 ? 8.484 -2.551 3.719 1 98.06 121 VAL B O 1
ATOM 2538 N N . ASP B 1 122 ? 7.273 -4.266 2.936 1 98.12 122 ASP B N 1
ATOM 2539 C CA . ASP B 1 122 ? 7.902 -4.242 1.618 1 98.12 122 ASP B CA 1
ATOM 2540 C C . ASP B 1 122 ? 7.102 -3.387 0.641 1 98.12 122 ASP B C 1
ATOM 2542 O O . ASP B 1 122 ? 5.883 -3.539 0.53 1 98.12 122 ASP B O 1
ATOM 2546 N N . LEU B 1 123 ? 7.758 -2.459 0.022 1 98.88 123 LEU B N 1
ATOM 2547 C CA . LEU B 1 123 ? 7.23 -1.838 -1.189 1 98.88 123 LEU B CA 1
ATOM 2548 C C . LEU B 1 123 ? 7.707 -2.584 -2.432 1 98.88 123 LEU B C 1
ATOM 2550 O O . LEU B 1 123 ? 8.906 -2.594 -2.734 1 98.88 123 LEU B O 1
ATOM 2554 N N . MET B 1 124 ? 6.789 -3.191 -3.109 1 98.81 124 MET B N 1
ATOM 2555 C CA . MET B 1 124 ? 7.121 -3.984 -4.289 1 98.81 124 MET B CA 1
ATOM 2556 C C . MET B 1 124 ? 6.863 -3.193 -5.566 1 98.81 124 MET B C 1
ATOM 2558 O O . MET B 1 124 ? 5.988 -2.326 -5.602 1 98.81 124 MET B O 1
ATOM 2562 N N . VAL B 1 125 ? 7.672 -3.508 -6.555 1 98.75 125 VAL B N 1
ATOM 2563 C CA . VAL B 1 125 ? 7.559 -2.727 -7.781 1 98.75 125 VAL B CA 1
ATOM 2564 C C . VAL B 1 125 ? 7.844 -3.615 -8.992 1 98.75 125 VAL B C 1
ATOM 2566 O O . VAL B 1 125 ? 8.656 -4.535 -8.914 1 98.75 125 VAL B O 1
ATOM 2569 N N . ALA B 1 126 ? 7.223 -3.377 -10.055 1 98.62 126 ALA B N 1
ATOM 2570 C CA . ALA B 1 126 ? 7.516 -3.953 -11.367 1 98.62 126 ALA B CA 1
ATOM 2571 C C . ALA B 1 126 ? 7.453 -2.889 -12.461 1 98.62 126 ALA B C 1
ATOM 2573 O O . ALA B 1 126 ? 6.797 -1.858 -12.297 1 98.62 126 ALA B O 1
ATOM 2574 N N . ASP B 1 127 ? 8.078 -3.182 -13.5 1 98.75 127 ASP B N 1
ATOM 2575 C CA . ASP B 1 127 ? 7.941 -2.359 -14.703 1 98.75 127 ASP B CA 1
ATOM 2576 C C . ASP B 1 127 ? 6.57 -2.561 -15.344 1 98.75 127 ASP B C 1
ATOM 2578 O O . ASP B 1 127 ? 6.051 -3.678 -15.383 1 98.75 127 ASP B O 1
ATOM 2582 N N . ARG B 1 128 ? 6.066 -1.463 -15.812 1 98.25 128 ARG B N 1
ATOM 2583 C CA . ARG B 1 128 ? 4.883 -1.524 -16.672 1 98.25 128 ARG B CA 1
ATOM 2584 C C . ARG B 1 128 ? 5.184 -2.264 -17.969 1 98.25 128 ARG B C 1
ATOM 2586 O O . ARG B 1 128 ? 6.109 -1.896 -18.688 1 98.25 128 ARG B O 1
ATOM 2593 N N . LEU B 1 129 ? 4.453 -3.33 -18.281 1 97.44 129 LEU B N 1
ATOM 2594 C CA . LEU B 1 129 ? 4.613 -4.051 -19.531 1 97.44 129 LEU B CA 1
ATOM 2595 C C . LEU B 1 129 ? 3.602 -3.57 -20.578 1 97.44 129 LEU B C 1
ATOM 2597 O O . LEU B 1 129 ? 2.723 -2.764 -20.266 1 97.44 129 LEU B O 1
ATOM 2601 N N . ASP B 1 130 ? 3.785 -4.004 -21.812 1 96 130 ASP B N 1
ATOM 2602 C CA . ASP B 1 130 ? 2.912 -3.568 -22.906 1 96 130 ASP B CA 1
ATOM 2603 C C . ASP B 1 130 ? 1.452 -3.902 -22.594 1 96 130 ASP B C 1
ATOM 2605 O O . ASP B 1 130 ? 1.127 -5.043 -22.266 1 96 130 ASP B O 1
ATOM 2609 N N . GLY B 1 131 ? 0.652 -2.906 -22.719 1 97.5 131 GLY B N 1
ATOM 2610 C CA . GLY B 1 131 ? -0.772 -3.096 -22.484 1 97.5 131 GLY B CA 1
ATOM 2611 C C . GLY B 1 131 ? -1.181 -2.92 -21.047 1 97.5 131 GLY B C 1
ATOM 2612 O O . GLY B 1 131 ? -2.369 -2.812 -20.734 1 97.5 131 GLY B O 1
ATOM 2613 N N . TRP B 1 132 ? -0.213 -2.926 -20.156 1 98.06 132 TRP B N 1
ATOM 2614 C CA . TRP B 1 132 ? -0.509 -2.744 -18.734 1 98.06 132 TRP B CA 1
ATOM 2615 C C . TRP B 1 132 ? -0.76 -1.274 -18.422 1 98.06 132 TRP B C 1
ATOM 2617 O O . TRP B 1 132 ? -0.073 -0.392 -18.938 1 98.06 132 TRP B O 1
ATOM 2627 N N . PRO B 1 133 ? -1.717 -0.98 -17.609 1 97.81 133 PRO B N 1
ATOM 2628 C CA . PRO B 1 133 ? -1.762 0.379 -17.062 1 97.81 133 PRO B CA 1
ATOM 2629 C C . PRO B 1 133 ? -0.666 0.639 -16.031 1 97.81 133 PRO B C 1
ATOM 2631 O O . PRO B 1 133 ? -0.215 -0.29 -15.359 1 97.81 133 PRO B O 1
ATOM 2634 N N . ALA B 1 134 ? -0.181 1.912 -15.961 1 97.94 134 ALA B N 1
ATOM 2635 C CA . ALA B 1 134 ? 0.568 2.283 -14.758 1 97.94 134 ALA B CA 1
ATOM 2636 C C . ALA B 1 134 ? -0.307 2.188 -13.516 1 97.94 134 ALA B C 1
ATOM 2638 O O . ALA B 1 134 ? -1.507 2.467 -13.57 1 97.94 134 ALA B O 1
ATOM 2639 N N . ARG B 1 135 ? 0.273 1.82 -12.422 1 98.38 135 ARG B N 1
ATOM 2640 C CA . ARG B 1 135 ? -0.4 1.756 -11.133 1 98.38 135 ARG B CA 1
ATOM 2641 C C . ARG B 1 135 ? 0.44 2.414 -10.047 1 98.38 135 ARG B C 1
ATOM 2643 O O . ARG B 1 135 ? 0.965 1.733 -9.156 1 98.38 135 ARG B O 1
ATOM 2650 N N . PRO B 1 136 ? 0.502 3.779 -10.125 1 98.5 136 PRO B N 1
ATOM 2651 C CA . PRO B 1 136 ? 1.202 4.473 -9.047 1 98.5 136 PRO B CA 1
ATOM 2652 C C . PRO B 1 136 ? 0.491 4.34 -7.703 1 98.5 136 PRO B C 1
ATOM 2654 O O . PRO B 1 136 ? -0.729 4.164 -7.66 1 98.5 136 PRO B O 1
ATOM 2657 N N . GLY B 1 137 ? 1.216 4.461 -6.637 1 98.62 137 GLY B N 1
ATOM 2658 C CA . GLY B 1 137 ? 0.674 4.227 -5.309 1 98.62 137 GLY B CA 1
ATOM 2659 C C . GLY B 1 137 ? 0.376 5.512 -4.555 1 98.62 137 GLY B C 1
ATOM 2660 O O . GLY B 1 137 ? 0.84 6.586 -4.938 1 98.62 137 GLY B O 1
ATOM 2661 N N . LEU B 1 138 ? -0.493 5.445 -3.633 1 98.88 138 LEU B N 1
ATOM 2662 C CA . LEU B 1 138 ? -0.647 6.367 -2.514 1 98.88 138 LEU B CA 1
ATOM 2663 C C . LEU B 1 138 ? -0.081 5.766 -1.231 1 98.88 138 LEU B C 1
ATOM 2665 O O . LEU B 1 138 ? -0.559 4.727 -0.763 1 98.88 138 LEU B O 1
ATOM 2669 N N . LEU B 1 139 ? 0.96 6.402 -0.709 1 98.94 139 LEU B N 1
ATOM 2670 C CA . LEU B 1 139 ? 1.774 5.762 0.317 1 98.94 139 LEU B CA 1
ATOM 2671 C C . LEU B 1 139 ? 2.006 6.699 1.495 1 98.94 139 LEU B C 1
ATOM 2673 O O . LEU B 1 139 ? 2.547 7.797 1.325 1 98.94 139 LEU B O 1
ATOM 2677 N N . GLN B 1 140 ? 1.604 6.312 2.668 1 98.81 140 GLN B N 1
ATOM 2678 C CA . GLN B 1 140 ? 1.911 7.039 3.896 1 98.81 140 GLN B CA 1
ATOM 2679 C C . GLN B 1 140 ? 3.156 6.473 4.574 1 98.81 140 GLN B C 1
ATOM 2681 O O . GLN B 1 140 ? 3.283 5.258 4.734 1 98.81 140 GLN B O 1
ATOM 2686 N N . VAL B 1 141 ? 4.07 7.316 4.938 1 98.81 141 VAL B N 1
ATOM 2687 C CA . VAL B 1 141 ? 5.332 6.891 5.539 1 98.81 141 VAL B CA 1
ATOM 2688 C C . VAL B 1 141 ? 5.617 7.715 6.789 1 98.81 141 VAL B C 1
ATOM 2690 O O . VAL B 1 141 ? 5.492 8.945 6.773 1 98.81 141 VAL B O 1
ATOM 2693 N N . TRP B 1 142 ? 6.004 7.066 7.855 1 98.75 142 TRP B N 1
ATOM 2694 C CA . TRP B 1 142 ? 6.492 7.742 9.055 1 98.75 142 TRP B CA 1
ATOM 2695 C C . TRP B 1 142 ? 7.98 8.062 8.93 1 98.75 142 TRP B C 1
ATOM 2697 O O . TRP B 1 142 ? 8.797 7.164 8.727 1 98.75 142 TRP B O 1
ATOM 2707 N N . VAL B 1 143 ? 8.32 9.312 9.102 1 98.62 143 VAL B N 1
ATOM 2708 C CA . VAL B 1 143 ? 9.695 9.766 8.922 1 98.62 143 VAL B CA 1
ATOM 2709 C C . VAL B 1 143 ? 10.125 10.586 10.133 1 98.62 143 VAL B C 1
ATOM 2711 O O . VAL B 1 143 ? 9.289 11.031 10.914 1 98.62 143 VAL B O 1
ATOM 2714 N N . THR B 1 144 ? 11.398 10.781 10.273 1 98.25 144 THR B N 1
ATOM 2715 C CA . THR B 1 144 ? 11.953 11.523 11.398 1 98.25 144 THR B CA 1
ATOM 2716 C C . THR B 1 144 ? 11.828 13.031 11.172 1 98.25 144 THR B C 1
ATOM 2718 O O . THR B 1 144 ? 11.578 13.789 12.117 1 98.25 144 THR B O 1
ATOM 2721 N N . ASP B 1 145 ? 11.953 13.469 9.898 1 98.31 145 ASP B N 1
ATOM 2722 C CA . ASP B 1 145 ? 11.922 14.883 9.523 1 98.31 145 ASP B CA 1
ATOM 2723 C C . ASP B 1 145 ? 11.32 15.062 8.133 1 98.31 145 ASP B C 1
ATOM 2725 O O . ASP B 1 145 ? 12 14.875 7.121 1 98.31 145 ASP B O 1
ATOM 2729 N N . ALA B 1 146 ? 10.125 15.539 8.078 1 98.75 146 ALA B N 1
ATOM 2730 C CA . ALA B 1 146 ? 9.383 15.648 6.824 1 98.75 146 ALA B CA 1
ATOM 2731 C C . ALA B 1 146 ? 10.031 16.672 5.887 1 98.75 146 ALA B C 1
ATOM 2733 O O . ALA B 1 146 ? 10.109 16.438 4.676 1 98.75 146 ALA B O 1
ATOM 2734 N N . GLY B 1 147 ? 10.445 17.719 6.48 1 98.75 147 GLY B N 1
ATOM 2735 C CA . GLY B 1 147 ? 11.109 18.734 5.672 1 98.75 147 GLY B CA 1
ATOM 2736 C C . GLY B 1 147 ? 12.367 18.234 4.996 1 98.75 147 GLY B C 1
ATOM 2737 O O . GLY B 1 147 ? 12.609 18.516 3.82 1 98.75 147 GLY B O 1
ATOM 2738 N N . ALA B 1 148 ? 13.148 17.516 5.703 1 98.31 148 ALA B N 1
ATOM 2739 C CA . ALA B 1 148 ? 14.375 16.953 5.152 1 98.31 148 ALA B CA 1
ATOM 2740 C C . ALA B 1 148 ? 14.07 15.969 4.02 1 98.31 148 ALA B C 1
ATOM 2742 O O . ALA B 1 148 ? 14.781 15.93 3.014 1 98.31 148 ALA B O 1
ATOM 2743 N N . VAL B 1 149 ? 13.055 15.203 4.188 1 98.69 149 VAL B N 1
ATOM 2744 C CA . VAL B 1 149 ? 12.672 14.242 3.154 1 98.69 149 VAL B CA 1
ATOM 2745 C C . VAL B 1 149 ? 12.219 14.992 1.901 1 98.69 149 VAL B C 1
ATOM 2747 O O . VAL B 1 149 ? 12.57 14.602 0.783 1 98.69 149 VAL B O 1
ATOM 2750 N N . LEU B 1 150 ? 11.445 16.031 2.098 1 98.81 150 LEU B N 1
ATOM 2751 C CA . LEU B 1 150 ? 11.008 16.828 0.953 1 98.81 150 LEU B CA 1
ATOM 2752 C C . LEU B 1 150 ? 12.203 17.391 0.198 1 98.81 150 LEU B C 1
ATOM 2754 O O . LEU B 1 150 ? 12.211 17.422 -1.035 1 98.81 150 LEU B O 1
ATOM 2758 N N . GLU B 1 151 ? 13.164 17.828 0.913 1 98.44 151 GLU B N 1
ATOM 2759 C CA . GLU B 1 151 ? 14.367 18.359 0.28 1 98.44 151 GLU B CA 1
ATOM 2760 C C . GLU B 1 151 ? 15.094 17.297 -0.518 1 98.44 151 GLU B C 1
ATOM 2762 O O . GLU B 1 151 ? 15.477 17.516 -1.669 1 98.44 151 GLU B O 1
ATOM 2767 N N . ARG B 1 152 ? 15.273 16.172 0.031 1 97.88 152 ARG B N 1
ATOM 2768 C CA . ARG B 1 152 ? 15.914 15.055 -0.653 1 97.88 152 ARG B CA 1
ATOM 2769 C C . ARG B 1 152 ? 15.156 14.672 -1.919 1 97.88 152 ARG B C 1
AT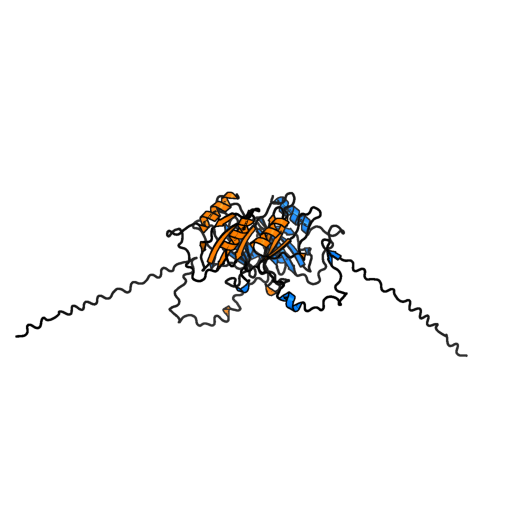OM 2771 O O . ARG B 1 152 ? 15.758 14.453 -2.971 1 97.88 152 ARG B O 1
ATOM 2778 N N . ALA B 1 153 ? 13.891 14.57 -1.751 1 98.75 153 ALA B N 1
ATOM 2779 C CA . ALA B 1 153 ? 13.039 14.156 -2.865 1 98.75 153 ALA B CA 1
ATOM 2780 C C . ALA B 1 153 ? 13.062 15.188 -3.986 1 98.75 153 ALA B C 1
ATOM 2782 O O . ALA B 1 153 ? 13.07 14.836 -5.168 1 98.75 153 ALA B O 1
ATOM 2783 N N . GLY B 1 154 ? 12.992 16.406 -3.551 1 98.69 154 GLY B N 1
ATOM 2784 C CA . GLY B 1 154 ? 13.062 17.484 -4.535 1 98.69 154 GLY B CA 1
ATOM 2785 C C . GLY B 1 154 ? 14.32 17.422 -5.379 1 98.69 154 GLY B C 1
ATOM 2786 O O . GLY B 1 154 ? 14.289 17.719 -6.578 1 98.69 154 GLY B O 1
ATOM 2787 N N . ALA B 1 155 ? 15.398 17.047 -4.859 1 98 155 ALA B N 1
ATOM 2788 C CA . ALA B 1 155 ? 16.688 16.984 -5.535 1 98 155 ALA B CA 1
ATOM 2789 C C . ALA B 1 155 ? 16.688 15.898 -6.613 1 98 155 ALA B C 1
ATOM 2791 O O . ALA B 1 155 ? 17.547 15.914 -7.508 1 98 155 ALA B O 1
ATOM 2792 N N . VAL B 1 156 ? 15.703 15.031 -6.492 1 97.56 156 VAL B N 1
ATOM 2793 C CA . VAL B 1 156 ? 15.711 13.945 -7.461 1 97.56 156 VAL B CA 1
ATOM 2794 C C . VAL B 1 156 ? 14.375 13.914 -8.211 1 97.56 156 VAL B C 1
ATOM 2796 O O . VAL B 1 156 ? 13.969 12.867 -8.727 1 97.56 156 VAL B O 1
ATOM 2799 N N . GLY B 1 157 ? 13.625 14.969 -8.234 1 98.06 157 GLY B N 1
ATOM 2800 C CA . GLY B 1 157 ? 12.609 15.141 -9.25 1 98.06 157 GLY B CA 1
ATOM 2801 C C . GLY B 1 157 ? 11.195 15.156 -8.688 1 98.06 157 GLY B C 1
ATOM 2802 O O . GLY B 1 157 ? 10.234 15.375 -9.422 1 98.06 157 GLY B O 1
ATOM 2803 N N . ALA B 1 158 ? 11.047 14.992 -7.359 1 98.81 158 ALA B N 1
ATOM 2804 C CA . ALA B 1 158 ? 9.711 15.078 -6.773 1 98.81 158 ALA B CA 1
ATOM 2805 C C . ALA B 1 158 ? 9.297 16.531 -6.547 1 98.81 158 ALA B C 1
ATOM 2807 O O . ALA B 1 158 ? 10.148 17.406 -6.461 1 98.81 158 ALA B O 1
ATOM 2808 N N . THR B 1 159 ? 8 16.719 -6.473 1 98.75 159 THR B N 1
ATOM 2809 C CA . THR B 1 159 ? 7.453 18.031 -6.16 1 98.75 159 THR B CA 1
ATOM 2810 C C . THR B 1 159 ? 6.688 18 -4.84 1 98.75 159 THR B C 1
ATOM 2812 O O . THR B 1 159 ? 5.992 17.016 -4.543 1 98.75 159 THR B O 1
ATOM 2815 N N . THR B 1 160 ? 6.836 19.094 -4.094 1 98.88 160 THR B N 1
ATOM 2816 C CA . THR B 1 160 ? 6.09 19.219 -2.846 1 98.88 160 THR B CA 1
ATOM 2817 C C . THR B 1 160 ? 4.609 19.469 -3.121 1 98.88 160 THR B C 1
ATOM 2819 O O . THR B 1 160 ? 4.27 20.359 -3.906 1 98.88 160 THR B O 1
ATOM 2822 N N . VAL B 1 161 ? 3.754 18.75 -2.527 1 98.94 161 VAL B N 1
ATOM 2823 C CA . VAL B 1 161 ? 2.309 18.922 -2.621 1 98.94 161 VAL B CA 1
ATOM 2824 C C . VAL B 1 161 ? 1.804 19.719 -1.414 1 98.94 161 VAL B C 1
ATOM 2826 O O . VAL B 1 161 ? 1.051 20.672 -1.563 1 98.94 161 VAL B O 1
ATOM 2829 N N . THR B 1 162 ? 2.189 19.266 -0.235 1 98.88 162 THR B N 1
ATOM 2830 C CA . THR B 1 162 ? 1.881 19.922 1.032 1 98.88 162 THR B CA 1
ATOM 2831 C C . THR B 1 162 ? 3.158 20.203 1.82 1 98.88 162 THR B C 1
ATOM 2833 O O . THR B 1 162 ? 3.945 19.281 2.08 1 98.88 162 THR B O 1
ATOM 2836 N N . GLU B 1 163 ? 3.398 21.438 2.129 1 98.81 163 GLU B N 1
ATOM 2837 C CA . GLU B 1 163 ? 4.504 21.766 3.025 1 98.81 163 GLU B CA 1
ATOM 2838 C C . GLU B 1 163 ? 4.27 21.188 4.422 1 98.81 163 GLU B C 1
ATOM 2840 O O . GLU B 1 163 ? 3.127 20.922 4.801 1 98.81 163 GLU B O 1
ATOM 2845 N N . PRO B 1 164 ? 5.383 21 5.141 1 98.75 164 PRO B N 1
ATOM 2846 C CA . PRO B 1 164 ? 5.152 20.531 6.512 1 98.75 164 PRO B CA 1
ATOM 2847 C C . PRO B 1 164 ? 4.145 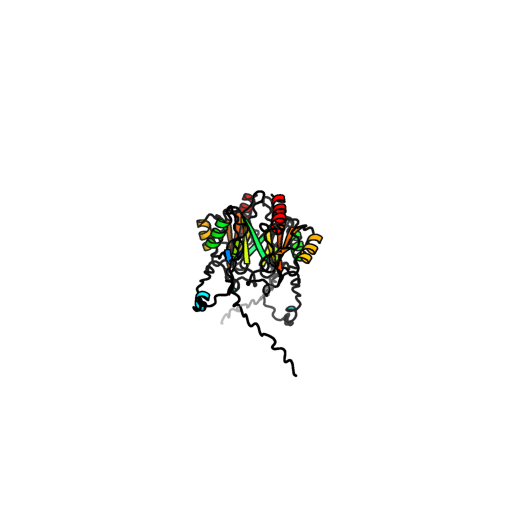21.391 7.27 1 98.75 164 PRO B C 1
ATOM 2849 O O . PRO B 1 164 ? 4.332 22.609 7.402 1 98.75 164 PRO B O 1
ATOM 2852 N N . THR B 1 165 ? 3.076 20.75 7.742 1 98.44 165 THR B N 1
ATOM 2853 C CA . THR B 1 165 ? 1.934 21.406 8.352 1 98.44 165 THR B CA 1
ATOM 2854 C C . THR B 1 165 ? 1.498 20.688 9.625 1 98.44 165 THR B C 1
ATOM 2856 O O . THR B 1 165 ? 1.384 19.469 9.633 1 98.44 165 THR B O 1
ATOM 2859 N N . PRO B 1 166 ? 1.311 21.5 10.75 1 97.44 166 PRO B N 1
ATOM 2860 C CA . PRO B 1 166 ? 0.756 20.844 11.93 1 97.44 166 PRO B CA 1
ATOM 2861 C C . PRO B 1 166 ? -0.53 20.078 11.633 1 97.44 166 PRO B C 1
ATOM 2863 O O . PRO B 1 166 ? -1.406 20.578 10.93 1 97.44 166 PRO B O 1
ATOM 2866 N N . PHE B 1 167 ? -0.596 18.875 12.164 1 96.44 167 PHE B N 1
ATOM 2867 C CA . PHE B 1 167 ? -1.713 17.969 11.898 1 96.44 167 PHE B CA 1
ATOM 2868 C C . PHE B 1 167 ? -2.199 17.312 13.188 1 96.44 167 PHE B C 1
ATOM 2870 O O . PHE B 1 167 ? -1.626 17.531 14.258 1 96.44 167 PHE B O 1
ATOM 2877 N N . TYR B 1 168 ? -3.266 16.656 13.078 1 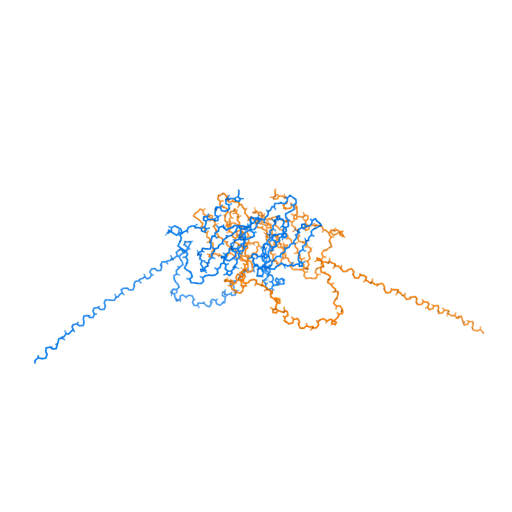92.12 168 TYR B N 1
ATOM 2878 C CA . TYR B 1 168 ? -3.902 16.078 14.258 1 92.12 168 TYR B CA 1
ATOM 2879 C C . TYR B 1 168 ? -3.016 15.008 14.891 1 92.12 168 TYR B C 1
ATOM 2881 O O . TYR B 1 168 ? -2.213 14.375 14.203 1 92.12 168 TYR B O 1
ATOM 2889 N N . GLY B 1 169 ? -3.158 14.836 16.188 1 92.69 169 GLY B N 1
ATOM 2890 C CA . GLY B 1 169 ? -2.49 13.75 16.891 1 92.69 169 GLY B CA 1
ATOM 2891 C C . GLY B 1 169 ? -1.004 13.992 17.078 1 92.69 169 GLY B C 1
ATOM 2892 O O . GLY B 1 169 ? -0.198 13.07 16.938 1 92.69 169 GLY B O 1
ATOM 2893 N N . GLU B 1 170 ? -0.681 15.258 17.359 1 96.69 170 GLU B N 1
ATOM 2894 C CA . GLU B 1 170 ? 0.712 15.609 17.625 1 96.69 170 GLU B CA 1
ATOM 2895 C C . GLU B 1 170 ? 1.622 15.141 16.484 1 96.69 170 GLU B C 1
ATOM 2897 O O . GLU B 1 170 ? 2.635 14.477 16.734 1 96.69 170 GLU B O 1
ATOM 2902 N N . THR B 1 171 ? 1.221 15.469 15.281 1 97.94 171 THR B N 1
ATOM 2903 C CA . THR B 1 171 ? 2.023 15.133 14.109 1 97.94 171 THR B CA 1
ATOM 2904 C C . THR B 1 171 ? 2.15 16.344 13.18 1 97.94 171 THR B C 1
ATOM 2906 O O . THR B 1 171 ? 1.356 17.281 13.266 1 97.94 171 THR B O 1
ATOM 2909 N N . THR B 1 172 ? 3.166 16.328 12.477 1 98.5 172 THR B N 1
ATOM 2910 C CA . THR B 1 172 ? 3.336 17.172 11.297 1 98.5 172 THR B CA 1
ATOM 2911 C C . THR B 1 172 ? 3.178 16.359 10.016 1 98.5 172 THR B C 1
ATOM 2913 O O . THR B 1 172 ? 3.717 15.258 9.906 1 98.5 172 THR B O 1
ATOM 2916 N N . LEU B 1 173 ? 2.396 16.859 9.062 1 98.62 173 LEU B N 1
ATOM 2917 C CA . LEU B 1 173 ? 2.115 16.172 7.801 1 98.62 173 LEU B CA 1
ATOM 2918 C C . LEU B 1 173 ? 2.693 16.953 6.625 1 98.62 173 LEU B C 1
ATOM 2920 O O . LEU B 1 173 ? 2.588 18.188 6.574 1 98.62 173 LEU B O 1
ATOM 2924 N N . ALA B 1 174 ? 3.297 16.312 5.723 1 98.94 174 ALA B N 1
ATOM 2925 C CA . ALA B 1 174 ? 3.711 16.828 4.422 1 98.94 174 ALA B CA 1
ATOM 2926 C C . ALA B 1 174 ? 3.418 15.82 3.312 1 98.94 174 ALA B C 1
ATOM 2928 O O . ALA B 1 174 ? 3.131 14.656 3.586 1 98.94 174 ALA B O 1
ATOM 2929 N N . ARG B 1 175 ? 3.441 16.297 2.078 1 98.94 175 ARG B N 1
ATOM 2930 C CA . ARG B 1 175 ? 3.221 15.391 0.959 1 98.94 175 ARG B CA 1
ATOM 2931 C C . ARG B 1 175 ? 4.113 15.75 -0.223 1 98.94 175 ARG B C 1
ATOM 2933 O O . ARG B 1 175 ? 4.41 16.922 -0.447 1 98.94 175 ARG B O 1
ATOM 2940 N N . MET B 1 176 ? 4.406 14.789 -1.008 1 98.94 176 MET B N 1
ATOM 2941 C CA . MET B 1 176 ? 5.137 14.977 -2.256 1 98.94 176 MET B CA 1
ATOM 2942 C C . MET B 1 176 ? 4.555 14.117 -3.369 1 98.94 176 MET B C 1
ATOM 2944 O O . MET B 1 176 ? 3.904 13.102 -3.1 1 98.94 176 MET B O 1
ATOM 2948 N N . LEU B 1 177 ? 4.719 14.531 -4.551 1 98.94 177 LEU B N 1
ATOM 2949 C CA . LEU B 1 177 ? 4.438 13.828 -5.801 1 98.94 177 LEU B CA 1
ATOM 2950 C C . LEU B 1 177 ? 5.727 13.461 -6.523 1 98.94 177 LEU B C 1
ATOM 2952 O O . LEU B 1 177 ? 6.551 14.328 -6.816 1 98.94 177 LEU B O 1
ATOM 2956 N N . ASP B 1 178 ? 5.891 12.172 -6.785 1 98.88 178 ASP B N 1
ATOM 2957 C CA . ASP B 1 178 ? 7.129 11.773 -7.449 1 98.88 178 ASP B CA 1
ATOM 2958 C C . ASP B 1 178 ? 6.941 11.711 -8.961 1 98.88 178 ASP B C 1
ATOM 2960 O O . ASP B 1 178 ? 5.832 11.914 -9.469 1 98.88 178 ASP B O 1
ATOM 2964 N N . PRO B 1 179 ? 7.969 11.43 -9.781 1 98.5 179 PRO B N 1
ATOM 2965 C CA . PRO B 1 179 ? 7.895 11.469 -11.25 1 98.5 179 PRO B CA 1
ATOM 2966 C C . PRO B 1 179 ? 6.977 10.391 -11.82 1 98.5 179 PRO B C 1
ATOM 2968 O O . PRO B 1 179 ? 6.621 10.445 -13 1 98.5 179 PRO B O 1
ATOM 2971 N N . TRP B 1 180 ? 6.621 9.406 -11.07 1 98.62 180 TRP B N 1
ATOM 2972 C CA . TRP B 1 180 ? 5.789 8.305 -11.531 1 98.62 180 TRP B CA 1
ATOM 2973 C C . TRP B 1 180 ? 4.34 8.5 -11.102 1 98.62 180 TRP B C 1
ATOM 2975 O O . TRP B 1 180 ? 3.518 7.586 -11.227 1 98.62 180 TRP B O 1
ATOM 2985 N N . GLN B 1 181 ? 4.086 9.586 -10.398 1 98.44 181 GLN B N 1
ATOM 2986 C CA . GLN B 1 181 ? 2.75 10 -9.984 1 98.44 181 GLN B CA 1
ATOM 2987 C C . GLN B 1 181 ? 2.342 9.305 -8.688 1 98.44 181 GLN B C 1
ATOM 2989 O O . GLN B 1 181 ? 1.151 9.18 -8.391 1 98.44 181 GLN B O 1
ATOM 2994 N N . ASN B 1 182 ? 3.254 8.742 -7.957 1 98.88 182 ASN B N 1
ATOM 2995 C CA . ASN B 1 182 ? 2.963 8.391 -6.574 1 98.88 182 ASN B CA 1
ATOM 2996 C C . ASN B 1 182 ? 2.82 9.625 -5.695 1 98.88 182 ASN B C 1
ATOM 2998 O O . ASN B 1 182 ? 3.582 10.586 -5.836 1 98.88 182 ASN B O 1
ATOM 3002 N N . ILE B 1 183 ? 1.905 9.578 -4.848 1 98.94 183 ILE B N 1
ATOM 3003 C CA . ILE B 1 183 ? 1.852 10.594 -3.797 1 98.94 183 ILE B CA 1
ATOM 3004 C C . ILE B 1 183 ? 2.248 9.969 -2.459 1 98.94 183 ILE B C 1
ATOM 3006 O O . ILE B 1 183 ? 1.795 8.875 -2.117 1 98.94 183 ILE B O 1
ATOM 3010 N N . TRP B 1 184 ? 3.088 10.641 -1.797 1 98.94 184 TRP B N 1
ATOM 3011 C CA . TRP B 1 184 ? 3.6 10.195 -0.505 1 98.94 184 TRP B CA 1
ATOM 3012 C C . TRP B 1 184 ? 3.113 11.109 0.618 1 98.94 184 TRP B C 1
ATOM 3014 O O . TRP B 1 184 ? 3.311 12.32 0.568 1 98.94 184 TRP B O 1
ATOM 3024 N N . TRP B 1 185 ? 2.418 10.57 1.565 1 98.88 185 TRP B N 1
ATOM 3025 C CA . TRP B 1 185 ? 2.152 11.258 2.826 1 98.88 185 TRP B CA 1
ATOM 3026 C C . TRP B 1 185 ? 3.303 11.047 3.809 1 98.88 185 TRP B C 1
ATOM 3028 O O . TRP B 1 185 ? 3.598 9.914 4.199 1 98.88 185 TRP B O 1
ATOM 3038 N N . LEU B 1 186 ? 3.914 12.094 4.203 1 98.88 186 LEU B N 1
ATOM 3039 C CA . LEU B 1 186 ? 4.988 12.055 5.191 1 98.88 186 LEU B CA 1
ATOM 3040 C C . LEU B 1 186 ? 4.477 12.477 6.566 1 98.88 186 LEU B C 1
ATOM 3042 O O . LEU B 1 186 ? 3.982 13.594 6.734 1 98.88 186 LEU B O 1
ATOM 3046 N N . TYR B 1 187 ? 4.59 11.602 7.488 1 98.75 187 TYR B N 1
ATOM 3047 C CA . TYR B 1 187 ? 4.164 11.875 8.859 1 98.75 187 TYR B CA 1
ATOM 3048 C C . TYR B 1 187 ? 5.363 11.93 9.805 1 98.75 187 TYR B C 1
ATOM 3050 O O . TYR B 1 187 ? 6.176 11 9.836 1 98.75 187 TYR B O 1
ATOM 3058 N N . GLN B 1 188 ? 5.441 12.969 10.5 1 98.62 188 GLN B N 1
ATOM 3059 C CA . GLN B 1 188 ? 6.465 13.195 11.516 1 98.62 188 GLN B CA 1
ATOM 3060 C C . GLN B 1 188 ? 5.84 13.398 12.891 1 98.62 188 GLN B C 1
ATOM 3062 O O . GLN B 1 188 ? 4.867 14.148 13.031 1 98.62 188 GLN B O 1
ATOM 3067 N N . LEU B 1 189 ? 6.391 12.727 13.922 1 98.38 189 LEU B N 1
ATOM 3068 C CA . LEU B 1 189 ? 5.934 12.984 15.281 1 98.38 189 LEU B CA 1
ATOM 3069 C C . LEU B 1 189 ? 6.289 14.406 15.711 1 98.38 189 LEU B C 1
ATOM 3071 O O . LEU B 1 189 ? 7.375 14.898 15.406 1 98.38 189 LEU B O 1
ATOM 3075 N N . ALA B 1 190 ? 5.332 15.039 16.359 1 98.12 190 ALA B N 1
ATOM 3076 C CA . ALA B 1 190 ? 5.508 16.375 16.906 1 98.12 190 ALA B CA 1
ATOM 3077 C C . ALA B 1 190 ? 4.906 16.484 18.297 1 98.12 190 ALA B C 1
ATOM 3079 O O . ALA B 1 190 ? 3.92 17.203 18.5 1 98.12 190 ALA B O 1
ATOM 3080 N N . PRO B 1 191 ? 5.562 15.867 19.25 1 96.94 191 PRO B N 1
ATOM 3081 C CA . PRO B 1 191 ? 4.996 15.859 20.609 1 96.94 191 PRO B CA 1
ATOM 3082 C C . PRO B 1 191 ? 4.734 17.266 21.141 1 96.94 191 PRO B C 1
ATOM 3084 O O . PRO B 1 191 ? 5.609 18.125 21.062 1 96.94 191 PRO B O 1
ATOM 3087 N N . GLY B 1 192 ? 3.586 17.484 21.656 1 96.88 192 GLY B N 1
ATOM 3088 C CA . GLY B 1 192 ? 3.217 18.75 22.281 1 96.88 192 GLY B CA 1
ATOM 3089 C C . GLY B 1 192 ? 2.598 19.734 21.297 1 96.88 192 GLY B C 1
ATOM 3090 O O . GLY B 1 192 ? 2.098 20.781 21.688 1 96.88 192 GLY B O 1
ATOM 3091 N N . GLN B 1 193 ? 2.656 19.328 20.047 1 97.44 193 GLN B N 1
ATOM 3092 C CA . GLN B 1 193 ? 2.07 20.188 19.031 1 97.44 193 GLN B CA 1
ATOM 3093 C C . GLN B 1 193 ? 0.548 20.219 19.141 1 97.44 193 GLN B C 1
ATOM 3095 O O . GLN B 1 193 ? -0.098 19.172 19.234 1 97.44 193 GLN B O 1
ATOM 3100 N N . ALA B 1 194 ? 0.014 21.406 19.141 1 95.38 194 ALA B N 1
ATOM 3101 C CA . ALA B 1 194 ? -1.438 21.562 19.188 1 95.38 194 ALA B CA 1
ATOM 3102 C C . ALA B 1 194 ? -2.09 21.109 17.891 1 95.38 194 ALA B C 1
ATOM 3104 O O . ALA B 1 194 ? -1.516 21.266 16.812 1 95.38 194 ALA B O 1
ATOM 3105 N N . ASP B 1 195 ? -3.268 20.516 18 1 94.12 195 ASP B N 1
ATOM 3106 C CA . ASP B 1 195 ? -4.043 20.203 16.812 1 94.12 195 ASP B CA 1
ATOM 3107 C C . ASP B 1 195 ? -4.379 21.484 16.031 1 94.12 195 ASP B C 1
ATOM 3109 O O . ASP B 1 195 ? -4.523 22.547 16.609 1 94.12 195 ASP B O 1
ATOM 3113 N N . PRO B 1 196 ? -4.516 21.328 14.734 1 93.69 196 PRO B N 1
ATOM 3114 C CA . PRO B 1 196 ? -4.879 22.5 13.945 1 93.69 196 PRO B CA 1
ATOM 3115 C C . PRO B 1 196 ? -6.312 22.953 14.195 1 93.69 196 PRO B C 1
ATOM 3117 O O . PRO B 1 196 ? -7.164 22.156 14.57 1 93.69 196 PRO B O 1
ATOM 3120 N N . VAL B 1 197 ? -6.512 24.25 13.953 1 92.25 197 VAL B N 1
ATOM 3121 C CA . VAL B 1 197 ? -7.871 24.781 13.945 1 92.25 197 VAL B CA 1
ATOM 3122 C C . VAL B 1 197 ? -8.586 24.359 12.664 1 92.25 197 VAL B C 1
ATOM 3124 O O . VAL B 1 197 ? -8.055 24.547 11.562 1 92.25 197 VAL B O 1
ATOM 3127 N N . PRO B 1 198 ? -9.773 23.734 12.805 1 88.31 198 PRO B N 1
ATOM 3128 C CA . PRO B 1 198 ? -10.484 23.328 11.586 1 88.31 198 PRO B CA 1
ATOM 3129 C C . PRO B 1 198 ? -10.781 24.516 10.664 1 88.31 198 PRO B C 1
ATOM 3131 O O . PRO B 1 198 ? -10.938 25.641 11.125 1 88.31 198 PRO B O 1
ATOM 3134 N N . SER B 1 199 ? -10.969 24.203 9.445 1 86.56 199 SER B N 1
ATOM 3135 C CA . SER B 1 199 ? -11.156 25.266 8.461 1 86.56 199 SER B CA 1
ATOM 3136 C C . SER B 1 199 ? -12.484 25.969 8.656 1 86.56 199 SER B C 1
ATOM 3138 O O . SER B 1 199 ? -12.602 27.172 8.391 1 86.56 199 SER B O 1
ATOM 3140 N N . TRP B 1 200 ? -13.531 25.266 9.07 1 84.62 200 TRP B N 1
ATOM 3141 C CA . TRP B 1 200 ? -14.852 25.859 9.25 1 84.62 200 TRP B CA 1
ATOM 3142 C C . TRP B 1 200 ? -14.883 26.75 10.492 1 84.62 200 TRP B C 1
ATOM 3144 O O . TRP B 1 200 ? -15.828 27.516 10.688 1 84.62 200 TRP B O 1
ATOM 3154 N N . GLU B 1 201 ? -13.797 26.719 11.273 1 90.56 201 GLU B N 1
ATOM 3155 C CA . GLU B 1 201 ? -13.648 27.594 12.43 1 90.56 201 GLU B CA 1
ATOM 3156 C C . GLU B 1 201 ? -12.586 28.656 12.172 1 90.56 201 GLU B C 1
ATOM 3158 O O . GLU B 1 201 ? -12.07 29.266 13.109 1 90.56 201 GLU B O 1
ATOM 3163 N N . GLY B 1 202 ? -12.172 28.797 10.906 1 91.44 202 GLY B N 1
ATOM 3164 C CA . GLY B 1 202 ? -11.234 29.844 10.539 1 91.44 202 GLY B CA 1
ATOM 3165 C C . GLY B 1 202 ? -9.812 29.344 10.359 1 91.44 202 GLY B C 1
ATOM 3166 O O . GLY B 1 202 ? -8.898 30.125 10.094 1 91.44 202 GLY B O 1
ATOM 3167 N N . GLY B 1 203 ? -9.641 28.094 10.547 1 91.81 203 GLY B N 1
ATOM 3168 C CA . GLY B 1 203 ? -8.312 27.531 10.352 1 91.81 203 GLY B CA 1
ATOM 3169 C C . GLY B 1 203 ? -7.953 27.328 8.898 1 91.81 203 GLY B C 1
ATOM 3170 O O . GLY B 1 203 ? -8.773 27.562 8.008 1 91.81 203 GLY B O 1
ATOM 3171 N N . SER B 1 204 ? -6.758 26.969 8.703 1 93.25 204 SER B N 1
ATOM 3172 C CA . SER B 1 204 ? -6.242 26.734 7.355 1 93.25 204 SER B CA 1
ATOM 3173 C C . SER B 1 204 ? -6.828 25.469 6.746 1 93.25 204 SER B C 1
ATOM 3175 O O . SER B 1 204 ? -7.016 24.469 7.441 1 93.25 204 SER B O 1
ATOM 3177 N N . ASP B 1 205 ? -7.094 25.453 5.445 1 94.44 205 ASP B N 1
ATOM 3178 C CA . ASP B 1 205 ? -7.52 24.25 4.719 1 94.44 205 ASP B CA 1
ATOM 3179 C C . ASP B 1 205 ? -6.398 23.719 3.836 1 94.44 205 ASP B C 1
ATOM 3181 O O . ASP B 1 205 ? -6.652 22.984 2.883 1 94.44 205 ASP B O 1
ATOM 3185 N N . THR B 1 206 ? -5.207 24.078 4.129 1 96.81 206 THR B N 1
ATOM 3186 C CA . THR B 1 206 ? -4.055 23.844 3.266 1 96.81 206 THR B CA 1
ATOM 3187 C C . THR B 1 206 ? -3.869 22.344 3.025 1 96.81 206 THR B C 1
ATOM 3189 O O . THR B 1 206 ? -3.527 21.922 1.916 1 96.81 206 THR B O 1
ATOM 3192 N N . VAL B 1 207 ? -4.055 21.516 4.016 1 96.81 207 VAL B N 1
ATOM 3193 C CA . VAL B 1 207 ? -3.852 20.078 3.896 1 96.81 207 VAL B CA 1
ATOM 3194 C C . VAL B 1 207 ? -4.801 19.5 2.842 1 96.81 207 VAL B C 1
ATOM 3196 O O . VAL B 1 207 ? -4.375 18.781 1.941 1 96.81 207 VAL B O 1
ATOM 3199 N N . PHE B 1 208 ? -6.031 19.859 2.908 1 95.75 208 PHE B N 1
ATOM 3200 C CA . PHE B 1 208 ? -7.008 19.375 1.937 1 95.75 208 PHE B CA 1
ATOM 3201 C C . PHE B 1 208 ? -6.809 20.062 0.588 1 95.75 208 PHE B C 1
ATOM 3203 O O . PHE B 1 208 ? -6.797 19.391 -0.452 1 95.75 208 PHE B O 1
ATOM 3210 N N . ALA B 1 209 ? -6.656 21.391 0.582 1 97 209 ALA B N 1
ATOM 3211 C CA . ALA B 1 209 ? -6.609 22.188 -0.644 1 97 209 ALA B CA 1
ATOM 3212 C C . ALA B 1 209 ? -5.449 21.75 -1.535 1 97 209 ALA B C 1
ATOM 3214 O O . ALA B 1 209 ? -5.598 21.672 -2.758 1 97 209 ALA B O 1
ATOM 3215 N N . THR B 1 210 ? -4.348 21.5 -0.981 1 98.56 210 THR B N 1
ATOM 3216 C CA . THR B 1 210 ? -3.182 21.109 -1.771 1 98.56 210 THR B CA 1
ATOM 3217 C C . THR B 1 210 ? -3.346 19.703 -2.336 1 98.56 210 THR B C 1
ATOM 3219 O O . THR B 1 210 ? -2.949 19.438 -3.473 1 98.56 210 THR B O 1
ATOM 3222 N N . LEU B 1 211 ? -3.908 18.797 -1.555 1 98.12 211 LEU B N 1
ATOM 3223 C CA . LEU B 1 211 ? -4.176 17.453 -2.066 1 98.12 211 LEU B CA 1
ATOM 3224 C C . LEU B 1 211 ? -5.195 17.484 -3.199 1 98.12 211 LEU B C 1
ATOM 3226 O O . LEU B 1 211 ? -5.02 16.828 -4.219 1 98.12 211 LEU B O 1
ATOM 3230 N N . ASP B 1 212 ? -6.215 18.266 -2.947 1 97.62 212 ASP B N 1
ATOM 3231 C CA . ASP B 1 212 ? -7.266 18.422 -3.951 1 97.62 212 ASP B CA 1
ATOM 3232 C C . ASP B 1 212 ? -6.684 18.906 -5.277 1 97.62 212 ASP B C 1
ATOM 3234 O O . ASP B 1 212 ? -6.988 18.344 -6.336 1 97.62 212 ASP B O 1
ATOM 3238 N N . LYS B 1 213 ? -5.879 19.906 -5.199 1 98.31 213 LYS B N 1
ATOM 3239 C CA . LYS B 1 213 ? -5.234 20.453 -6.395 1 98.31 213 LYS B CA 1
ATOM 3240 C C . LYS B 1 213 ? -4.375 19.391 -7.078 1 98.31 213 LYS B C 1
ATOM 3242 O O . LYS B 1 213 ? -4.43 19.234 -8.297 1 98.31 213 LYS B O 1
ATOM 3247 N N . ALA B 1 214 ? -3.607 18.656 -6.32 1 98.62 214 ALA B N 1
ATOM 3248 C CA . ALA B 1 214 ? -2.709 17.641 -6.863 1 98.62 214 ALA B CA 1
ATOM 3249 C C . ALA B 1 214 ? -3.492 16.531 -7.547 1 98.62 214 ALA B C 1
ATOM 3251 O O . ALA B 1 214 ? -3.188 16.156 -8.68 1 98.62 214 ALA B O 1
ATOM 3252 N N . LEU B 1 215 ? -4.496 16 -6.863 1 98.25 215 LEU B N 1
ATOM 3253 C CA . LEU B 1 215 ? -5.258 14.883 -7.406 1 98.25 215 LEU B CA 1
ATOM 3254 C C . LEU B 1 215 ? -6.023 15.305 -8.656 1 98.25 215 LEU B C 1
ATOM 3256 O O . LEU B 1 215 ? -6.102 14.547 -9.625 1 98.25 215 LEU B O 1
ATOM 3260 N N . LYS B 1 216 ? -6.582 16.5 -8.664 1 98 216 LYS B N 1
ATOM 3261 C CA . LYS B 1 216 ? -7.305 16.984 -9.836 1 98 216 LYS B CA 1
ATOM 3262 C C . LYS B 1 216 ? -6.367 17.141 -11.031 1 98 216 LYS B C 1
ATOM 3264 O O . LYS B 1 216 ? -6.777 16.969 -12.18 1 98 216 LYS B O 1
ATOM 3269 N N . SER B 1 217 ? -5.148 17.422 -10.758 1 97.38 217 SER B N 1
ATOM 3270 C CA . SER B 1 217 ? -4.18 17.578 -11.836 1 97.38 217 SER B CA 1
ATOM 3271 C C . SER B 1 217 ? -3.809 16.234 -12.453 1 97.38 217 SER B C 1
ATOM 3273 O O . SER B 1 217 ? -3.24 16.188 -13.539 1 97.38 217 SER B O 1
ATOM 3275 N N . LEU B 1 218 ? -4.059 15.133 -11.781 1 95.56 218 LEU B N 1
ATOM 3276 C CA . LEU B 1 218 ? -3.691 13.797 -12.227 1 95.56 218 LEU B CA 1
ATOM 3277 C C . LEU B 1 218 ? -4.848 13.133 -12.977 1 95.56 218 LEU B C 1
ATOM 3279 O O . LEU B 1 218 ? -4.699 12.031 -13.508 1 95.56 218 LEU B O 1
ATOM 3283 N N . GLY B 1 219 ? -6.035 13.625 -12.859 1 83.75 219 GLY B N 1
ATOM 3284 C CA . GLY B 1 219 ? -7.207 13.086 -13.523 1 83.75 219 GLY B CA 1
ATOM 3285 C C . GLY B 1 219 ? -7.43 13.68 -14.906 1 83.75 219 GLY B C 1
ATOM 3286 O O . GLY B 1 219 ? -6.832 14.695 -15.258 1 83.75 219 GLY B O 1
#

Solvent-accessible surface area (backbone atoms only — not comparable to full-atom values): 24246 Å² total; per-residue (Å²): 139,83,84,75,79,82,79,82,78,80,71,84,72,72,79,72,74,80,71,74,73,71,58,64,41,44,45,61,97,73,48,53,54,64,69,84,69,83,73,73,67,87,75,65,72,62,64,66,52,60,68,57,51,53,65,50,63,30,82,38,41,39,51,49,87,71,34,70,93,65,29,48,28,43,25,45,37,30,26,31,80,60,33,67,58,51,52,52,48,49,27,67,43,43,33,32,50,65,43,70,68,58,43,38,69,43,96,86,63,48,29,75,29,35,36,29,41,40,65,43,24,42,47,31,37,18,33,49,52,94,60,39,47,72,36,47,43,35,37,36,33,39,26,59,47,46,62,60,36,50,52,50,29,43,77,72,60,26,43,81,50,33,67,77,34,72,25,68,84,26,23,32,36,24,26,35,34,41,86,72,62,27,38,36,40,31,38,14,82,30,85,86,45,65,58,60,56,54,45,97,77,72,26,72,52,57,74,60,55,31,48,51,54,54,39,39,69,73,78,140,81,83,75,80,79,79,79,77,81,70,85,73,72,77,72,74,78,71,74,72,71,68,70,62,53,56,56,71,69,52,58,77,72,78,78,73,83,71,76,65,82,74,66,72,67,64,65,57,61,69,58,53,55,65,53,63,29,83,38,41,40,53,48,89,70,34,68,92,65,30,48,26,42,27,44,39,30,25,31,79,60,34,68,58,52,51,51,48,50,27,68,43,43,33,32,49,65,43,70,90,57,49,34,69,43,96,87,64,48,28,74,29,34,36,29,41,41,65,45,23,42,46,32,35,19,33,48,52,92,59,38,47,72,36,48,44,36,37,36,34,38,26,59,46,46,63,60,38,50,53,48,30,42,77,73,61,27,41,81,51,32,67,78,33,72,25,68,84,27,21,31,37,25,28,34,35,41,88,72,62,26,38,37,39,30,37,14,82,29,84,86,46,64,59,60,56,54,45,95,78,74,28,72,51,56,74,58,53,30,50,50,53,54,40,38,69,74,77

pLDDT: mean 78.59, std 30.35, range [23.0, 98.94]

Radius of gyration: 30.47 Å; Cα contacts (8 Å, |Δi|>4): 785; chains: 2; bounding box: 61×150×94 Å

Foldseek 3Di:
DCPPPPPDPPPPPPDPPPPPPPQQLPCPVHGRPGDPPDPPDDPDPVVVVVVPVCPCPPVPFDDQVPDPPSAGRDAEEWEFAPVVVVQVLCCQLAVWDKPPVFWAADPVGWTQWIWTDDPRYIYIYGYADPPRDGGAEAEEHEDADPQSSQVRNVVVAKAWLADFDAAPPQWTWTWIAHPRGYIYIYIHHHPPDDHFDDVVRPTDPRVVVSVVVSVVVVD/DPPPPPPPPPPPPPPPPPPPPPPPLPCPVHDSPDDPPPPPPDPDPPPVCVPPVCPCPPPPFDDQVPDPPSAGRDAEEWEFAPVVVVQVLCCQLAVWDKPPVFFAADPVGWTQWTWTDDPRYIYIYGYADPPRDGGAEAEEHEDADPQSSQVRNVVVAKAWLADFDAAPPQWTWTWIAHPRGYIYIYIHHHPPDDHFDDVVRPTDPRVVVSVVVSVVVVD